Protein AF-0000000086882903 (afdb_homodimer)

Secondary structure (DSSP, 8-state):
-HHHHHHHHHHHHHHHHHHHHHHHHHHH-STT--HHHHHHHHT--HHHHHHHH-SHHHHHHHHHHHHHHHHHHHHHHHHHH---HHHHHHHHTT-S--HHHHHHHS-THHHHHSHHHHHHHHHHHHHHHHHHHHHHHHHHHHHTSS-SSS-HHHHHHHHHHHHHHHHHHTTTS-HHHHHHHHHHHHHHHHS------/-HHHHHHHHHHHHHHHHHHHHHHHHHHH-STT--HHHHHHHHT--HHHHHHHHSSHHHHHHHHHHHHHHHHHHHHHHHHHH---HHHHHHHHTT-S--HHHHHHHS-THHHHHSHHHHHHHHHHHHHHHHHHHHHHHHHHHHHTSS-SSS-HHHHHHHHHHHHHHHHHHTTTS-HHHHHHHHHHHHHHHHS------

Sequence (394 aa):
MKKIYQKKSTKKKLEKLIEYSKIELVEQGFSKFNLNKVINSSGISKATFYKNYKSKQNFILIVIKNIIDEFVTPLKEFLNAINDIEEIINLIENYNLDPQKLLKEYPIKDLFYNHETAKFINEYYYKTFENIILEKIIISQKNGTIRNDVDPKFIFEFLTSIIKGIGHMIEDDDFKKIVDNYKKLILSALKTNEVEKMKKIYQKKSTKKKLEKLIEYSKIELVEQGFSKFNLNKVINSSGISKATFYKNYKSKQNFILIVIKNIIDEFVTPLKEFLNAINDIEEIINLIENYNLDPQKLLKEYPIKDLFYNHETAKFINEYYYKTFENIILEKIIISQKNGTIRNDVDPKFIFEFLTSIIKGIGHMIEDDDFKKIVDNYKKLILSALKTNEVEK

Structure (mmCIF, N/CA/C/O backbone):
data_AF-0000000086882903-model_v1
#
loop_
_entity.id
_entity.type
_entity.pdbx_description
1 polymer 'HTH tetR-type domain-containing protein'
#
loop_
_atom_site.group_PDB
_atom_site.id
_atom_site.type_symbol
_atom_site.label_atom_id
_atom_site.label_alt_id
_atom_site.label_comp_id
_atom_site.label_asym_id
_atom_site.label_entity_id
_atom_site.label_seq_id
_atom_site.pdbx_PDB_ins_code
_atom_site.Cartn_x
_atom_site.Cartn_y
_atom_site.Cartn_z
_atom_site.occupancy
_atom_site.B_iso_or_equiv
_atom_site.auth_seq_id
_atom_site.auth_comp_id
_atom_site.auth_asym_id
_atom_site.auth_atom_id
_atom_site.pdbx_PDB_model_num
ATOM 1 N N . MET A 1 1 ? -44.188 -29.609 -2.123 1 55.41 1 MET A N 1
ATOM 2 C CA . MET A 1 1 ? -43.781 -29.625 -0.723 1 55.41 1 MET A CA 1
ATOM 3 C C . MET A 1 1 ? -42.344 -30.156 -0.584 1 55.41 1 MET A C 1
ATOM 5 O O . MET A 1 1 ? -41.531 -29.562 0.118 1 55.41 1 MET A O 1
ATOM 9 N N . LYS A 1 2 ? -42.062 -31.203 -1.229 1 59.56 2 LYS A N 1
ATOM 10 C CA . LYS A 1 2 ? -40.719 -31.797 -1.172 1 59.56 2 LYS A CA 1
ATOM 11 C C . LYS A 1 2 ? -39.688 -30.859 -1.747 1 59.56 2 LYS A C 1
ATOM 13 O O . LYS A 1 2 ? -38.594 -30.688 -1.17 1 59.56 2 LYS A O 1
ATOM 18 N N . LYS A 1 3 ? -40.094 -30.156 -2.775 1 67.62 3 LYS A N 1
ATOM 19 C CA . LYS A 1 3 ? -39.156 -29.234 -3.432 1 67.62 3 LYS A CA 1
ATOM 20 C C . LYS A 1 3 ? -38.875 -28.031 -2.549 1 67.62 3 LYS A C 1
ATOM 22 O O . LYS A 1 3 ? -37.75 -27.531 -2.514 1 67.62 3 LYS A O 1
ATOM 27 N N . ILE A 1 4 ? -39.875 -27.578 -1.938 1 61.06 4 ILE A N 1
ATOM 28 C CA . ILE A 1 4 ? -39.719 -26.453 -1.023 1 61.06 4 ILE A CA 1
ATOM 29 C C . ILE A 1 4 ? -38.875 -26.875 0.163 1 61.06 4 ILE A C 1
ATOM 31 O O . ILE A 1 4 ? -37.969 -26.125 0.587 1 61.06 4 ILE A O 1
ATOM 35 N N . TYR A 1 5 ? -39.094 -27.938 0.713 1 58.66 5 TYR A N 1
ATOM 36 C CA . TYR A 1 5 ? -38.312 -28.453 1.837 1 58.66 5 TYR A CA 1
ATOM 37 C C . TYR A 1 5 ? -36.875 -28.719 1.433 1 58.66 5 TYR A C 1
ATOM 39 O O . TYR A 1 5 ? -35.938 -28.453 2.201 1 58.66 5 TYR A O 1
ATOM 47 N N . GLN A 1 6 ? -36.719 -29.297 0.271 1 63.25 6 GLN A N 1
ATOM 48 C CA . GLN A 1 6 ? -35.406 -29.547 -0.259 1 63.25 6 GLN A CA 1
ATOM 49 C C . GLN A 1 6 ? -34.625 -28.25 -0.446 1 63.25 6 GLN A C 1
ATOM 51 O O . GLN A 1 6 ? -33.438 -28.172 -0.152 1 63.25 6 GLN A O 1
ATOM 56 N N . LYS A 1 7 ? -35.438 -27.297 -0.93 1 70.25 7 LYS A N 1
ATOM 57 C CA . LYS A 1 7 ? -34.812 -25.984 -1.123 1 70.25 7 LYS A CA 1
ATOM 58 C C . LYS A 1 7 ? -34.406 -25.375 0.211 1 70.25 7 LYS A C 1
ATOM 60 O O . LYS A 1 7 ? -33.344 -24.781 0.321 1 70.25 7 LYS A O 1
ATOM 65 N N . LYS A 1 8 ? -35.25 -25.547 1.129 1 73.75 8 LYS A N 1
ATOM 66 C CA . LYS A 1 8 ? -34.938 -25.047 2.467 1 73.75 8 LYS A CA 1
ATOM 67 C C . LYS A 1 8 ? -33.75 -25.781 3.07 1 73.75 8 LYS A C 1
ATOM 69 O O . LYS A 1 8 ? -32.906 -25.172 3.719 1 73.75 8 LYS A O 1
ATOM 74 N N . SER A 1 9 ? -33.656 -27.016 2.709 1 82.19 9 SER A N 1
ATOM 75 C CA . SER A 1 9 ? -32.531 -27.844 3.201 1 82.19 9 SER A CA 1
ATOM 76 C C . SER A 1 9 ? -31.219 -27.453 2.533 1 82.19 9 SER A C 1
ATOM 78 O O . SER A 1 9 ? -30.188 -27.344 3.199 1 82.19 9 SER A O 1
ATOM 80 N N . THR A 1 10 ? -31.375 -27.188 1.272 1 86.88 10 THR A N 1
ATOM 81 C CA . THR A 1 10 ? -30.172 -26.781 0.54 1 86.88 10 THR A CA 1
ATOM 82 C C . THR A 1 10 ? -29.672 -25.438 1.032 1 86.88 10 THR A C 1
ATOM 84 O O . THR A 1 10 ? -28.469 -25.25 1.205 1 86.88 10 THR A O 1
ATOM 87 N N . LYS A 1 11 ? -30.625 -24.547 1.265 1 89.44 11 LYS A N 1
ATOM 88 C CA . LYS A 1 11 ? -30.266 -23.219 1.755 1 89.44 11 LYS A CA 1
ATOM 89 C C . LYS A 1 11 ? -29.531 -23.312 3.092 1 89.44 11 LYS A C 1
ATOM 91 O O . LYS A 1 11 ? -28.531 -22.625 3.307 1 89.44 11 LYS A O 1
ATOM 96 N N . LYS A 1 12 ? -29.984 -24.078 3.895 1 92.44 12 LYS A N 1
ATOM 97 C CA . LYS A 1 12 ? -29.359 -24.266 5.199 1 92.44 12 LYS A CA 1
ATOM 98 C C . LYS A 1 12 ? -27.969 -24.875 5.059 1 92.44 12 LYS A C 1
ATOM 100 O O . LYS A 1 12 ? -27.047 -24.484 5.773 1 92.44 12 LYS A O 1
ATOM 105 N N . LYS A 1 13 ? -27.891 -25.75 4.195 1 93.31 13 LYS A N 1
ATOM 106 C CA . LYS A 1 13 ? -26.594 -26.391 3.977 1 93.31 13 LYS A CA 1
ATOM 107 C C . LYS A 1 13 ? -25.594 -25.406 3.395 1 93.31 13 LYS A C 1
ATOM 109 O O . LYS A 1 13 ? -24.406 -25.438 3.732 1 93.31 13 LYS A O 1
ATOM 114 N N . LEU A 1 14 ? -26.094 -24.578 2.559 1 93.25 14 LEU A N 1
ATOM 115 C CA . LEU A 1 14 ? -25.234 -23.562 1.979 1 93.25 14 LEU A CA 1
ATOM 116 C C . LEU A 1 14 ? -24.781 -22.562 3.043 1 93.25 14 LEU A C 1
ATOM 118 O O . LEU A 1 14 ? -23.641 -22.094 3.01 1 93.25 14 LEU A O 1
ATOM 122 N N . GLU A 1 15 ? -25.562 -22.297 3.955 1 93.62 15 GLU A N 1
ATOM 123 C CA . GLU A 1 15 ? -25.203 -21.438 5.074 1 93.62 15 GLU A CA 1
ATOM 124 C C . GLU A 1 15 ? -24.125 -22.094 5.941 1 93.62 15 GLU A C 1
ATOM 126 O O . GLU A 1 15 ? -23.188 -21.422 6.371 1 93.62 15 GLU A O 1
ATOM 131 N N . LYS A 1 16 ? -24.266 -23.312 6.145 1 94.62 16 LYS A N 1
ATOM 132 C CA . LYS A 1 16 ? -23.266 -24.047 6.898 1 94.62 16 LYS A CA 1
ATOM 133 C C . LYS A 1 16 ? -21.938 -24.078 6.164 1 94.62 16 LYS A C 1
ATOM 135 O O . LYS A 1 16 ? -20.875 -23.969 6.789 1 94.62 16 LYS A O 1
ATOM 140 N N . LEU A 1 17 ? -22.078 -24.203 4.871 1 96.5 17 LEU A N 1
ATOM 141 C CA . LEU A 1 17 ? -20.875 -24.203 4.047 1 96.5 17 LEU A CA 1
ATOM 142 C C . LEU A 1 17 ? -20.078 -22.906 4.262 1 96.5 17 LEU A C 1
ATOM 144 O O . LEU A 1 17 ? -18.859 -22.953 4.469 1 96.5 17 LEU A O 1
ATOM 148 N N . ILE A 1 18 ? -20.703 -21.844 4.266 1 94.62 18 ILE A N 1
ATOM 149 C CA . ILE A 1 18 ? -20.062 -20.547 4.449 1 94.62 18 ILE A CA 1
ATOM 150 C C . ILE A 1 18 ? -19.438 -20.484 5.84 1 94.62 18 ILE A C 1
ATOM 152 O O . ILE A 1 18 ? -18.281 -20.062 5.988 1 94.62 18 ILE A O 1
ATOM 156 N N . GLU A 1 19 ? -20.109 -20.953 6.809 1 93.88 19 GLU A N 1
ATOM 157 C CA . GLU A 1 19 ? -19.625 -20.906 8.188 1 93.88 19 GLU A CA 1
ATOM 158 C C . GLU A 1 19 ? -18.391 -21.797 8.367 1 93.88 19 GLU A C 1
ATOM 160 O O . GLU A 1 19 ? -17.406 -21.375 8.969 1 93.88 19 GLU A O 1
ATOM 165 N N . TYR A 1 20 ? -18.484 -22.953 7.82 1 94.81 20 TYR A N 1
ATOM 166 C CA . TYR A 1 20 ? -17.344 -23.859 7.902 1 94.81 20 TYR A CA 1
ATOM 167 C C . TYR A 1 20 ? -16.156 -23.312 7.121 1 94.81 20 TYR A C 1
ATOM 169 O O . TYR A 1 20 ? -15 -23.516 7.508 1 94.81 20 TYR A O 1
ATOM 177 N N . SER A 1 21 ? -16.469 -22.688 6.074 1 94 21 SER A N 1
ATOM 178 C CA . SER A 1 21 ? -15.414 -22.125 5.242 1 94 21 SER A CA 1
ATOM 179 C C . SER A 1 21 ? -14.711 -20.969 5.949 1 94 21 SER A C 1
ATOM 181 O O . SER A 1 21 ? -13.492 -20.828 5.848 1 94 21 SER A O 1
ATOM 183 N N . LYS A 1 22 ? -15.469 -20.219 6.656 1 90.19 22 LYS A N 1
ATOM 184 C CA . LYS A 1 22 ? -14.867 -19.141 7.449 1 90.19 22 LYS A CA 1
ATOM 185 C C . LYS A 1 22 ? -13.898 -19.703 8.484 1 90.19 22 LYS A C 1
ATOM 187 O O . LYS A 1 22 ? -12.789 -19.203 8.641 1 90.19 22 LYS A O 1
ATOM 192 N N . ILE A 1 23 ? -14.312 -20.75 9.102 1 88.81 23 ILE A N 1
ATOM 193 C CA . ILE A 1 23 ? -13.492 -21.391 10.125 1 88.81 23 ILE A CA 1
ATOM 194 C C . ILE A 1 23 ? -12.227 -21.969 9.484 1 88.81 23 ILE A C 1
ATOM 196 O O . ILE A 1 23 ? -11.125 -21.766 10 1 88.81 23 ILE A O 1
ATOM 200 N N . GLU A 1 24 ? -12.422 -22.594 8.344 1 90.31 24 GLU A N 1
ATOM 201 C CA . GLU A 1 24 ? -11.289 -23.188 7.637 1 90.31 24 GLU A CA 1
ATOM 202 C C . GLU A 1 24 ? -10.297 -22.125 7.188 1 90.31 24 GLU A C 1
ATOM 204 O O . GLU A 1 24 ? -9.086 -22.312 7.285 1 90.31 24 GLU A O 1
ATOM 209 N N . LEU A 1 25 ? -10.797 -21.109 6.746 1 85.88 25 LEU A N 1
ATOM 210 C CA . LEU A 1 25 ? -9.945 -20.016 6.27 1 85.88 25 LEU A CA 1
ATOM 211 C C . LEU A 1 25 ? -9.156 -19.406 7.418 1 85.88 25 LEU A C 1
ATOM 213 O O . LEU A 1 25 ? -7.969 -19.109 7.273 1 85.88 25 LEU A O 1
ATOM 217 N N . VAL A 1 26 ? -9.805 -19.25 8.516 1 81.19 26 VAL A N 1
ATOM 218 C CA . VAL A 1 26 ? -9.172 -18.656 9.688 1 81.19 26 VAL A CA 1
ATOM 219 C C . VAL A 1 26 ? -8.109 -19.609 10.234 1 81.19 26 VAL A C 1
ATOM 221 O O . VAL A 1 26 ? -7.023 -19.188 10.625 1 81.19 26 VAL A O 1
ATOM 224 N N . GLU A 1 27 ? -8.367 -20.875 10.148 1 83.81 27 GLU A N 1
ATOM 225 C CA . GLU A 1 27 ? -7.5 -21.875 10.758 1 83.81 27 GLU A CA 1
ATOM 226 C C . GLU A 1 27 ? -6.316 -22.203 9.852 1 83.81 27 GLU A C 1
ATOM 228 O O . GLU A 1 27 ? -5.188 -22.344 10.32 1 83.81 27 GLU A O 1
ATOM 233 N N . GLN A 1 28 ? -6.625 -22.281 8.531 1 83.62 28 GLN A N 1
ATOM 234 C CA . GLN A 1 28 ? -5.605 -22.844 7.645 1 83.62 28 GLN A CA 1
ATOM 235 C C . GLN A 1 28 ? -5.008 -21.75 6.75 1 83.62 28 GLN A C 1
ATOM 237 O O . GLN A 1 28 ? -3.932 -21.938 6.176 1 83.62 28 GLN A O 1
ATOM 242 N N . GLY A 1 29 ? -5.766 -20.609 6.734 1 77.69 29 GLY A N 1
ATOM 243 C CA . GLY A 1 29 ? -5.344 -19.609 5.766 1 77.69 29 GLY A CA 1
ATOM 244 C C . GLY A 1 29 ? -5.801 -19.906 4.352 1 77.69 29 GLY A C 1
ATOM 245 O O . GLY A 1 29 ? -6.434 -20.938 4.109 1 77.69 29 GLY A O 1
ATOM 246 N N . PHE A 1 30 ? -5.508 -19.031 3.502 1 77.5 30 PHE A N 1
ATOM 247 C CA . PHE A 1 30 ? -5.957 -19.109 2.119 1 77.5 30 PHE A CA 1
ATOM 248 C C . PHE A 1 30 ? -5.172 -20.172 1.36 1 77.5 30 PHE A C 1
ATOM 250 O O . PHE A 1 30 ? -5.75 -20.969 0.616 1 77.5 30 PHE A O 1
ATOM 257 N N . SER A 1 31 ? -3.912 -20.172 1.555 1 76.38 31 SER A N 1
ATOM 258 C CA . SER A 1 31 ? -3.037 -21.062 0.794 1 76.38 31 SER A CA 1
ATOM 259 C C . SER A 1 31 ? -3.301 -22.516 1.135 1 76.38 31 SER A C 1
ATOM 261 O O . SER A 1 31 ? -3.121 -23.406 0.291 1 76.38 31 SER A O 1
ATOM 263 N N . LYS A 1 32 ? -3.779 -22.797 2.234 1 84.06 32 LYS A N 1
ATOM 264 C CA . LYS A 1 32 ? -3.984 -24.156 2.691 1 84.06 32 LYS A CA 1
ATOM 265 C C . LYS A 1 32 ? -5.469 -24.469 2.859 1 84.06 32 LYS A C 1
ATOM 267 O O . LYS A 1 32 ? -5.836 -25.422 3.551 1 84.06 32 LYS A O 1
ATOM 272 N N . PHE A 1 33 ? -6.258 -23.672 2.262 1 88.06 33 PHE A N 1
ATOM 273 C CA . PHE A 1 33 ? -7.703 -23.844 2.357 1 88.06 33 PHE A CA 1
ATOM 274 C C . PHE A 1 33 ? -8.117 -25.188 1.758 1 88.06 33 PHE A C 1
ATOM 276 O O . PHE A 1 33 ? -7.754 -25.5 0.625 1 88.06 33 PHE A O 1
ATOM 283 N N . ASN A 1 34 ? -8.828 -25.938 2.479 1 92.94 34 ASN A N 1
ATOM 284 C CA . ASN A 1 34 ? -9.273 -27.266 2.031 1 92.94 34 ASN A CA 1
ATOM 285 C C . ASN A 1 34 ? -10.75 -27.25 1.649 1 92.94 34 ASN A C 1
ATOM 287 O O . ASN A 1 34 ? -11.617 -27.453 2.5 1 92.94 34 ASN A O 1
ATOM 291 N N . LEU A 1 35 ? -10.984 -27.188 0.362 1 94.69 35 LEU A N 1
ATOM 292 C CA . LEU A 1 35 ? -12.344 -27.094 -0.153 1 94.69 35 LEU A CA 1
ATOM 293 C C . LEU A 1 35 ? -13.102 -28.406 0.08 1 94.69 35 LEU A C 1
ATOM 295 O O . LEU A 1 35 ? -14.258 -28.375 0.508 1 94.69 35 LEU A O 1
ATOM 299 N N . ASN A 1 36 ? -12.484 -29.453 -0.147 1 95.31 36 ASN A N 1
ATOM 300 C CA . ASN A 1 36 ? -13.141 -30.75 0.019 1 95.31 36 ASN A CA 1
ATOM 301 C C . ASN A 1 36 ? -13.594 -30.969 1.459 1 95.31 36 ASN A C 1
ATOM 303 O O . ASN A 1 36 ? -14.695 -31.469 1.697 1 95.31 36 ASN A O 1
ATOM 307 N N . LYS A 1 37 ? -12.805 -30.578 2.322 1 96 37 LYS A N 1
ATOM 308 C CA . LYS A 1 37 ? -13.133 -30.703 3.738 1 96 37 LYS A CA 1
ATOM 309 C C . LYS A 1 37 ? -14.406 -29.938 4.074 1 96 37 LYS A C 1
ATOM 311 O O . LYS A 1 37 ? -15.312 -30.469 4.719 1 96 37 LYS A O 1
ATOM 316 N N . VAL A 1 38 ? -14.523 -28.672 3.576 1 96.31 38 VAL A N 1
ATOM 317 C CA . VAL A 1 38 ? -15.656 -27.844 3.967 1 96.31 38 VAL A CA 1
ATOM 318 C C . VAL A 1 38 ? -16.922 -28.312 3.24 1 96.31 38 VAL A C 1
ATOM 320 O O . VAL A 1 38 ? -18.016 -28.25 3.791 1 96.31 38 VAL A O 1
ATOM 323 N N . ILE A 1 39 ? -16.766 -28.766 2.051 1 96.31 39 ILE A N 1
ATOM 324 C CA . ILE A 1 39 ? -17.891 -29.328 1.321 1 96.31 39 ILE A CA 1
ATOM 325 C C . ILE A 1 39 ? -18.438 -30.547 2.066 1 96.31 39 ILE A C 1
ATOM 327 O O . ILE A 1 39 ? -19.641 -30.641 2.316 1 96.31 39 ILE A O 1
ATOM 331 N N . ASN A 1 40 ? -17.594 -31.391 2.473 1 95.56 40 ASN A N 1
ATOM 332 C CA . ASN A 1 40 ? -17.984 -32.594 3.191 1 95.56 40 ASN A CA 1
ATOM 333 C C . ASN A 1 40 ? -18.656 -32.281 4.523 1 95.56 40 ASN A C 1
ATOM 335 O O . ASN A 1 40 ? -19.672 -32.875 4.879 1 95.56 40 ASN A O 1
ATOM 339 N N . SER A 1 41 ? -18.172 -31.359 5.156 1 95 41 SER A N 1
ATOM 340 C CA . SER A 1 41 ? -18.688 -30.984 6.473 1 95 41 SER A CA 1
ATOM 341 C C . SER A 1 41 ? -20.062 -30.328 6.363 1 95 41 SER A C 1
ATOM 343 O O . SER A 1 41 ? -20.875 -30.406 7.285 1 95 41 SER A O 1
ATOM 345 N N . SER A 1 42 ? -20.281 -29.656 5.32 1 94.88 42 SER A N 1
ATOM 346 C CA . SER A 1 42 ? -21.531 -28.922 5.137 1 94.88 42 SER A CA 1
ATOM 347 C C . SER A 1 42 ? -22.672 -29.859 4.715 1 94.88 42 SER A C 1
ATOM 349 O O . SER A 1 42 ? -23.844 -29.516 4.844 1 94.88 42 SER A O 1
ATOM 351 N N . GLY A 1 43 ? -22.344 -30.969 4 1 93.69 43 GLY A N 1
ATOM 352 C CA . GLY A 1 43 ? -23.328 -31.953 3.582 1 93.69 43 GLY A CA 1
ATOM 353 C C . GLY A 1 43 ? -23.844 -31.719 2.18 1 93.69 43 GLY A C 1
ATOM 354 O O . GLY A 1 43 ? -24.797 -32.375 1.743 1 93.69 43 GLY A O 1
ATOM 355 N N . ILE A 1 44 ? -23.25 -30.766 1.591 1 93.25 44 ILE A N 1
ATOM 356 C CA . ILE A 1 44 ? -23.672 -30.547 0.214 1 93.25 44 ILE A CA 1
ATOM 357 C C . ILE A 1 44 ? -22.859 -31.438 -0.728 1 93.25 44 ILE A C 1
ATOM 359 O O . ILE A 1 44 ? -21.797 -31.938 -0.35 1 93.25 44 ILE A O 1
ATOM 363 N N . SER A 1 45 ? -23.438 -31.625 -1.931 1 93.12 45 SER A N 1
ATOM 364 C CA . SER A 1 45 ? -22.672 -32.375 -2.939 1 93.12 45 SER A CA 1
ATOM 365 C C . SER A 1 45 ? -21.766 -31.438 -3.73 1 93.12 45 SER A C 1
ATOM 367 O O . SER A 1 45 ? -22 -30.234 -3.818 1 93.12 45 SER A O 1
ATOM 369 N N . LYS A 1 46 ? -20.672 -32.031 -4.316 1 94.06 46 LYS A N 1
ATOM 370 C CA . LYS A 1 46 ? -19.781 -31.297 -5.203 1 94.06 46 LYS A CA 1
ATOM 371 C C . LYS A 1 46 ? -20.547 -30.688 -6.379 1 94.06 46 LYS A C 1
ATOM 373 O O . LYS A 1 46 ? -20.266 -29.562 -6.785 1 94.06 46 LYS A O 1
ATOM 378 N N . ALA A 1 47 ? -21.484 -31.406 -6.832 1 93.94 47 ALA A N 1
ATOM 379 C CA . ALA A 1 47 ? -22.297 -30.922 -7.938 1 93.94 47 ALA A CA 1
ATOM 380 C C . ALA A 1 47 ? -23.094 -29.688 -7.535 1 93.94 47 ALA A C 1
ATOM 382 O O . ALA A 1 47 ? -23.109 -28.688 -8.273 1 93.94 47 ALA A O 1
ATOM 383 N N . THR A 1 48 ? -23.719 -29.719 -6.43 1 93.69 48 THR A N 1
ATOM 384 C CA . THR A 1 48 ? -24.453 -28.578 -5.906 1 93.69 48 THR A CA 1
ATOM 385 C C . THR A 1 48 ? -23.531 -27.391 -5.672 1 93.69 48 THR A C 1
ATOM 387 O O . THR A 1 48 ? -23.906 -26.25 -5.938 1 93.69 48 THR A O 1
ATOM 390 N N . PHE A 1 49 ? -22.312 -27.656 -5.156 1 96.38 49 PHE A N 1
ATOM 391 C CA . PHE A 1 49 ? -21.312 -26.609 -4.941 1 96.38 49 PHE A CA 1
ATOM 392 C C . PHE A 1 49 ? -21.016 -25.875 -6.238 1 96.38 49 PHE A C 1
ATOM 394 O O . PHE A 1 49 ? -21.141 -24.641 -6.305 1 96.38 49 PHE A O 1
ATOM 401 N N . TYR A 1 50 ? -20.734 -26.609 -7.27 1 94.62 50 TYR A N 1
ATOM 402 C CA . TYR A 1 50 ? -20.266 -26 -8.508 1 94.62 50 TYR A CA 1
ATOM 403 C C . TYR A 1 50 ? -21.422 -25.359 -9.273 1 94.62 50 TYR A C 1
ATOM 405 O O . TYR A 1 50 ? -21.219 -24.438 -10.062 1 94.62 50 TYR A O 1
ATOM 413 N N . LYS A 1 51 ? -22.578 -25.859 -9 1 94.25 51 LYS A N 1
ATOM 414 C CA . LYS A 1 51 ? -23.766 -25.203 -9.547 1 94.25 51 LYS A CA 1
ATOM 415 C C . LYS A 1 51 ? -23.953 -23.812 -8.961 1 94.25 51 LYS A C 1
ATOM 417 O O . LYS A 1 51 ? -24.375 -22.891 -9.648 1 94.25 51 LYS A O 1
ATOM 422 N N . ASN A 1 52 ? -23.578 -23.703 -7.715 1 93.94 52 ASN A N 1
ATOM 423 C CA . ASN A 1 52 ? -23.828 -22.453 -7.008 1 93.94 52 ASN A CA 1
ATOM 424 C C . ASN A 1 52 ? -22.625 -21.516 -7.109 1 93.94 52 ASN A C 1
ATOM 426 O O . ASN A 1 52 ? -22.797 -20.297 -7.113 1 93.94 52 ASN A O 1
ATOM 430 N N . TYR A 1 53 ? -21.344 -21.969 -7.121 1 95.06 53 TYR A N 1
ATOM 431 C CA . TYR A 1 53 ? -20.203 -21.078 -6.941 1 95.06 53 TYR A CA 1
ATOM 432 C C . TYR A 1 53 ? -19.25 -21.156 -8.133 1 95.06 53 TYR A C 1
ATOM 434 O O . TYR A 1 53 ? -18.359 -20.328 -8.281 1 95.06 53 TYR A O 1
ATOM 442 N N . LYS A 1 54 ? -19.359 -22 -8.938 1 92.12 54 LYS A N 1
ATOM 443 C CA . LYS A 1 54 ? -18.688 -22.125 -10.234 1 92.12 54 LYS A CA 1
ATOM 444 C C . LYS A 1 54 ? -17.234 -22.562 -10.055 1 92.12 54 LYS A C 1
ATOM 446 O O . LYS A 1 54 ? -16.781 -23.484 -10.734 1 92.12 54 LYS A O 1
ATOM 451 N N . SER A 1 55 ? -16.5 -21.844 -9.141 1 92.56 55 SER A N 1
ATOM 452 C CA . SER A 1 55 ? -15.102 -22.234 -8.945 1 92.56 55 SER A CA 1
ATOM 453 C C . SER A 1 55 ? -14.672 -22.016 -7.5 1 92.56 55 SER A C 1
ATOM 455 O O . SER A 1 55 ? -15.305 -21.266 -6.762 1 92.56 55 SER A O 1
ATOM 457 N N . LYS A 1 56 ? -13.609 -22.719 -7.195 1 90 56 LYS A N 1
ATOM 458 C CA . LYS A 1 56 ? -13.016 -22.594 -5.867 1 90 56 LYS A CA 1
ATOM 459 C C . LYS A 1 56 ? -12.609 -21.141 -5.59 1 90 56 LYS A C 1
ATOM 461 O O . LYS A 1 56 ? -12.859 -20.625 -4.504 1 90 56 LYS A O 1
ATOM 466 N N . GLN A 1 57 ? -12.047 -20.5 -6.57 1 88.75 57 GLN A N 1
ATOM 467 C CA . GLN A 1 57 ? -11.555 -19.141 -6.422 1 88.75 57 GLN A CA 1
ATOM 468 C C . GLN A 1 57 ? -12.703 -18.156 -6.164 1 88.75 57 GLN A C 1
ATOM 470 O O . GLN A 1 57 ? -12.625 -17.328 -5.258 1 88.75 57 GLN A O 1
ATOM 475 N N . ASN A 1 58 ? -13.68 -18.312 -6.926 1 92.12 58 ASN A N 1
ATOM 476 C CA . ASN A 1 58 ? -14.852 -17.469 -6.73 1 92.12 58 ASN A CA 1
ATOM 477 C C . ASN A 1 58 ? -15.469 -17.672 -5.352 1 92.12 58 ASN A C 1
ATOM 479 O O . ASN A 1 58 ? -15.867 -16.703 -4.695 1 92.12 58 ASN A O 1
ATOM 483 N N . PHE A 1 59 ? -15.578 -18.922 -4.98 1 94.38 59 PHE A N 1
ATOM 484 C CA . PHE A 1 59 ? -16.141 -19.25 -3.68 1 94.38 59 PHE A CA 1
ATOM 485 C C . PHE A 1 59 ? -15.336 -18.625 -2.557 1 94.38 59 PHE A C 1
ATOM 487 O O . PHE A 1 59 ? -15.898 -18.047 -1.618 1 94.38 59 PHE A O 1
ATOM 494 N N . ILE A 1 60 ? -14.109 -18.625 -2.609 1 89.25 60 ILE A N 1
ATOM 495 C CA . ILE A 1 60 ? -13.219 -18.062 -1.591 1 89.25 60 ILE A CA 1
ATOM 496 C C . ILE A 1 60 ? -13.461 -16.562 -1.462 1 89.25 60 ILE A C 1
ATOM 498 O O . ILE A 1 60 ? -13.5 -16.031 -0.351 1 89.25 60 ILE A O 1
ATOM 502 N N . LEU A 1 61 ? -13.602 -15.922 -2.604 1 91.56 61 LEU A N 1
ATOM 503 C CA . LEU A 1 61 ? -13.867 -14.484 -2.588 1 91.56 61 LEU A CA 1
ATOM 504 C C . LEU A 1 61 ? -15.195 -14.188 -1.898 1 91.56 61 LEU A C 1
ATOM 506 O O . LEU A 1 61 ? -15.32 -13.188 -1.188 1 91.56 61 LEU A O 1
ATOM 510 N N . ILE A 1 62 ? -16.094 -15.016 -2.082 1 93.19 62 ILE A N 1
ATOM 511 C CA . ILE A 1 62 ? -17.391 -14.859 -1.444 1 93.19 62 ILE A CA 1
ATOM 512 C C . ILE A 1 62 ? -17.25 -15.023 0.067 1 93.19 62 ILE A C 1
ATOM 514 O O . ILE A 1 62 ? -17.844 -14.266 0.839 1 93.19 62 ILE A O 1
ATOM 518 N N . VAL A 1 63 ? -16.516 -16 0.463 1 92 63 VAL A N 1
ATOM 519 C CA . VAL A 1 63 ? -16.281 -16.234 1.885 1 92 63 VAL A CA 1
ATOM 520 C C . VAL A 1 63 ? -15.555 -15.039 2.492 1 92 63 VAL A C 1
ATOM 522 O O . VAL A 1 63 ? -15.914 -14.57 3.572 1 92 63 VAL A O 1
ATOM 525 N N . ILE A 1 64 ? -14.609 -14.523 1.807 1 90.19 64 ILE A N 1
ATOM 526 C CA . ILE A 1 64 ? -13.844 -13.367 2.264 1 90.19 64 ILE A CA 1
ATOM 527 C C . ILE A 1 64 ? -14.773 -12.164 2.424 1 90.19 64 ILE A C 1
ATOM 529 O O . ILE A 1 64 ? -14.719 -11.453 3.432 1 90.19 64 ILE A O 1
ATOM 533 N N . LYS A 1 65 ? -15.539 -12.008 1.417 1 92.25 65 LYS A N 1
ATOM 534 C CA . LYS A 1 65 ? -16.5 -10.906 1.491 1 92.25 65 LYS A CA 1
ATOM 535 C C . LYS A 1 65 ? -17.391 -11.039 2.719 1 92.25 65 LYS A C 1
ATOM 537 O O . LYS A 1 65 ? -17.688 -10.047 3.387 1 92.25 65 LYS A O 1
ATOM 542 N N . ASN A 1 66 ? -17.844 -12.203 2.967 1 91.19 66 ASN A N 1
ATOM 543 C CA . ASN A 1 66 ? -18.688 -12.453 4.125 1 91.19 66 ASN A CA 1
ATOM 544 C C . ASN A 1 66 ? -17.984 -12.102 5.43 1 91.19 66 ASN A C 1
ATOM 546 O O . ASN A 1 66 ? -18.578 -11.523 6.336 1 91.19 66 ASN A O 1
ATOM 550 N N . ILE A 1 67 ? -16.797 -12.43 5.508 1 86.75 67 ILE A N 1
ATOM 551 C CA . ILE A 1 67 ? -15.992 -12.133 6.691 1 86.75 67 ILE A CA 1
ATOM 552 C C . ILE A 1 67 ? -15.82 -10.625 6.84 1 86.75 67 ILE A C 1
ATOM 554 O O . ILE A 1 67 ? -16.078 -10.062 7.91 1 86.75 67 ILE A O 1
ATOM 558 N N . ILE A 1 68 ? -15.461 -9.945 5.777 1 88.5 68 ILE A N 1
ATOM 559 C CA . ILE A 1 68 ? -15.195 -8.516 5.793 1 88.5 68 ILE A CA 1
ATOM 560 C C . ILE A 1 68 ? -16.469 -7.75 6.137 1 88.5 68 ILE A C 1
ATOM 562 O O . ILE A 1 68 ? -16.438 -6.77 6.883 1 88.5 68 ILE A O 1
ATOM 566 N N . ASP A 1 69 ? -17.562 -8.25 5.656 1 90.69 69 ASP A N 1
ATOM 567 C CA . ASP A 1 69 ? -18.844 -7.59 5.891 1 90.69 69 ASP A CA 1
ATOM 568 C C . ASP A 1 69 ? -19.156 -7.512 7.383 1 90.69 69 ASP A C 1
ATOM 570 O O . ASP A 1 69 ? -19.781 -6.562 7.84 1 90.69 69 ASP A O 1
ATOM 574 N N . GLU A 1 70 ? -18.734 -8.406 8.078 1 84.38 70 GLU A N 1
ATOM 575 C CA . GLU A 1 70 ? -19 -8.438 9.516 1 84.38 70 GLU A CA 1
ATOM 576 C C . GLU A 1 70 ? -18.375 -7.242 10.219 1 84.38 70 GLU A C 1
ATOM 578 O O . GLU A 1 70 ? -18.906 -6.762 11.227 1 84.38 70 GLU A O 1
ATOM 583 N N . PHE A 1 71 ? -17.359 -6.691 9.672 1 83.88 71 PHE A N 1
ATOM 584 C CA . PHE A 1 71 ? -16.672 -5.57 10.297 1 83.88 71 PHE A CA 1
ATOM 585 C C . PHE A 1 71 ? -16.984 -4.266 9.57 1 83.88 71 PHE A C 1
ATOM 587 O O . PHE A 1 71 ? -17.031 -3.199 10.188 1 83.88 71 PHE A O 1
ATOM 594 N N . VAL A 1 72 ? -17.219 -4.422 8.352 1 89.19 72 VAL A N 1
ATOM 595 C CA . VAL A 1 72 ? -17.406 -3.244 7.512 1 89.19 72 VAL A CA 1
ATOM 596 C C . VAL A 1 72 ? -18.797 -2.654 7.754 1 89.19 72 VAL A C 1
ATOM 598 O O . VAL A 1 72 ? -18.969 -1.434 7.77 1 89.19 72 VAL A O 1
ATOM 601 N N . THR A 1 73 ? -19.734 -3.543 7.961 1 90.25 73 THR A N 1
ATOM 602 C CA . THR A 1 73 ? -21.109 -3.078 8.094 1 90.25 73 THR A CA 1
ATOM 603 C C . THR A 1 73 ? -21.25 -2.145 9.289 1 90.25 73 THR A C 1
ATOM 605 O O . THR A 1 73 ? -21.719 -1.014 9.148 1 90.25 73 THR A O 1
ATOM 608 N N . PRO A 1 74 ? -20.781 -2.521 10.477 1 87.38 74 PRO A N 1
ATOM 609 C CA . PRO A 1 74 ? -20.875 -1.59 11.602 1 87.38 74 PRO A CA 1
ATOM 610 C C . PRO A 1 74 ? -20.031 -0.333 11.406 1 87.38 74 PRO A C 1
ATOM 612 O O . PRO A 1 74 ? -20.422 0.753 11.836 1 87.38 74 PRO A O 1
ATOM 615 N N . LEU A 1 75 ? -18.938 -0.385 10.773 1 88.19 75 LEU A N 1
ATOM 616 C CA . LEU A 1 75 ? -18.094 0.771 10.5 1 88.19 75 LEU A CA 1
ATOM 617 C C . LEU A 1 75 ? -18.781 1.752 9.57 1 88.19 75 LEU A C 1
ATOM 619 O O . LEU A 1 75 ? -18.734 2.965 9.781 1 88.19 75 LEU A O 1
ATOM 623 N N . LYS A 1 76 ? -19.375 1.155 8.633 1 91.12 76 LYS A N 1
ATOM 624 C CA . LYS A 1 76 ? -20.125 1.982 7.688 1 91.12 76 LYS A CA 1
ATOM 625 C C . LYS A 1 76 ? -21.25 2.748 8.383 1 91.12 76 LYS A C 1
ATOM 627 O O . LYS A 1 76 ? -21.453 3.932 8.109 1 91.12 76 LYS A O 1
ATOM 632 N N . GLU A 1 77 ? -21.922 2.07 9.195 1 90.06 77 GLU A N 1
ATOM 633 C CA . GLU A 1 77 ? -23 2.709 9.945 1 90.06 77 GLU A CA 1
ATOM 634 C C . GLU A 1 77 ? -22.453 3.822 10.836 1 90.06 77 GLU A C 1
ATOM 636 O O . GLU A 1 77 ? -23.062 4.895 10.938 1 90.06 77 GLU A O 1
ATOM 641 N N . PHE A 1 78 ? -21.391 3.535 11.461 1 87.75 78 PHE A N 1
ATOM 642 C CA . PHE A 1 78 ? -20.719 4.523 12.297 1 87.75 78 PHE A CA 1
ATOM 643 C C . PHE A 1 78 ? -20.328 5.75 11.477 1 87.75 78 PHE A C 1
ATOM 645 O O . PHE A 1 78 ? -20.609 6.883 11.875 1 87.75 78 PHE A O 1
ATOM 652 N N . LEU A 1 79 ? -19.75 5.57 10.336 1 91.31 79 LEU A N 1
ATOM 653 C CA . LEU A 1 79 ? -19.297 6.656 9.477 1 91.31 79 LEU A CA 1
ATOM 654 C C . LEU A 1 79 ? -20.484 7.473 8.977 1 91.31 79 LEU A C 1
ATOM 656 O O . LEU A 1 79 ? -20.406 8.695 8.875 1 91.31 79 LEU A O 1
ATOM 660 N N . ASN A 1 80 ? -21.531 6.762 8.734 1 92.81 80 ASN A N 1
ATOM 661 C CA . ASN A 1 80 ? -22.719 7.441 8.219 1 92.81 80 ASN A CA 1
ATOM 662 C C . ASN A 1 80 ? -23.359 8.336 9.273 1 92.81 80 ASN A C 1
ATOM 664 O O . ASN A 1 80 ? -24.047 9.297 8.938 1 92.81 80 ASN A O 1
ATOM 668 N N . ALA A 1 81 ? -23.078 8.078 10.469 1 92 81 ALA A N 1
ATOM 669 C CA . ALA A 1 81 ? -23.703 8.812 11.57 1 92 81 ALA A CA 1
ATOM 670 C C . ALA A 1 81 ? -22.938 10.102 11.867 1 92 81 ALA A C 1
ATOM 672 O O . ALA A 1 81 ? -23.438 10.969 12.586 1 92 81 ALA A O 1
ATOM 673 N N . ILE A 1 82 ? -21.75 10.258 11.375 1 92.31 82 ILE A N 1
ATOM 674 C CA . ILE A 1 82 ? -20.906 11.406 11.672 1 92.31 82 ILE A CA 1
ATOM 675 C C . ILE A 1 82 ? -20.562 12.148 10.391 1 92.31 82 ILE A C 1
ATOM 677 O O . ILE A 1 82 ? -20.156 11.539 9.391 1 92.31 82 ILE A O 1
ATOM 681 N N . ASN A 1 83 ? -20.641 13.453 10.391 1 90.75 83 ASN A N 1
ATOM 682 C CA . ASN A 1 83 ? -20.469 14.211 9.156 1 90.75 83 ASN A CA 1
ATOM 683 C C . ASN A 1 83 ? -19.078 14.836 9.086 1 90.75 83 ASN A C 1
ATOM 685 O O . ASN A 1 83 ? -18.578 15.133 7.996 1 90.75 83 ASN A O 1
ATOM 689 N N . ASP A 1 84 ? -18.406 15 10.148 1 93 84 ASP A N 1
ATOM 690 C CA . ASP A 1 84 ? -17.125 15.711 10.211 1 93 84 ASP A CA 1
ATOM 691 C C . ASP A 1 84 ? -15.961 14.734 10.297 1 93 84 ASP A C 1
ATOM 693 O O . ASP A 1 84 ? -15.883 13.922 11.219 1 93 84 ASP A O 1
ATOM 697 N N . ILE A 1 85 ? -15.07 14.875 9.391 1 93.38 85 ILE A N 1
ATOM 698 C CA . ILE A 1 85 ? -13.953 13.938 9.289 1 93.38 85 ILE A CA 1
ATOM 699 C C . ILE A 1 85 ? -13.07 14.047 10.531 1 93.38 85 ILE A C 1
ATOM 701 O O . ILE A 1 85 ? -12.516 13.055 11 1 93.38 85 ILE A O 1
ATOM 705 N N . GLU A 1 86 ? -12.891 15.242 11.016 1 90.62 86 GLU A N 1
ATOM 706 C CA . GLU A 1 86 ? -12.109 15.422 12.234 1 90.62 86 GLU A CA 1
ATOM 707 C C . GLU A 1 86 ? -12.734 14.68 13.406 1 90.62 86 GLU A C 1
ATOM 709 O O . GLU A 1 86 ? -12.023 14.062 14.203 1 90.62 86 GLU A O 1
ATOM 714 N N . GLU A 1 87 ? -14.031 14.781 13.484 1 91.19 87 GLU A N 1
ATOM 715 C CA . GLU A 1 87 ? -14.75 14.062 14.531 1 91.19 87 GLU A CA 1
ATOM 716 C C . GLU A 1 87 ? -14.562 12.555 14.383 1 91.19 87 GLU A C 1
ATOM 718 O O . GLU A 1 87 ? -14.383 11.844 15.375 1 91.19 87 GLU A O 1
ATOM 723 N N . ILE A 1 88 ? -14.562 12.07 13.227 1 91.38 88 ILE A N 1
ATOM 724 C CA . ILE A 1 88 ? -14.367 10.648 12.961 1 91.38 88 ILE A CA 1
ATOM 725 C C . ILE A 1 88 ? -12.992 10.219 13.461 1 91.38 88 ILE A C 1
ATOM 727 O O . ILE A 1 88 ? -12.867 9.211 14.156 1 91.38 88 ILE A O 1
ATOM 731 N N . ILE A 1 89 ? -12 10.977 13.133 1 89.75 89 ILE A N 1
ATOM 732 C CA . ILE A 1 89 ? -10.625 10.656 13.508 1 89.75 89 ILE A CA 1
ATOM 733 C C . ILE A 1 89 ? -10.492 10.641 15.031 1 89.75 89 ILE A C 1
ATOM 735 O O . ILE A 1 89 ? -9.852 9.758 15.594 1 89.75 89 ILE A O 1
ATOM 739 N N . ASN A 1 90 ? -11.156 11.539 15.656 1 87.06 90 ASN A N 1
ATOM 740 C CA . ASN A 1 90 ? -11.102 11.625 17.109 1 87.06 90 ASN A CA 1
ATOM 741 C C . ASN A 1 90 ? -11.828 10.453 17.766 1 87.06 90 ASN A C 1
ATOM 743 O O . ASN A 1 90 ? -11.43 9.992 18.844 1 87.06 90 ASN A O 1
ATOM 747 N N . LEU A 1 91 ? -12.805 9.938 17.109 1 82.38 91 LEU A N 1
ATOM 748 C CA . LEU A 1 91 ? -13.625 8.875 17.688 1 82.38 91 LEU A CA 1
ATOM 749 C C . LEU A 1 91 ? -12.984 7.508 17.453 1 82.38 91 LEU A C 1
ATOM 751 O O . LEU A 1 91 ? -13.203 6.574 18.219 1 82.38 91 LEU A O 1
ATOM 755 N N . ILE A 1 92 ? -12.25 7.336 16.375 1 76.12 92 ILE A N 1
ATOM 756 C CA . ILE A 1 92 ? -11.633 6.055 16.047 1 76.12 92 ILE A CA 1
ATOM 757 C C . ILE A 1 92 ? -10.703 5.621 17.172 1 76.12 92 ILE A C 1
ATOM 759 O O . ILE A 1 92 ? -10.594 4.43 17.469 1 76.12 92 ILE A O 1
ATOM 763 N N . GLU A 1 93 ? -10.078 6.562 17.797 1 72.25 93 GLU A N 1
ATOM 764 C CA . GLU A 1 93 ? -9.227 6.242 18.938 1 72.25 93 GLU A CA 1
ATOM 765 C C . GLU A 1 93 ? -9.992 5.441 19.984 1 72.25 93 GLU A C 1
ATOM 767 O O . GLU A 1 93 ? -9.414 4.598 20.672 1 72.25 93 GLU A O 1
ATOM 772 N N . ASN A 1 94 ? -11.18 5.684 20.047 1 69.25 94 ASN A N 1
ATOM 773 C CA . ASN A 1 94 ? -11.992 5.094 21.109 1 69.25 94 ASN A CA 1
ATOM 774 C C . ASN A 1 94 ? -12.852 3.943 20.578 1 69.25 94 ASN A C 1
ATOM 776 O O . ASN A 1 94 ? -13.672 3.395 21.312 1 69.25 94 ASN A O 1
ATOM 780 N N . TYR A 1 95 ? -12.672 3.863 19.344 1 62.66 95 TYR A N 1
ATOM 781 C CA . TYR A 1 95 ? -13.508 2.814 18.766 1 62.66 95 TYR A CA 1
ATOM 782 C C . TYR A 1 95 ? -13.133 1.448 19.328 1 62.66 95 TYR A C 1
ATOM 784 O O . TYR A 1 95 ? -11.953 1.105 19.422 1 62.66 95 TYR A O 1
ATOM 792 N N . ASN A 1 96 ? -14 0.887 19.938 1 62.16 96 ASN A N 1
ATOM 793 C CA . ASN A 1 96 ? -13.875 -0.411 20.594 1 62.16 96 ASN A CA 1
ATOM 794 C C . ASN A 1 96 ? -13.609 -1.524 19.578 1 62.16 96 ASN A C 1
ATOM 796 O O . ASN A 1 96 ? -14.375 -2.482 19.5 1 62.16 96 ASN A O 1
ATOM 800 N N . LEU A 1 97 ? -12.844 -1.291 18.625 1 66 97 LEU A N 1
ATOM 801 C CA . LEU A 1 97 ? -12.344 -2.334 17.734 1 66 97 LEU A CA 1
ATOM 802 C C . LEU A 1 97 ? -10.844 -2.521 17.922 1 66 97 LEU A C 1
ATOM 804 O O . LEU A 1 97 ? -10.102 -1.544 18.031 1 66 97 LEU A O 1
ATOM 808 N N . ASP A 1 98 ? -10.523 -3.762 18.438 1 72.62 98 ASP A N 1
ATOM 809 C CA . ASP A 1 98 ? -9.117 -4.152 18.484 1 72.62 98 ASP A CA 1
ATOM 810 C C . ASP A 1 98 ? -8.695 -4.844 17.188 1 72.62 98 ASP A C 1
ATOM 812 O O . ASP A 1 98 ? -8.773 -6.07 17.078 1 72.62 98 ASP A O 1
ATOM 816 N N . PRO A 1 99 ? -8.305 -3.963 16.172 1 74.94 99 PRO A N 1
ATOM 817 C CA . PRO A 1 99 ? -7.93 -4.586 14.906 1 74.94 99 PRO A CA 1
ATOM 818 C C . PRO A 1 99 ? -6.852 -5.652 15.062 1 74.94 99 PRO A C 1
ATOM 820 O O . PRO A 1 99 ? -6.812 -6.617 14.289 1 74.94 99 PRO A O 1
ATOM 823 N N . GLN A 1 100 ? -6.066 -5.465 16.016 1 75.19 100 GLN A N 1
ATOM 824 C CA . GLN A 1 100 ? -5.027 -6.469 16.25 1 75.19 100 GLN A CA 1
ATOM 825 C C . GLN A 1 100 ? -5.633 -7.797 16.688 1 75.19 100 GLN A C 1
ATOM 827 O O . GLN A 1 100 ? -5.203 -8.859 16.234 1 75.19 100 GLN A O 1
ATOM 832 N N . LYS A 1 101 ? -6.539 -7.676 17.562 1 74.62 101 LYS A N 1
ATOM 833 C CA . LYS A 1 101 ? -7.25 -8.875 18 1 74.62 101 LYS A CA 1
ATOM 834 C C . LYS A 1 101 ? -8 -9.523 16.844 1 74.62 101 LYS A C 1
ATOM 836 O O . LYS A 1 101 ? -8 -10.75 16.703 1 74.62 101 LYS A O 1
ATOM 841 N N . LEU A 1 102 ? -8.516 -8.672 16 1 73.81 102 LEU A N 1
ATOM 842 C CA . LEU A 1 102 ? -9.242 -9.164 14.844 1 73.81 102 LEU A CA 1
ATOM 843 C C . LEU A 1 102 ? -8.312 -9.906 13.891 1 73.81 102 LEU A C 1
ATOM 845 O O . LEU A 1 102 ? -8.648 -10.992 13.398 1 73.81 102 LEU A O 1
ATOM 849 N N . LEU A 1 103 ? -7.152 -9.359 13.734 1 74.25 103 LEU A N 1
ATOM 850 C CA . LEU A 1 103 ? -6.191 -9.969 12.82 1 74.25 103 LEU A CA 1
ATOM 851 C C . LEU A 1 103 ? -5.645 -11.266 13.398 1 74.25 103 LEU A C 1
ATOM 853 O O . LEU A 1 103 ? -5.285 -12.18 12.648 1 74.25 103 LEU A O 1
ATOM 857 N N . LYS A 1 104 ? -5.559 -11.305 14.68 1 71.62 104 LYS A N 1
ATOM 858 C CA . LYS A 1 104 ? -5.133 -12.539 15.32 1 71.62 104 LYS A CA 1
ATOM 859 C C . LYS A 1 104 ? -6.191 -13.633 15.164 1 71.62 104 LYS A C 1
ATOM 861 O O . LYS A 1 104 ? -5.859 -14.805 14.984 1 71.62 104 LYS A O 1
ATOM 866 N N . GLU A 1 105 ? -7.391 -13.18 15.172 1 71.75 105 GLU A N 1
ATOM 867 C CA . GLU A 1 105 ? -8.508 -14.109 15.023 1 71.75 105 GLU A CA 1
ATOM 868 C C . GLU A 1 105 ? -8.68 -14.531 13.57 1 71.75 105 GLU A C 1
ATOM 870 O O . GLU A 1 105 ? -9.07 -15.672 13.289 1 71.75 105 GLU A O 1
ATOM 875 N N . TYR A 1 106 ? -8.32 -13.547 12.742 1 71.5 106 TYR A N 1
ATOM 876 C CA . TYR A 1 106 ? -8.438 -13.781 11.305 1 71.5 106 TYR A CA 1
ATOM 877 C C . TYR A 1 106 ? -7.102 -13.586 10.609 1 71.5 106 TYR A C 1
ATOM 879 O O . TYR A 1 106 ? -6.859 -12.531 10.016 1 71.5 106 TYR A O 1
ATOM 887 N N . PRO A 1 107 ? -6.238 -14.578 10.805 1 67.06 107 PRO A N 1
ATOM 888 C CA . PRO A 1 107 ? -4.914 -14.422 10.195 1 67.06 107 PRO A CA 1
ATOM 889 C C . PRO A 1 107 ? -4.98 -14.32 8.672 1 67.06 107 PRO A C 1
ATOM 891 O O . PRO A 1 107 ? -4.656 -15.281 7.969 1 67.06 107 PRO A O 1
ATOM 894 N N . ILE A 1 108 ? -5.441 -13.219 8.203 1 67.06 108 ILE A N 1
ATOM 895 C CA . ILE A 1 108 ? -5.738 -13.039 6.789 1 67.06 108 ILE A CA 1
ATOM 896 C C . ILE A 1 108 ? -4.566 -12.344 6.098 1 67.06 108 ILE A C 1
ATOM 898 O O . ILE A 1 108 ? -4.727 -11.766 5.023 1 67.06 108 ILE A O 1
ATOM 902 N N . LYS A 1 109 ? -3.428 -12.43 6.727 1 70.62 109 LYS A N 1
ATOM 903 C CA . LYS A 1 109 ? -2.268 -11.797 6.109 1 70.62 109 LYS A CA 1
ATOM 904 C C . LYS A 1 109 ? -2 -12.375 4.723 1 70.62 109 LYS A C 1
ATOM 906 O O . LYS A 1 109 ? -1.615 -11.648 3.803 1 70.62 109 LYS A O 1
ATOM 911 N N . ASP A 1 110 ? -2.338 -13.602 4.672 1 74.25 110 ASP A N 1
ATOM 912 C CA . ASP A 1 110 ? -2.045 -14.281 3.418 1 74.25 110 ASP A CA 1
ATOM 913 C C . ASP A 1 110 ? -2.965 -13.797 2.301 1 74.25 110 ASP A C 1
ATOM 915 O O . ASP A 1 110 ? -2.627 -13.906 1.119 1 74.25 110 ASP A O 1
ATOM 919 N N . LEU A 1 111 ? -4.098 -13.188 2.783 1 76.38 111 LEU A N 1
ATOM 920 C CA . LEU A 1 111 ? -5.035 -12.672 1.79 1 76.38 111 LEU A CA 1
ATOM 921 C C . LEU A 1 111 ? -4.461 -11.445 1.088 1 76.38 111 LEU A C 1
ATOM 923 O O . LEU A 1 111 ? -4.699 -11.242 -0.104 1 76.38 111 LEU A O 1
ATOM 927 N N . PHE A 1 112 ? -3.602 -10.812 1.785 1 76.56 112 PHE A N 1
ATOM 928 C CA . PHE A 1 112 ? -3.049 -9.578 1.235 1 76.56 112 PHE A CA 1
ATOM 929 C C . PHE A 1 112 ? -1.8 -9.867 0.411 1 76.56 112 PHE A C 1
ATOM 931 O O . PHE A 1 112 ? -1.35 -9.016 -0.359 1 76.56 112 PHE A O 1
ATOM 938 N N . TYR A 1 113 ? -1.416 -11.125 0.5 1 73.81 113 TYR A N 1
ATOM 939 C CA . TYR A 1 113 ? -0.221 -11.508 -0.247 1 73.81 113 TYR A CA 1
ATOM 940 C C . TYR A 1 113 ? -0.591 -12.133 -1.584 1 73.81 113 TYR A C 1
ATOM 942 O O . TYR A 1 113 ? 0.249 -12.242 -2.48 1 73.81 113 TYR A O 1
ATOM 950 N N . ASN A 1 114 ? -1.817 -12.531 -1.581 1 77.12 114 ASN A N 1
ATOM 951 C CA . ASN A 1 114 ? -2.314 -13.023 -2.861 1 77.12 114 ASN A CA 1
ATOM 952 C C . ASN A 1 114 ? -2.863 -11.891 -3.723 1 77.12 114 ASN A C 1
ATOM 954 O O . ASN A 1 114 ? -3.695 -11.102 -3.268 1 77.12 114 ASN A O 1
ATOM 958 N N . HIS A 1 115 ? -2.379 -11.891 -4.93 1 78.44 115 HIS A N 1
ATOM 959 C CA . HIS A 1 115 ? -2.713 -10.781 -5.812 1 78.44 115 HIS A CA 1
ATOM 960 C C . HIS A 1 115 ? -4.219 -10.664 -6.012 1 78.44 115 HIS A C 1
ATOM 962 O O . HIS A 1 115 ? -4.781 -9.57 -5.941 1 78.44 115 HIS A O 1
ATOM 968 N N . GLU A 1 116 ? -4.836 -11.781 -6.266 1 83.25 116 GLU A N 1
ATOM 969 C CA . GLU A 1 116 ? -6.262 -11.766 -6.574 1 83.25 116 GLU A CA 1
ATOM 970 C C . GLU A 1 116 ? -7.082 -11.312 -5.375 1 83.25 116 GLU A C 1
ATOM 972 O O . GLU A 1 116 ? -7.973 -10.469 -5.512 1 83.25 116 GLU A O 1
ATOM 977 N N . THR A 1 117 ? -6.77 -11.828 -4.258 1 86.81 117 THR A N 1
ATOM 978 C CA . THR A 1 117 ? -7.527 -11.469 -3.064 1 86.81 117 THR A CA 1
ATOM 979 C C . THR A 1 117 ? -7.215 -10.039 -2.637 1 86.81 117 THR A C 1
ATOM 981 O O . THR A 1 117 ? -8.109 -9.305 -2.213 1 86.81 117 THR A O 1
ATOM 984 N N . ALA A 1 118 ? -6.02 -9.625 -2.797 1 85.31 118 ALA A N 1
ATOM 985 C CA . ALA A 1 118 ? -5.637 -8.25 -2.48 1 85.31 118 ALA A CA 1
ATOM 986 C C . ALA A 1 118 ? -6.391 -7.254 -3.354 1 85.31 118 ALA A C 1
ATOM 988 O O . ALA A 1 118 ? -6.879 -6.234 -2.861 1 85.31 118 ALA A O 1
ATOM 989 N N . LYS A 1 119 ? -6.402 -7.602 -4.609 1 88.94 119 LYS A N 1
ATOM 990 C CA . LYS A 1 119 ? -7.145 -6.762 -5.543 1 88.94 119 LYS A CA 1
ATOM 991 C C . LYS A 1 119 ? -8.617 -6.691 -5.164 1 88.94 119 LYS A C 1
ATOM 993 O O . LYS A 1 119 ? -9.219 -5.613 -5.184 1 88.94 119 LYS A O 1
ATOM 998 N N . PHE A 1 120 ? -9.188 -7.801 -4.832 1 92.25 120 PHE A N 1
ATOM 999 C CA . PHE A 1 120 ? -10.586 -7.867 -4.43 1 92.25 120 PHE A CA 1
ATOM 1000 C C . PHE A 1 120 ? -10.844 -7 -3.203 1 92.25 120 PHE A C 1
ATOM 1002 O O . PHE A 1 120 ? -11.797 -6.219 -3.178 1 92.25 120 PHE A O 1
ATOM 1009 N N . ILE A 1 121 ? -10.023 -7.102 -2.244 1 91.25 121 ILE A N 1
ATOM 1010 C CA . ILE A 1 121 ? -10.18 -6.363 -0.996 1 91.25 121 ILE A CA 1
ATOM 1011 C C . ILE A 1 121 ? -10.055 -4.863 -1.261 1 91.25 121 ILE A C 1
ATOM 1013 O O . ILE A 1 121 ? -10.828 -4.066 -0.734 1 91.25 121 ILE A O 1
ATOM 1017 N N . ASN A 1 122 ? -9.141 -4.504 -2.061 1 92.44 122 ASN A N 1
ATOM 1018 C CA . ASN A 1 122 ? -8.945 -3.105 -2.426 1 92.44 122 ASN A CA 1
ATOM 1019 C C . ASN A 1 122 ? -10.164 -2.537 -3.143 1 92.44 122 ASN A C 1
ATOM 1021 O O . ASN A 1 122 ? -10.625 -1.438 -2.824 1 92.44 122 ASN A O 1
ATOM 1025 N N . GLU A 1 123 ? -10.633 -3.293 -4.082 1 95.06 123 GLU A N 1
ATOM 1026 C CA . GLU A 1 123 ? -11.82 -2.859 -4.816 1 95.06 123 GLU A CA 1
ATOM 1027 C C . GLU A 1 123 ? -13.023 -2.729 -3.887 1 95.06 123 GLU A C 1
ATOM 1029 O O . GLU A 1 123 ? -13.805 -1.782 -4.008 1 95.06 123 GLU A O 1
ATOM 1034 N N . TYR A 1 124 ? -13.148 -3.678 -3.059 1 95.06 124 TYR A N 1
ATOM 1035 C CA . TYR A 1 124 ? -14.219 -3.639 -2.072 1 95.06 124 TYR A CA 1
ATOM 1036 C C . TYR A 1 124 ? -14.125 -2.391 -1.203 1 95.06 124 TYR A C 1
ATOM 1038 O O . TYR A 1 124 ? -15.125 -1.728 -0.939 1 95.06 124 TYR A O 1
ATOM 1046 N N . TYR A 1 125 ? -12.984 -2.018 -0.742 1 95.06 125 TYR A N 1
ATOM 1047 C CA . TYR A 1 125 ? -12.734 -0.828 0.065 1 95.06 125 TYR A CA 1
ATOM 1048 C C . TYR A 1 125 ? -13.203 0.43 -0.66 1 95.06 125 TYR A C 1
ATOM 1050 O O . TYR A 1 125 ? -13.953 1.233 -0.104 1 95.06 125 TYR A O 1
ATOM 1058 N N . TYR A 1 126 ? -12.789 0.572 -1.851 1 96.56 126 TYR A N 1
ATOM 1059 C CA . TYR A 1 126 ? -13.117 1.779 -2.602 1 96.56 126 TYR A CA 1
ATOM 1060 C C . TYR A 1 126 ? -14.617 1.866 -2.871 1 96.56 126 TYR A C 1
ATOM 1062 O O . TYR A 1 126 ? -15.219 2.926 -2.703 1 96.56 126 TYR A O 1
ATOM 1070 N N . LYS A 1 127 ? -15.117 0.759 -3.25 1 96.56 127 LYS A N 1
ATOM 1071 C CA . LYS A 1 127 ? -16.547 0.734 -3.533 1 96.56 127 LYS A CA 1
ATOM 1072 C C . LYS A 1 127 ? -17.359 1.091 -2.293 1 96.56 127 LYS A C 1
ATOM 1074 O O . LYS A 1 127 ? -18.391 1.773 -2.389 1 96.56 127 LYS A O 1
ATOM 1079 N N . THR A 1 128 ? -16.906 0.686 -1.194 1 96.31 128 THR A N 1
ATOM 1080 C CA . THR A 1 128 ? -17.656 0.823 0.041 1 96.31 128 THR A CA 1
ATOM 1081 C C . THR A 1 128 ? -17.438 2.193 0.67 1 96.31 128 THR A C 1
ATOM 1083 O O . THR A 1 128 ? -18.375 2.82 1.168 1 96.31 128 THR A O 1
ATOM 1086 N N . PHE A 1 129 ? -16.188 2.684 0.591 1 96.62 129 PHE A N 1
ATOM 1087 C CA . PHE A 1 129 ? -15.844 3.777 1.494 1 96.62 129 PHE A CA 1
ATOM 1088 C C . PHE A 1 129 ? -15.547 5.055 0.714 1 96.62 129 PHE A C 1
ATOM 1090 O O . PHE A 1 129 ? -15.555 6.148 1.28 1 96.62 129 PHE A O 1
ATOM 1097 N N . GLU A 1 130 ? -15.25 4.969 -0.52 1 97.44 130 GLU A N 1
ATOM 1098 C CA . GLU A 1 130 ? -14.789 6.145 -1.251 1 97.44 130 GLU A CA 1
ATOM 1099 C C . GLU A 1 130 ? -15.805 7.273 -1.179 1 97.44 130 GLU A C 1
ATOM 1101 O O . GLU A 1 130 ? -15.484 8.383 -0.736 1 97.44 130 GLU A O 1
ATOM 1106 N N . ASN A 1 131 ? -17.047 6.977 -1.537 1 97.06 131 ASN A N 1
ATOM 1107 C CA . ASN A 1 131 ? -18.062 8.023 -1.57 1 97.06 131 ASN A CA 1
ATOM 1108 C C . ASN A 1 131 ? -18.391 8.531 -0.169 1 97.06 131 ASN A C 1
ATOM 1110 O O . ASN A 1 131 ? -18.594 9.734 0.027 1 97.06 131 ASN A O 1
ATOM 1114 N N . ILE A 1 132 ? -18.406 7.672 0.775 1 96.88 132 ILE A N 1
ATOM 1115 C CA . ILE A 1 132 ? -18.734 8.031 2.152 1 96.88 132 ILE A CA 1
ATOM 1116 C C . ILE A 1 132 ? -17.672 8.992 2.697 1 96.88 132 ILE A C 1
ATOM 1118 O O . ILE A 1 132 ? -18 10.055 3.221 1 96.88 132 ILE A O 1
ATOM 1122 N N . ILE A 1 133 ? -16.406 8.672 2.516 1 97.06 133 ILE A N 1
ATOM 1123 C CA . ILE A 1 133 ? -15.305 9.461 3.068 1 97.06 133 ILE A CA 1
ATOM 1124 C C . ILE A 1 133 ? -15.18 10.773 2.305 1 97.06 133 ILE A C 1
ATOM 1126 O O . ILE A 1 133 ? -14.984 11.836 2.908 1 97.06 133 ILE A O 1
ATOM 1130 N N . LEU A 1 134 ? -15.305 10.664 1.02 1 97.69 134 LEU A N 1
ATOM 1131 C CA . LEU A 1 134 ? -15.227 11.867 0.203 1 97.69 134 LEU A CA 1
ATOM 1132 C C . LEU A 1 134 ? -16.297 12.875 0.611 1 97.69 134 LEU A C 1
ATOM 1134 O O . LEU A 1 134 ? -16.031 14.07 0.705 1 97.69 134 LEU A O 1
ATOM 1138 N N . GLU A 1 135 ? -17.5 12.391 0.807 1 97.56 135 GLU A N 1
ATOM 1139 C CA . GLU A 1 135 ? -18.578 13.266 1.234 1 97.56 135 GLU A CA 1
ATOM 1140 C C . GLU A 1 135 ? -18.266 13.945 2.559 1 97.56 135 GLU A C 1
ATOM 1142 O O . GLU A 1 135 ? -18.516 15.141 2.727 1 97.56 135 GLU A O 1
ATOM 1147 N N . LYS A 1 136 ? -17.719 13.242 3.471 1 97.38 136 LYS A N 1
ATOM 1148 C CA . LYS A 1 136 ? -17.359 13.805 4.766 1 97.38 136 LYS A CA 1
ATOM 1149 C C . LYS A 1 136 ? -16.266 14.859 4.617 1 97.38 136 LYS A C 1
ATOM 1151 O O . LYS A 1 136 ? -16.266 15.875 5.312 1 97.38 136 LYS A O 1
ATOM 1156 N N . ILE A 1 137 ? -15.312 14.617 3.738 1 97.94 137 ILE A N 1
ATOM 1157 C CA . ILE A 1 137 ? -14.234 15.555 3.477 1 97.94 137 ILE A CA 1
ATOM 1158 C C . ILE A 1 137 ? -14.805 16.859 2.908 1 97.94 137 ILE A C 1
ATOM 1160 O O . ILE A 1 137 ? -14.477 17.938 3.377 1 97.94 137 ILE A O 1
ATOM 1164 N N . ILE A 1 138 ? -15.664 16.703 1.973 1 98.06 138 ILE A N 1
ATOM 1165 C CA . ILE A 1 138 ? -16.266 17.859 1.309 1 98.06 138 ILE A CA 1
ATOM 1166 C C . ILE A 1 138 ? -17.062 18.688 2.316 1 98.06 138 ILE A C 1
ATOM 1168 O O . ILE A 1 138 ? -16.938 19.906 2.373 1 98.06 138 ILE A O 1
ATOM 1172 N N . ILE A 1 139 ? -17.844 18.047 3.102 1 97.62 139 ILE A N 1
ATOM 1173 C CA . ILE A 1 139 ? -18.641 18.703 4.121 1 97.62 139 ILE A CA 1
ATOM 1174 C C . ILE A 1 139 ? -17.719 19.406 5.121 1 97.62 139 ILE A C 1
ATOM 1176 O O . ILE A 1 139 ? -17.953 20.562 5.477 1 97.62 139 ILE A O 1
ATOM 1180 N N . SER A 1 140 ? -16.656 18.75 5.562 1 97.81 140 SER A N 1
ATOM 1181 C CA . SER A 1 140 ? -15.727 19.312 6.531 1 97.81 140 SER A CA 1
ATOM 1182 C C . SER A 1 140 ? -15 20.531 5.957 1 97.81 140 SER A C 1
ATOM 1184 O O . SER A 1 140 ? -14.742 21.5 6.672 1 97.81 140 SER A O 1
ATOM 1186 N N . GLN A 1 141 ? -14.664 20.484 4.691 1 97.62 141 GLN A N 1
ATOM 1187 C CA . GLN A 1 141 ? -14.047 21.625 4.031 1 97.62 141 GLN A CA 1
ATOM 1188 C C . GLN A 1 141 ? -15.016 22.812 3.941 1 97.62 141 GLN A C 1
ATOM 1190 O O . GLN A 1 141 ? -14.641 23.953 4.227 1 97.62 141 GLN A O 1
ATOM 1195 N N . LYS A 1 142 ? -16.203 22.531 3.582 1 96.94 142 LYS A N 1
ATOM 1196 C CA . LYS A 1 142 ? -17.234 23.562 3.471 1 96.94 142 LYS A CA 1
ATOM 1197 C C . LYS A 1 142 ? -17.484 24.219 4.82 1 96.94 142 LYS A C 1
ATOM 1199 O O . LYS A 1 142 ? -17.672 25.438 4.895 1 96.94 142 LYS A O 1
ATOM 1204 N N . ASN A 1 143 ? -17.453 23.406 5.863 1 96 143 ASN A N 1
ATOM 1205 C CA . ASN A 1 143 ? -17.719 23.891 7.215 1 96 143 ASN A CA 1
ATOM 1206 C C . ASN A 1 143 ? -16.484 24.562 7.82 1 96 143 ASN A C 1
ATOM 1208 O O . ASN A 1 143 ? -16.562 25.156 8.898 1 96 143 ASN A O 1
ATOM 1212 N N . GLY A 1 144 ? -15.336 24.422 7.25 1 95.56 144 GLY A N 1
ATOM 1213 C CA . GLY A 1 144 ? -14.117 25.062 7.707 1 95.56 144 GLY A CA 1
ATOM 1214 C C . GLY A 1 144 ? -13.422 24.312 8.828 1 95.56 144 GLY A C 1
ATOM 1215 O O . GLY A 1 144 ? -12.555 24.859 9.508 1 95.56 144 GLY A O 1
ATOM 1216 N N . THR A 1 145 ? -13.812 23.031 8.992 1 95.19 145 THR A N 1
ATOM 1217 C CA . THR A 1 145 ? -13.203 22.25 10.055 1 95.19 145 THR A CA 1
ATOM 1218 C C . THR A 1 145 ? -11.875 21.656 9.602 1 95.19 145 THR A C 1
ATOM 1220 O O . THR A 1 145 ? -11.016 21.328 10.43 1 95.19 145 THR A O 1
ATOM 1223 N N . ILE A 1 146 ? -11.711 21.531 8.289 1 97.06 146 ILE A N 1
ATOM 1224 C CA . ILE A 1 146 ? -10.414 21.141 7.75 1 97.06 146 ILE A CA 1
ATOM 1225 C C . ILE A 1 146 ? -10.023 22.094 6.617 1 97.06 146 ILE A C 1
ATOM 1227 O O . ILE A 1 146 ? -10.844 22.891 6.152 1 97.06 146 ILE A O 1
ATOM 1231 N N . ARG A 1 147 ? -8.734 22.031 6.254 1 97.06 147 ARG A N 1
ATOM 1232 C CA . ARG A 1 147 ? -8.227 22.891 5.184 1 97.06 147 ARG A CA 1
ATOM 1233 C C . ARG A 1 147 ? -9 22.656 3.889 1 97.06 147 ARG A C 1
ATOM 1235 O O . ARG A 1 147 ? -9.406 21.531 3.596 1 97.06 147 ARG A O 1
ATOM 1242 N N . ASN A 1 148 ? -9.156 23.734 3.096 1 96.88 148 ASN A N 1
ATOM 1243 C CA . ASN A 1 148 ? -9.906 23.656 1.853 1 96.88 148 ASN A CA 1
ATOM 1244 C C . ASN A 1 148 ? -9.047 24 0.646 1 96.88 148 ASN A C 1
ATOM 1246 O O . ASN A 1 148 ? -9.57 24.234 -0.447 1 96.88 148 ASN A O 1
ATOM 1250 N N . ASP A 1 149 ? -7.711 24.109 0.791 1 97.31 149 ASP A N 1
ATOM 1251 C CA . ASP A 1 149 ? -6.789 24.422 -0.295 1 97.31 149 ASP A CA 1
ATOM 1252 C C . ASP A 1 149 ? -6.215 23.156 -0.921 1 97.31 149 ASP A C 1
ATOM 1254 O O . ASP A 1 149 ? -5.273 23.234 -1.717 1 97.31 149 ASP A O 1
ATOM 1258 N N . VAL A 1 150 ? -6.785 21.984 -0.528 1 97.69 150 VAL A N 1
ATOM 1259 C CA . VAL A 1 150 ? -6.422 20.703 -1.111 1 97.69 150 VAL A CA 1
ATOM 1260 C C . VAL A 1 150 ? -7.664 20.031 -1.695 1 97.69 150 VAL A C 1
ATOM 1262 O O . VAL A 1 150 ? -8.727 20.031 -1.074 1 97.69 150 VAL A O 1
ATOM 1265 N N . ASP A 1 151 ? -7.527 19.484 -2.883 1 97.5 151 ASP A N 1
ATOM 1266 C CA . ASP A 1 151 ? -8.617 18.766 -3.547 1 97.5 151 ASP A CA 1
ATOM 1267 C C . ASP A 1 151 ? -9.094 17.594 -2.703 1 97.5 151 ASP A C 1
ATOM 1269 O O . ASP A 1 151 ? -8.289 16.781 -2.229 1 97.5 151 ASP A O 1
ATOM 1273 N N . PRO A 1 152 ? -10.406 17.484 -2.518 1 98 152 PRO A N 1
ATOM 1274 C CA . PRO A 1 152 ? -10.945 16.406 -1.688 1 98 152 PRO A CA 1
ATOM 1275 C C . PRO A 1 152 ? -10.453 15.031 -2.123 1 98 152 PRO A C 1
ATOM 1277 O O . PRO A 1 152 ? -10.227 14.156 -1.279 1 98 152 PRO A O 1
ATOM 1280 N N . LYS A 1 153 ? -10.344 14.828 -3.393 1 97.5 153 LYS A N 1
ATOM 1281 C CA . LYS A 1 153 ? -9.875 13.547 -3.91 1 97.5 153 LYS A CA 1
ATOM 1282 C C . LYS A 1 153 ? -8.5 13.195 -3.348 1 97.5 153 LYS A C 1
ATOM 1284 O O . LYS A 1 153 ? -8.25 12.047 -2.979 1 97.5 153 LYS A O 1
ATOM 1289 N N . PHE A 1 154 ? -7.598 14.141 -3.207 1 97.62 154 PHE A N 1
ATOM 1290 C CA . PHE A 1 154 ? -6.242 13.898 -2.736 1 97.62 154 PHE A CA 1
ATOM 1291 C C . PHE A 1 154 ? -6.215 13.711 -1.225 1 97.62 154 PHE A C 1
ATOM 1293 O O . PHE A 1 154 ? -5.395 12.961 -0.699 1 97.62 154 PHE A O 1
ATOM 1300 N N . ILE A 1 155 ? -7.133 14.391 -0.526 1 98.25 155 ILE A N 1
ATOM 1301 C CA . ILE A 1 155 ? -7.25 14.141 0.907 1 98.25 155 ILE A CA 1
ATOM 1302 C C . ILE A 1 155 ? -7.703 12.703 1.144 1 98.25 155 ILE A C 1
ATOM 1304 O O . ILE A 1 155 ? -7.156 12 1.999 1 98.25 155 ILE A O 1
ATOM 1308 N N . PHE A 1 156 ? -8.688 12.289 0.344 1 98.06 156 PHE A N 1
ATOM 1309 C CA . PHE A 1 156 ? -9.164 10.914 0.451 1 98.06 156 PHE A CA 1
ATOM 1310 C C . PHE A 1 156 ? -8.031 9.93 0.211 1 98.06 156 PHE A C 1
ATOM 1312 O O . PHE A 1 156 ? -7.832 9 1.001 1 98.06 156 PHE A O 1
ATOM 1319 N N . GLU A 1 157 ? -7.297 10.062 -0.87 1 97.81 157 GLU A N 1
ATOM 1320 C CA . GLU A 1 157 ? -6.207 9.156 -1.212 1 97.81 157 GLU A CA 1
ATOM 1321 C C . GLU A 1 157 ? -5.102 9.203 -0.16 1 97.81 157 GLU A C 1
ATOM 1323 O O . GLU A 1 157 ? -4.477 8.188 0.134 1 97.81 157 GLU A O 1
ATOM 1328 N N . PHE A 1 158 ? -4.859 10.422 0.326 1 97.88 158 PHE A N 1
ATOM 1329 C CA . PHE A 1 158 ? -3.908 10.609 1.415 1 97.88 158 PHE A CA 1
ATOM 1330 C C . PHE A 1 158 ? -4.305 9.781 2.629 1 97.88 158 PHE A C 1
ATOM 1332 O O . PHE A 1 158 ? -3.512 8.984 3.129 1 97.88 158 PHE A O 1
ATOM 1339 N N . LEU A 1 159 ? -5.508 9.867 3.092 1 97.62 159 LEU A N 1
ATOM 1340 C CA . LEU A 1 159 ? -6.012 9.117 4.238 1 97.62 159 LEU A CA 1
ATOM 1341 C C . LEU A 1 159 ? -6.02 7.621 3.953 1 97.62 159 LEU A C 1
ATOM 1343 O O . LEU A 1 159 ? -5.652 6.82 4.812 1 97.62 159 LEU A O 1
ATOM 1347 N N . THR A 1 160 ? -6.414 7.277 2.773 1 97.31 160 THR A N 1
ATOM 1348 C CA . THR A 1 160 ? -6.441 5.875 2.359 1 97.31 160 THR A CA 1
ATOM 1349 C C . THR A 1 160 ? -5.047 5.266 2.428 1 97.31 160 THR A C 1
ATOM 1351 O O . THR A 1 160 ? -4.879 4.145 2.918 1 97.31 160 THR A O 1
ATOM 1354 N N . SER A 1 161 ? -4.07 5.973 1.952 1 96.88 161 SER A N 1
ATOM 1355 C CA . SER A 1 161 ? -2.695 5.492 2.008 1 96.88 161 SER A CA 1
ATOM 1356 C C . SER A 1 161 ? -2.254 5.242 3.445 1 96.88 161 SER A C 1
ATOM 1358 O O . SER A 1 161 ? -1.596 4.242 3.736 1 96.88 161 SER A O 1
ATOM 1360 N N . ILE A 1 162 ? -2.582 6.098 4.285 1 96.81 162 ILE A N 1
ATOM 1361 C CA . ILE A 1 162 ? -2.209 5.992 5.691 1 96.81 162 ILE A CA 1
ATOM 1362 C C . ILE A 1 162 ? -2.908 4.785 6.32 1 96.81 162 ILE A C 1
ATOM 1364 O O . ILE A 1 162 ? -2.281 3.996 7.027 1 96.81 162 ILE A O 1
ATOM 1368 N N . ILE A 1 163 ? -4.164 4.633 6.012 1 93.56 163 ILE A N 1
ATOM 1369 C CA . ILE A 1 163 ? -4.926 3.506 6.539 1 93.56 163 ILE A CA 1
ATOM 1370 C C . ILE A 1 163 ? -4.281 2.193 6.098 1 93.56 163 ILE A C 1
ATOM 1372 O O . ILE A 1 163 ? -4.09 1.286 6.91 1 93.56 163 ILE A O 1
ATOM 1376 N N . LYS A 1 164 ? -3.949 2.123 4.859 1 92.38 164 LYS A N 1
ATOM 1377 C CA . LYS A 1 164 ? -3.2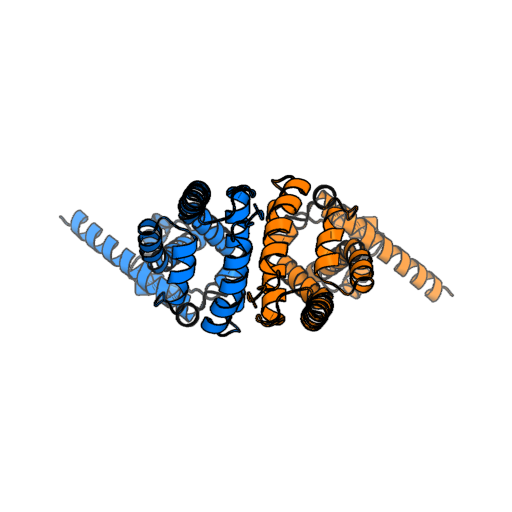85 0.928 4.352 1 92.38 164 LYS A CA 1
ATOM 1378 C C . LYS A 1 164 ? -1.944 0.706 5.047 1 92.38 164 LYS A C 1
ATOM 1380 O O . LYS A 1 164 ? -1.59 -0.429 5.375 1 92.38 164 LYS A O 1
ATOM 1385 N N . GLY A 1 165 ? -1.253 1.731 5.242 1 92.56 165 GLY A N 1
ATOM 1386 C CA . GLY A 1 165 ? -0.006 1.628 5.984 1 92.56 165 GLY A CA 1
ATOM 1387 C C . GLY A 1 165 ? -0.195 1.114 7.398 1 92.56 165 GLY A C 1
ATOM 1388 O O . GLY A 1 165 ? 0.576 0.274 7.867 1 92.56 165 GLY A O 1
ATOM 1389 N N . ILE A 1 166 ? -1.174 1.607 8.086 1 91.94 166 ILE A N 1
ATOM 1390 C CA . ILE A 1 166 ? -1.495 1.152 9.438 1 91.94 166 ILE A CA 1
ATOM 1391 C C . ILE A 1 166 ? -1.796 -0.344 9.422 1 91.94 166 ILE A C 1
ATOM 1393 O O . ILE A 1 166 ? -1.357 -1.083 10.305 1 91.94 166 ILE A O 1
ATOM 1397 N N . GLY A 1 167 ? -2.539 -0.772 8.406 1 88.12 167 GLY A N 1
ATOM 1398 C CA . GLY A 1 167 ? -2.842 -2.188 8.266 1 88.12 167 GLY A CA 1
ATOM 1399 C C . GLY A 1 167 ? -1.603 -3.062 8.227 1 88.12 167 GLY A C 1
ATOM 1400 O O . GLY A 1 167 ? -1.59 -4.156 8.797 1 88.12 167 GLY A O 1
ATOM 1401 N N . HIS A 1 168 ? -0.623 -2.582 7.68 1 85.88 168 HIS A N 1
ATOM 1402 C CA . HIS A 1 168 ? 0.621 -3.336 7.574 1 85.88 168 HIS A CA 1
ATOM 1403 C C . HIS A 1 168 ? 1.387 -3.324 8.891 1 85.88 168 HIS A C 1
ATOM 1405 O O . HIS A 1 168 ? 2.141 -4.254 9.188 1 85.88 168 HIS A O 1
ATOM 1411 N N . MET A 1 169 ? 1.135 -2.314 9.648 1 89.12 169 MET A N 1
ATOM 1412 C CA . MET A 1 169 ? 1.926 -2.121 10.859 1 89.12 169 MET A CA 1
ATOM 1413 C C . MET A 1 169 ? 1.3 -2.857 12.047 1 89.12 169 MET A C 1
ATOM 1415 O O . MET A 1 169 ? 1.982 -3.162 13.023 1 89.12 169 MET A O 1
ATOM 1419 N N . ILE A 1 170 ? 0.065 -3.121 11.992 1 86.38 170 ILE A N 1
ATOM 1420 C CA . ILE A 1 170 ? -0.677 -3.605 13.148 1 86.38 170 ILE A CA 1
ATOM 1421 C C . ILE A 1 170 ? -0.203 -5.008 13.516 1 86.38 170 ILE A C 1
ATOM 1423 O O . ILE A 1 170 ? -0.441 -5.48 14.633 1 86.38 170 ILE A O 1
ATOM 1427 N N . GLU A 1 171 ? 0.496 -5.668 12.672 1 78.38 171 GLU A N 1
ATOM 1428 C CA . GLU A 1 171 ? 1.013 -6.996 12.992 1 78.38 171 GLU A CA 1
ATOM 1429 C C . GLU A 1 171 ? 2.215 -6.91 13.922 1 78.38 171 GLU A C 1
ATOM 1431 O O . GLU A 1 171 ? 2.455 -7.824 14.719 1 78.38 171 GLU A O 1
ATOM 1436 N N . ASP A 1 172 ? 2.84 -5.805 13.898 1 83.62 172 ASP A N 1
ATOM 1437 C CA . ASP A 1 172 ? 4.133 -5.746 14.578 1 83.62 172 ASP A CA 1
ATOM 1438 C C . ASP A 1 172 ? 4.145 -4.664 15.648 1 83.62 172 ASP A C 1
ATOM 1440 O O . ASP A 1 172 ? 5.055 -4.617 16.484 1 83.62 172 ASP A O 1
ATOM 1444 N N . ASP A 1 173 ? 3.105 -3.812 15.656 1 87.62 173 ASP A N 1
ATOM 1445 C CA . ASP A 1 173 ? 3.102 -2.684 16.578 1 87.62 173 ASP A CA 1
ATOM 1446 C C . ASP A 1 173 ? 1.782 -2.604 17.344 1 87.62 173 ASP A C 1
ATOM 1448 O O . ASP A 1 173 ? 0.747 -3.057 16.859 1 87.62 173 ASP A O 1
ATOM 1452 N N . ASP A 1 174 ? 1.936 -2.02 18.5 1 87.81 174 ASP A N 1
ATOM 1453 C CA . ASP A 1 174 ? 0.742 -1.771 19.297 1 87.81 174 ASP A CA 1
ATOM 1454 C C . ASP A 1 174 ? -0.198 -0.793 18.594 1 87.81 174 ASP A C 1
ATOM 1456 O O . ASP A 1 174 ? 0.214 0.302 18.203 1 87.81 174 ASP A O 1
ATOM 1460 N N . PHE A 1 175 ? -1.405 -1.235 18.484 1 87 175 PHE A N 1
ATOM 1461 C CA . PHE A 1 175 ? -2.389 -0.449 17.75 1 87 175 PHE A CA 1
ATOM 1462 C C . PHE A 1 175 ? -2.578 0.919 18.391 1 87 175 PHE A C 1
ATOM 1464 O O . PHE A 1 175 ? -2.686 1.93 17.688 1 87 175 PHE A O 1
ATOM 1471 N N . LYS A 1 176 ? -2.691 0.964 19.656 1 86.94 176 LYS A N 1
ATOM 1472 C CA . LYS A 1 176 ? -2.883 2.229 20.359 1 86.94 176 LYS A CA 1
ATOM 1473 C C . LYS A 1 176 ? -1.732 3.191 20.078 1 86.94 176 LYS A C 1
ATOM 1475 O O . LYS A 1 176 ? -1.952 4.391 19.875 1 86.94 176 LYS A O 1
ATOM 1480 N N . LYS A 1 177 ? -0.561 2.682 20.094 1 90.25 177 LYS A N 1
ATOM 1481 C CA . LYS A 1 177 ? 0.611 3.504 19.797 1 90.25 177 LYS A CA 1
ATOM 1482 C C . LYS A 1 177 ? 0.56 4.051 18.375 1 90.25 177 LYS A C 1
ATOM 1484 O O . LYS A 1 177 ? 0.873 5.219 18.141 1 90.25 177 LYS A O 1
ATOM 1489 N N . ILE A 1 178 ? 0.181 3.213 17.453 1 92 178 ILE A N 1
ATOM 1490 C CA . ILE A 1 178 ? 0.036 3.627 16.062 1 92 178 ILE A CA 1
ATOM 1491 C C . ILE A 1 178 ? -0.958 4.785 15.969 1 92 178 ILE A C 1
ATOM 1493 O O . ILE A 1 178 ? -0.639 5.84 15.422 1 92 178 ILE A O 1
ATOM 1497 N N . VAL A 1 179 ? -2.094 4.582 16.562 1 89.44 179 VAL A N 1
ATOM 1498 C CA . VAL A 1 179 ? -3.182 5.551 16.469 1 89.44 179 VAL A CA 1
ATOM 1499 C C . VAL A 1 179 ? -2.754 6.867 17.109 1 89.44 179 VAL A C 1
ATOM 1501 O O . VAL A 1 179 ? -3.008 7.945 16.578 1 89.44 179 VAL A O 1
ATOM 1504 N N . ASP A 1 180 ? -2.121 6.797 18.234 1 90.31 180 ASP A N 1
ATOM 1505 C CA . ASP A 1 180 ? -1.702 7.988 18.969 1 90.31 180 ASP A CA 1
ATOM 1506 C C . ASP A 1 180 ? -0.733 8.828 18.141 1 90.31 180 ASP A C 1
ATOM 1508 O O . ASP A 1 180 ? -0.818 10.055 18.141 1 90.31 180 ASP A O 1
ATOM 1512 N N . ASN A 1 181 ? 0.13 8.188 17.484 1 94.06 181 ASN A N 1
ATOM 1513 C CA . ASN A 1 181 ? 1.107 8.906 16.656 1 94.06 181 ASN A CA 1
ATOM 1514 C C . ASN A 1 181 ? 0.492 9.414 15.359 1 94.06 181 ASN A C 1
ATOM 1516 O O . ASN A 1 181 ? 0.68 10.57 14.992 1 94.06 181 ASN A O 1
ATOM 1520 N N . TYR A 1 182 ? -0.327 8.609 14.75 1 94.88 182 TYR A N 1
ATOM 1521 C CA . TYR A 1 182 ? -0.871 8.969 13.445 1 94.88 182 TYR A CA 1
ATOM 1522 C C . TYR A 1 182 ? -1.964 10.023 13.578 1 94.88 182 TYR A C 1
ATOM 1524 O O . TYR A 1 182 ? -2.129 10.875 12.695 1 94.88 182 TYR A O 1
ATOM 1532 N N . LYS A 1 183 ? -2.658 9.906 14.609 1 94.25 183 LYS A N 1
ATOM 1533 C CA . LYS A 1 183 ? -3.688 10.922 14.836 1 94.25 183 LYS A CA 1
ATOM 1534 C C . LYS A 1 183 ? -3.086 12.32 14.852 1 94.25 183 LYS A C 1
ATOM 1536 O O . LYS A 1 183 ? -3.633 13.242 14.242 1 94.25 183 LYS A O 1
ATOM 1541 N N . LYS A 1 184 ? -1.976 12.539 15.555 1 94.88 184 LYS A N 1
ATOM 1542 C CA . LYS A 1 184 ? -1.296 13.828 15.609 1 94.88 184 LYS A CA 1
ATOM 1543 C C . LYS A 1 184 ? -0.921 14.305 14.203 1 94.88 184 LYS A C 1
ATOM 1545 O O . LYS A 1 184 ? -1.149 15.469 13.859 1 94.88 184 LYS A O 1
ATOM 1550 N N . LEU A 1 185 ? -0.417 13.391 13.414 1 97.12 185 LEU A N 1
ATOM 1551 C CA . LEU A 1 185 ? 0.018 13.719 12.055 1 97.12 185 LEU A CA 1
ATOM 1552 C C . LEU A 1 185 ? -1.174 14.062 11.172 1 97.12 185 LEU A C 1
ATOM 1554 O O . LEU A 1 185 ? -1.156 15.078 10.469 1 97.12 185 LEU A O 1
ATOM 1558 N N . ILE A 1 186 ? -2.201 13.258 11.25 1 97.12 186 ILE A N 1
ATOM 1559 C CA . ILE A 1 186 ? -3.359 13.414 10.375 1 97.12 186 ILE A CA 1
ATOM 1560 C C . ILE A 1 186 ? -4.102 14.703 10.719 1 97.12 186 ILE A C 1
ATOM 1562 O O . ILE A 1 186 ? -4.445 15.484 9.828 1 97.12 186 ILE A O 1
ATOM 1566 N N . LEU A 1 187 ? -4.305 14.914 11.961 1 95.31 187 LEU A N 1
ATOM 1567 C CA . LEU A 1 187 ? -5.039 16.109 12.367 1 95.31 187 LEU A CA 1
ATOM 1568 C C . LEU A 1 187 ? -4.273 17.375 12 1 95.31 187 LEU A C 1
ATOM 1570 O O . LEU A 1 187 ? -4.871 18.359 11.555 1 95.31 187 LEU A O 1
ATOM 1574 N N . SER A 1 188 ? -2.982 17.391 12.188 1 96.25 188 SER A N 1
ATOM 1575 C CA . SER A 1 188 ? -2.166 18.531 11.781 1 96.25 188 SER A CA 1
ATOM 1576 C C . SER A 1 188 ? -2.227 18.734 10.266 1 96.25 188 SER A C 1
ATOM 1578 O O . SER A 1 188 ? -2.33 19.875 9.797 1 96.25 188 SER A O 1
ATOM 1580 N N . ALA A 1 189 ? -2.174 17.656 9.508 1 97.44 189 ALA A N 1
ATOM 1581 C CA . ALA A 1 189 ? -2.217 17.734 8.047 1 97.44 189 ALA A CA 1
ATOM 1582 C C . ALA A 1 189 ? -3.51 18.391 7.57 1 97.44 189 ALA A C 1
ATOM 1584 O O . ALA A 1 189 ? -3.51 19.125 6.578 1 97.44 189 ALA A O 1
ATOM 1585 N N . LEU A 1 190 ? -4.543 18.156 8.312 1 97.25 190 LEU A N 1
ATOM 1586 C CA . LEU A 1 190 ? -5.859 18.578 7.859 1 97.25 190 LEU A CA 1
ATOM 1587 C C . LEU A 1 190 ? -6.227 19.938 8.445 1 97.25 190 LEU A C 1
ATOM 1589 O O . LEU A 1 190 ? -7.227 20.547 8.047 1 97.25 190 LEU A O 1
ATOM 1593 N N . LYS A 1 191 ? -5.387 20.438 9.266 1 93.62 191 LYS A N 1
ATOM 1594 C CA . LYS A 1 191 ? -5.695 21.672 9.984 1 93.62 191 LYS A CA 1
ATOM 1595 C C . LYS A 1 191 ? -5.801 22.859 9.023 1 93.62 191 LYS A C 1
ATOM 1597 O O . LYS A 1 191 ? -5.016 22.969 8.078 1 93.62 191 LYS A O 1
ATOM 1602 N N . THR A 1 192 ? -6.699 23.734 9.305 1 86.31 192 THR A N 1
ATOM 1603 C CA . THR A 1 192 ? -6.922 24.953 8.523 1 86.31 192 THR A CA 1
ATOM 1604 C C . THR A 1 192 ? -5.746 25.922 8.672 1 86.31 192 THR A C 1
ATOM 1606 O O . THR A 1 192 ? -5.109 25.969 9.727 1 86.31 192 THR A O 1
ATOM 1609 N N . ASN A 1 193 ? -5.051 26.297 7.621 1 68.44 193 ASN A N 1
ATOM 1610 C CA . ASN A 1 193 ? -3.986 27.297 7.703 1 68.44 193 ASN A CA 1
ATOM 1611 C C . ASN A 1 193 ? -4.484 28.594 8.312 1 68.44 193 ASN A C 1
ATOM 1613 O O . ASN A 1 193 ? -5.516 29.125 7.902 1 68.44 193 ASN A O 1
ATOM 1617 N N . GLU A 1 194 ? -4.578 28.875 9.609 1 52.47 194 GLU A N 1
ATOM 1618 C CA . GLU A 1 194 ? -4.879 30.219 10.086 1 52.47 194 GLU A CA 1
ATOM 1619 C C . GLU A 1 194 ? -4.125 31.281 9.281 1 52.47 194 GLU A C 1
ATOM 1621 O O . GLU A 1 194 ? -2.895 31.25 9.203 1 52.47 194 GLU A O 1
ATOM 1626 N N . VAL A 1 195 ? -4.328 31.641 8.156 1 42.16 195 VAL A N 1
ATOM 1627 C CA . VAL A 1 195 ? -3.84 32.938 7.75 1 42.16 195 VAL A CA 1
ATOM 1628 C C . VAL A 1 195 ? -3.959 33.938 8.914 1 42.16 195 VAL A C 1
ATOM 1630 O O . VAL A 1 195 ? -5.004 34 9.562 1 42.16 195 VAL A O 1
ATOM 1633 N N . GLU A 1 196 ? -2.822 34.281 9.688 1 37.69 196 GLU A N 1
ATOM 1634 C CA . GLU A 1 196 ? -2.766 35.594 10.359 1 37.69 196 GLU A CA 1
ATOM 1635 C C . GLU A 1 196 ? -3.574 36.625 9.609 1 37.69 196 GLU A C 1
ATOM 1637 O O . GLU A 1 196 ? -3.312 36.906 8.438 1 37.69 196 GLU A O 1
ATOM 1642 N N . LYS A 1 197 ? -4.816 36.906 10 1 33.72 197 LYS A N 1
ATOM 1643 C CA . LYS A 1 197 ? -5.23 38.312 9.805 1 33.72 197 LYS A CA 1
ATOM 1644 C C . LYS A 1 197 ? -4.262 39.25 10.484 1 33.72 197 LYS A C 1
ATOM 1646 O O . LYS A 1 197 ? -3.83 39.031 11.609 1 33.72 197 LYS A O 1
ATOM 1651 N N . MET B 1 1 ? 45.562 -17.469 -21.828 1 55.09 1 MET B N 1
ATOM 1652 C CA . MET B 1 1 ? 45.094 -16.391 -22.703 1 55.09 1 MET B CA 1
ATOM 1653 C C . MET B 1 1 ? 43.719 -16.656 -23.234 1 55.09 1 MET B C 1
ATOM 1655 O O . MET B 1 1 ? 42.844 -15.773 -23.2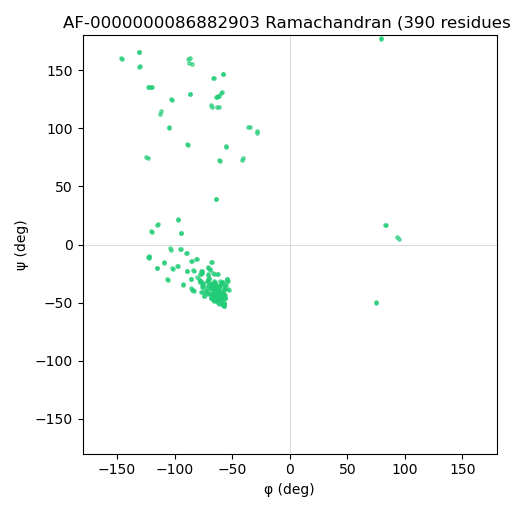03 1 55.09 1 MET B O 1
ATOM 1659 N N . LYS B 1 2 ? 43.469 -17.828 -23.734 1 58.81 2 LYS B N 1
ATOM 1660 C CA . LYS B 1 2 ? 42.188 -18.188 -24.266 1 58.81 2 LYS B CA 1
ATOM 1661 C C . LYS B 1 2 ? 41.094 -18.125 -23.188 1 58.81 2 LYS B C 1
ATOM 1663 O O . LYS B 1 2 ? 40 -17.609 -23.438 1 58.81 2 LYS B O 1
ATOM 1668 N N . LYS B 1 3 ? 41.5 -18.516 -21.969 1 65.06 3 LYS B N 1
ATOM 1669 C CA . LYS B 1 3 ? 40.531 -18.531 -20.875 1 65.06 3 LYS B CA 1
ATOM 1670 C C . LYS B 1 3 ? 40.188 -17.125 -20.438 1 65.06 3 LYS B C 1
ATOM 1672 O O . LYS B 1 3 ? 39.031 -16.844 -20.078 1 65.06 3 LYS B O 1
ATOM 1677 N N . ILE B 1 4 ? 41.125 -16.328 -20.438 1 61 4 ILE B N 1
ATOM 1678 C CA . ILE B 1 4 ? 40.906 -14.93 -20.078 1 61 4 ILE B CA 1
ATOM 1679 C C . ILE B 1 4 ? 40.031 -14.266 -21.141 1 61 4 ILE B C 1
ATOM 1681 O O . ILE B 1 4 ? 39.125 -13.516 -20.812 1 61 4 ILE B O 1
ATOM 1685 N N . TYR B 1 5 ? 40.312 -14.43 -22.328 1 59.06 5 TYR B N 1
ATOM 1686 C CA . TYR B 1 5 ? 39.531 -13.867 -23.422 1 59.06 5 TYR B CA 1
ATOM 1687 C C . TYR B 1 5 ? 38.094 -14.406 -23.438 1 59.06 5 TYR B C 1
ATOM 1689 O O . TYR B 1 5 ? 37.156 -13.664 -23.688 1 59.06 5 TYR B O 1
ATOM 1697 N N . GLN B 1 6 ? 38 -15.688 -23.188 1 63.25 6 GLN B N 1
ATOM 1698 C CA . GLN B 1 6 ? 36.688 -16.312 -23.109 1 63.25 6 GLN B CA 1
ATOM 1699 C C . GLN B 1 6 ? 35.875 -15.727 -21.953 1 63.25 6 GLN B C 1
ATOM 1701 O O . GLN B 1 6 ? 34.656 -15.5 -22.094 1 63.25 6 GLN B O 1
ATOM 1706 N N . LYS B 1 7 ? 36.656 -15.516 -20.875 1 70.19 7 LYS B N 1
ATOM 1707 C CA . LYS B 1 7 ? 35.969 -14.922 -19.719 1 70.19 7 LYS B CA 1
ATOM 1708 C C . LYS B 1 7 ? 35.5 -13.5 -20.031 1 70.19 7 LYS B C 1
ATOM 1710 O O . LYS B 1 7 ? 34.406 -13.102 -19.641 1 70.19 7 LYS B O 1
ATOM 1715 N N . LYS B 1 8 ? 36.344 -12.812 -20.703 1 73.75 8 LYS B N 1
ATOM 1716 C CA . LYS B 1 8 ? 36 -11.453 -21.094 1 73.75 8 LYS B CA 1
ATOM 1717 C C . LYS B 1 8 ? 34.844 -11.453 -22.078 1 73.75 8 LYS B C 1
ATOM 1719 O O . LYS B 1 8 ? 33.938 -10.602 -21.984 1 73.75 8 LYS B O 1
ATOM 1724 N N . SER B 1 9 ? 34.781 -12.492 -22.859 1 81.88 9 SER B N 1
ATOM 1725 C CA . SER B 1 9 ? 33.719 -12.625 -23.828 1 81.88 9 SER B CA 1
ATOM 1726 C C . SER B 1 9 ? 32.375 -12.984 -23.156 1 81.88 9 SER B C 1
ATOM 1728 O O . SER B 1 9 ? 31.344 -12.422 -23.469 1 81.88 9 SER B O 1
ATOM 1730 N N . THR B 1 10 ? 32.562 -13.844 -22.188 1 86.75 10 THR B N 1
ATOM 1731 C CA . THR B 1 10 ? 31.359 -14.242 -21.453 1 86.75 10 THR B CA 1
ATOM 1732 C C . THR B 1 10 ? 30.781 -13.07 -20.672 1 86.75 10 THR B C 1
ATOM 1734 O O . THR B 1 10 ? 29.562 -12.867 -20.641 1 86.75 10 THR B O 1
ATOM 1737 N N . LYS B 1 11 ? 31.703 -12.32 -20.078 1 89.31 11 LYS B N 1
ATOM 1738 C CA . LYS B 1 11 ? 31.266 -11.148 -19.312 1 89.31 11 LYS B CA 1
ATOM 1739 C C . LYS B 1 11 ? 30.516 -10.156 -20.188 1 89.31 11 LYS B C 1
ATOM 1741 O O . LYS B 1 11 ? 29.484 -9.617 -19.781 1 89.31 11 LYS B O 1
ATOM 1746 N N . LYS B 1 12 ? 30.984 -9.945 -21.281 1 92.38 12 LYS B N 1
ATOM 1747 C CA . LYS B 1 12 ? 30.344 -9.031 -22.219 1 92.38 12 LYS B CA 1
ATOM 1748 C C . LYS B 1 12 ? 28.984 -9.555 -22.641 1 92.38 12 LYS B C 1
ATOM 1750 O O . LYS B 1 12 ? 28.031 -8.789 -22.766 1 92.38 12 LYS B O 1
ATOM 1755 N N . LYS B 1 13 ? 28.953 -10.781 -22.828 1 93.25 13 LYS B N 1
ATOM 1756 C CA . LYS B 1 13 ? 27.688 -11.383 -23.25 1 93.25 13 LYS B CA 1
ATOM 1757 C C . LYS B 1 13 ? 26.656 -11.312 -22.125 1 93.25 13 LYS B C 1
ATOM 1759 O O . LYS B 1 13 ? 25.469 -11.109 -22.375 1 93.25 13 LYS B O 1
ATOM 1764 N N . LEU B 1 14 ? 27.141 -11.477 -20.969 1 93.25 14 LEU B N 1
ATOM 1765 C CA . LEU B 1 14 ? 26.25 -11.367 -19.812 1 93.25 14 LEU B CA 1
ATOM 1766 C C . LEU B 1 14 ? 25.734 -9.945 -19.656 1 93.25 14 LEU B C 1
ATOM 1768 O O . LEU B 1 14 ? 24.594 -9.734 -19.266 1 93.25 14 LEU B O 1
ATOM 1772 N N . GLU B 1 15 ? 26.5 -9.023 -19.969 1 93.62 15 GLU B N 1
ATOM 1773 C CA . GLU B 1 15 ? 26.078 -7.625 -19.953 1 93.62 15 GLU B CA 1
ATOM 1774 C C . GLU B 1 15 ? 25.016 -7.355 -21 1 93.62 15 GLU B C 1
ATOM 1776 O O . GLU B 1 15 ? 24.031 -6.656 -20.75 1 93.62 15 GLU B O 1
ATOM 1781 N N . LYS B 1 16 ? 25.203 -7.898 -22.109 1 94.56 16 LYS B N 1
ATOM 1782 C CA . LYS B 1 16 ? 24.203 -7.77 -23.172 1 94.56 16 LYS B CA 1
ATOM 1783 C C . LYS B 1 16 ? 22.891 -8.43 -22.766 1 94.56 16 LYS B C 1
ATOM 1785 O O . LYS B 1 16 ? 21.812 -7.91 -23.078 1 94.56 16 LYS B O 1
ATOM 1790 N N . LEU B 1 17 ? 23.047 -9.547 -22.109 1 96.5 17 LEU B N 1
ATOM 1791 C CA . LEU B 1 17 ? 21.875 -10.25 -21.641 1 96.5 17 LEU B CA 1
ATOM 1792 C C . LEU B 1 17 ? 21.016 -9.352 -20.75 1 96.5 17 LEU B C 1
ATOM 1794 O O . LEU B 1 17 ? 19.797 -9.258 -20.922 1 96.5 17 LEU B O 1
ATOM 1798 N N . ILE B 1 18 ? 21.625 -8.688 -19.875 1 94.56 18 ILE B N 1
ATOM 1799 C CA . ILE B 1 18 ? 20.922 -7.801 -18.953 1 94.56 18 ILE B CA 1
ATOM 1800 C C . ILE B 1 18 ? 20.266 -6.664 -19.734 1 94.56 18 ILE B C 1
ATOM 1802 O O . ILE B 1 18 ? 19.094 -6.348 -19.5 1 94.56 18 ILE B O 1
ATOM 1806 N N . GLU B 1 19 ? 20.938 -6.141 -20.672 1 93.75 19 GLU B N 1
ATOM 1807 C CA . GLU B 1 19 ? 20.422 -5.027 -21.453 1 93.75 19 GLU B CA 1
ATOM 1808 C C . GLU B 1 19 ? 19.219 -5.453 -22.297 1 93.75 19 GLU B C 1
ATOM 1810 O O . GLU B 1 19 ? 18.203 -4.758 -22.328 1 93.75 19 GLU B O 1
ATOM 1815 N N . TYR B 1 20 ? 19.344 -6.562 -22.906 1 94.81 20 TYR B N 1
ATOM 1816 C CA . TYR B 1 20 ? 18.25 -7.078 -23.703 1 94.81 20 TYR B CA 1
ATOM 1817 C C . TYR B 1 20 ? 17.047 -7.434 -22.828 1 94.81 20 TYR B C 1
ATOM 1819 O O . TYR B 1 20 ? 15.898 -7.285 -23.234 1 94.81 20 TYR B O 1
ATOM 1827 N N . SER B 1 21 ? 17.375 -7.906 -21.688 1 93.88 21 SER B N 1
ATOM 1828 C CA . SER B 1 21 ? 16.312 -8.281 -20.766 1 93.88 21 SER B CA 1
ATOM 1829 C C . SER B 1 21 ? 15.555 -7.059 -20.266 1 93.88 21 SER B C 1
ATOM 1831 O O . SER B 1 21 ? 14.328 -7.102 -20.094 1 93.88 21 SER B O 1
ATOM 1833 N N . LYS B 1 22 ? 16.281 -6.016 -20.047 1 90.12 22 LYS B N 1
ATOM 1834 C CA . LYS B 1 22 ? 15.617 -4.77 -19.672 1 90.12 22 LYS B CA 1
ATOM 1835 C C . LYS B 1 22 ? 14.641 -4.305 -20.75 1 90.12 22 LYS B C 1
ATOM 1837 O O . LYS B 1 22 ? 13.508 -3.932 -20.453 1 90.12 22 LYS B O 1
ATOM 1842 N N . ILE B 1 23 ? 15.07 -4.406 -21.953 1 88.69 23 ILE B N 1
ATOM 1843 C CA . ILE B 1 23 ? 14.258 -3.996 -23.094 1 88.69 23 ILE B CA 1
ATOM 1844 C C . ILE B 1 23 ? 13.023 -4.898 -23.188 1 88.69 23 ILE B C 1
ATOM 1846 O O . ILE B 1 23 ? 11.906 -4.414 -23.344 1 88.69 23 ILE B O 1
ATOM 1850 N N . GLU B 1 24 ? 13.273 -6.184 -23.031 1 90.44 24 GLU B N 1
ATOM 1851 C CA . GLU B 1 24 ? 12.18 -7.152 -23.109 1 90.44 24 GLU B CA 1
ATOM 1852 C C . GLU B 1 24 ? 11.164 -6.926 -22 1 90.44 24 GLU B C 1
ATOM 1854 O O . GLU B 1 24 ? 9.953 -7.004 -22.234 1 90.44 24 GLU B O 1
ATOM 1859 N N . LEU B 1 25 ? 11.633 -6.672 -20.906 1 86.19 25 LEU B N 1
ATOM 1860 C CA . LEU B 1 25 ? 10.75 -6.453 -19.766 1 86.19 25 LEU B CA 1
ATOM 1861 C C . LEU B 1 25 ? 9.914 -5.195 -19.953 1 86.19 25 LEU B C 1
ATOM 1863 O O . LEU B 1 25 ? 8.719 -5.188 -19.641 1 86.19 25 LEU B O 1
ATOM 1867 N N . VAL B 1 26 ? 10.539 -4.176 -20.438 1 81.19 26 VAL B N 1
ATOM 1868 C CA . VAL B 1 26 ? 9.859 -2.906 -20.672 1 81.19 26 VAL B CA 1
ATOM 1869 C C . VAL B 1 26 ? 8.82 -3.064 -21.781 1 81.19 26 VAL B C 1
ATOM 1871 O O . VAL B 1 26 ? 7.711 -2.541 -21.688 1 81.19 26 VAL B O 1
ATOM 1874 N N . GLU B 1 27 ? 9.117 -3.875 -22.75 1 83.69 27 GLU B N 1
ATOM 1875 C CA . GLU B 1 27 ? 8.266 -4.004 -23.922 1 83.69 27 GLU B CA 1
ATOM 1876 C C . GLU B 1 27 ? 7.125 -4.98 -23.688 1 83.69 27 GLU B C 1
ATOM 1878 O O . GLU B 1 27 ? 5.988 -4.734 -24.094 1 83.69 27 GLU B O 1
ATOM 1883 N N . GLN B 1 28 ? 7.473 -6.078 -22.969 1 83.62 28 GLN B N 1
ATOM 1884 C CA . GLN B 1 28 ? 6.496 -7.16 -22.906 1 83.62 28 GLN B CA 1
ATOM 1885 C C . GLN B 1 28 ? 5.883 -7.27 -21.516 1 83.62 28 GLN B C 1
ATOM 1887 O O . GLN B 1 28 ? 4.828 -7.887 -21.344 1 83.62 28 GLN B O 1
ATOM 1892 N N . GLY B 1 29 ? 6.605 -6.586 -20.562 1 77.94 29 GLY B N 1
ATOM 1893 C CA . GLY B 1 29 ? 6.172 -6.797 -19.203 1 77.94 29 GLY B CA 1
ATOM 1894 C C . GLY B 1 29 ? 6.668 -8.109 -18.609 1 77.94 29 GLY B C 1
ATOM 1895 O O . GLY B 1 29 ? 7.34 -8.883 -19.297 1 77.94 29 GLY B O 1
ATOM 1896 N N . PHE B 1 30 ? 6.34 -8.289 -17.391 1 77.75 30 PHE B N 1
ATOM 1897 C CA . PHE B 1 30 ? 6.82 -9.445 -16.641 1 77.75 30 PHE B CA 1
ATOM 1898 C C . PHE B 1 30 ? 6.09 -10.711 -17.078 1 77.75 30 PHE B C 1
ATOM 1900 O O . PHE B 1 30 ? 6.711 -11.758 -17.266 1 77.75 30 PHE B O 1
ATOM 1907 N N . SER B 1 31 ? 4.828 -10.602 -17.219 1 76.25 31 SER B N 1
ATOM 1908 C CA . SER B 1 31 ? 4 -11.766 -17.5 1 76.25 31 SER B CA 1
ATOM 1909 C C . SER B 1 31 ? 4.309 -12.336 -18.891 1 76.25 31 SER B C 1
ATOM 1911 O O . SER B 1 31 ? 4.176 -13.539 -19.109 1 76.25 31 SER B O 1
ATOM 1913 N N . LYS B 1 32 ? 4.785 -11.586 -19.734 1 84 32 LYS B N 1
ATOM 1914 C CA . LYS B 1 32 ? 5.031 -12.008 -21.109 1 84 32 LYS B CA 1
ATOM 1915 C C . LYS B 1 32 ? 6.52 -11.992 -21.422 1 84 32 LYS B C 1
ATOM 1917 O O . LYS B 1 32 ? 6.906 -11.984 -22.594 1 84 32 LYS B O 1
ATOM 1922 N N . PHE B 1 33 ? 7.289 -11.961 -20.406 1 88 33 PHE B N 1
ATOM 1923 C CA . PHE B 1 33 ? 8.734 -11.938 -20.594 1 88 33 PHE B CA 1
ATOM 1924 C C . PHE B 1 33 ? 9.219 -13.188 -21.312 1 88 33 PHE B C 1
ATOM 1926 O O . PHE B 1 33 ? 8.891 -14.305 -20.906 1 88 33 PHE B O 1
ATOM 1933 N N . ASN B 1 34 ? 9.938 -13.031 -22.328 1 92.88 34 ASN B N 1
ATOM 1934 C CA . ASN B 1 34 ? 10.438 -14.148 -23.125 1 92.88 34 ASN B CA 1
ATOM 1935 C C . ASN B 1 34 ? 11.922 -14.398 -22.859 1 92.88 34 ASN B C 1
ATOM 1937 O O . ASN B 1 34 ? 12.781 -13.797 -23.516 1 92.88 34 ASN B O 1
ATOM 1941 N N . LEU B 1 35 ? 12.188 -15.383 -22.047 1 94.69 35 LEU B N 1
ATOM 1942 C CA . LEU B 1 35 ? 13.555 -15.688 -21.641 1 94.69 35 LEU B CA 1
ATOM 1943 C C . LEU B 1 35 ? 14.352 -16.234 -22.812 1 94.69 35 LEU B C 1
ATOM 1945 O O . LEU B 1 35 ? 15.5 -15.844 -23.031 1 94.69 35 LEU B O 1
ATOM 1949 N N . ASN B 1 36 ? 13.781 -17.062 -23.547 1 95.31 36 ASN B N 1
ATOM 1950 C CA . ASN B 1 36 ? 14.477 -17.656 -24.672 1 95.31 36 ASN B CA 1
ATOM 1951 C C . ASN B 1 36 ? 14.914 -16.609 -25.688 1 95.31 36 ASN B C 1
ATOM 1953 O O . ASN B 1 36 ? 16.031 -16.672 -26.219 1 95.31 36 ASN B O 1
ATOM 1957 N N . LYS B 1 37 ? 14.086 -15.727 -25.906 1 96 37 LYS B N 1
ATOM 1958 C CA . LYS B 1 37 ? 14.398 -14.648 -26.828 1 96 37 LYS B CA 1
ATOM 1959 C C . LYS B 1 37 ? 15.633 -13.875 -26.391 1 96 37 LYS B C 1
ATOM 1961 O O . LYS B 1 37 ? 16.547 -13.633 -27.188 1 96 37 LYS B O 1
ATOM 1966 N N . VAL B 1 38 ? 15.703 -13.531 -25.078 1 96.31 38 VAL B N 1
ATOM 1967 C CA . VAL B 1 38 ? 16.797 -12.68 -24.625 1 96.31 38 VAL B CA 1
ATOM 1968 C C . VAL B 1 38 ? 18.094 -13.492 -24.547 1 96.31 38 VAL B C 1
ATOM 1970 O O . VAL B 1 38 ? 19.172 -12.969 -24.797 1 96.31 38 VAL B O 1
ATOM 1973 N N . ILE B 1 39 ? 17.984 -14.734 -24.219 1 96.31 39 ILE B N 1
ATOM 1974 C CA . ILE B 1 39 ? 19.156 -15.609 -24.219 1 96.31 39 ILE B CA 1
ATOM 1975 C C . ILE B 1 39 ? 19.734 -15.703 -25.625 1 96.31 39 ILE B C 1
ATOM 1977 O O . ILE B 1 39 ? 20.922 -15.516 -25.828 1 96.31 39 ILE B O 1
ATOM 1981 N N . ASN B 1 40 ? 18.922 -15.914 -26.562 1 95.5 40 ASN B N 1
ATOM 1982 C CA . ASN B 1 40 ? 19.328 -16.031 -27.953 1 95.5 40 ASN B CA 1
ATOM 1983 C C . ASN B 1 40 ? 19.969 -14.742 -28.469 1 95.5 40 ASN B C 1
ATOM 1985 O O . ASN B 1 40 ? 21 -14.766 -29.141 1 95.5 40 ASN B O 1
ATOM 1989 N N . SER B 1 41 ? 19.422 -13.695 -28.109 1 95 41 SER B N 1
ATOM 1990 C CA . SER B 1 41 ? 19.906 -12.398 -28.578 1 95 41 SER B CA 1
ATOM 1991 C C . SER B 1 41 ? 21.25 -12.039 -27.953 1 95 41 SER B C 1
ATOM 1993 O O . SER B 1 41 ? 22.047 -11.32 -28.562 1 95 41 SER B O 1
ATOM 1995 N N . SER B 1 42 ? 21.469 -12.492 -26.812 1 94.81 42 SER B N 1
ATOM 1996 C CA . SER B 1 42 ? 22.688 -12.148 -26.094 1 94.81 42 SER B CA 1
ATOM 1997 C C . SER B 1 42 ? 23.859 -13 -26.562 1 94.81 42 SER B C 1
ATOM 1999 O O . SER B 1 42 ? 25.016 -12.648 -26.344 1 94.81 42 SER B O 1
ATOM 2001 N N . GLY B 1 43 ? 23.594 -14.242 -27.047 1 93.69 43 GLY B N 1
ATOM 2002 C CA . GLY B 1 43 ? 24.625 -15.125 -27.578 1 93.69 43 GLY B CA 1
ATOM 2003 C C . GLY B 1 43 ? 25.188 -16.094 -26.531 1 93.69 43 GLY B C 1
ATOM 2004 O O . GLY B 1 43 ? 26.172 -16.781 -26.781 1 93.69 43 GLY B O 1
ATOM 2005 N N . ILE B 1 44 ? 24.531 -16.016 -25.422 1 93.19 44 ILE B N 1
ATOM 2006 C CA . ILE B 1 44 ? 24.984 -16.984 -24.422 1 93.19 44 ILE B CA 1
ATOM 2007 C C . ILE B 1 44 ? 24.219 -18.297 -24.594 1 93.19 44 ILE B C 1
ATOM 2009 O O . ILE B 1 44 ? 23.188 -18.344 -25.25 1 93.19 44 ILE B O 1
ATOM 2013 N N . SER B 1 45 ? 24.844 -19.359 -24.031 1 93.06 45 SER B N 1
ATOM 2014 C CA . SER B 1 45 ? 24.141 -20.641 -24.031 1 93.06 45 SER B CA 1
ATOM 2015 C C . SER B 1 45 ? 23.188 -20.766 -22.844 1 93.06 45 SER B C 1
ATOM 2017 O O . SER B 1 45 ? 23.391 -20.109 -21.812 1 93.06 45 SER B O 1
ATOM 2019 N N . LYS B 1 46 ? 22.125 -21.625 -22.984 1 94 46 LYS B N 1
ATOM 2020 C CA . LYS B 1 46 ? 21.234 -21.938 -21.891 1 94 46 LYS B CA 1
ATOM 2021 C C . LYS B 1 46 ? 22 -22.5 -20.688 1 94 46 LYS B C 1
ATOM 2023 O O . LYS B 1 46 ? 21.688 -22.172 -19.547 1 94 46 LYS B O 1
ATOM 2028 N N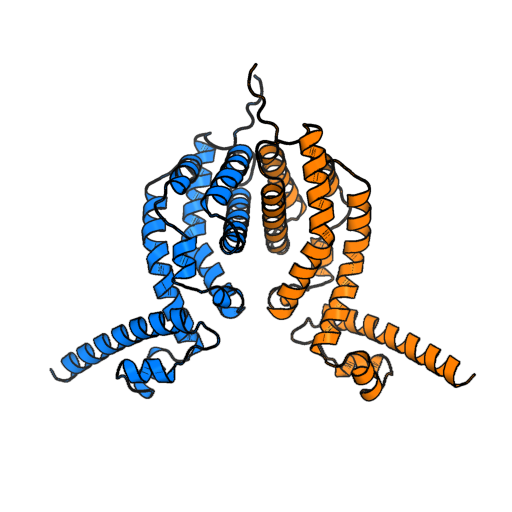 . ALA B 1 47 ? 22.969 -23.25 -20.969 1 93.94 47 ALA B N 1
ATOM 2029 C CA . ALA B 1 47 ? 23.812 -23.828 -19.922 1 93.94 47 ALA B CA 1
ATOM 2030 C C . ALA B 1 47 ? 24.531 -22.734 -19.141 1 93.94 47 ALA B C 1
ATOM 2032 O O . ALA B 1 47 ? 24.531 -22.75 -17.906 1 93.94 47 ALA B O 1
ATOM 2033 N N . THR B 1 48 ? 25.141 -21.844 -19.812 1 93.56 48 THR B N 1
ATOM 2034 C CA . THR B 1 48 ? 25.828 -20.719 -19.188 1 93.56 48 THR B CA 1
ATOM 2035 C C . THR B 1 48 ? 24.844 -19.859 -18.391 1 93.56 48 THR B C 1
ATOM 2037 O O . THR B 1 48 ? 25.188 -19.391 -17.297 1 93.56 48 THR B O 1
ATOM 2040 N N . PHE B 1 49 ? 23.625 -19.656 -18.922 1 96.38 49 PHE B N 1
ATOM 2041 C CA . PHE B 1 49 ? 22.578 -18.891 -18.234 1 96.38 49 PHE B CA 1
ATOM 2042 C C . PHE B 1 49 ? 22.281 -19.516 -16.875 1 96.38 49 PHE B C 1
ATOM 2044 O O . PHE B 1 49 ? 22.359 -18.844 -15.844 1 96.38 49 PHE B O 1
ATOM 2051 N N . TYR B 1 50 ? 22.047 -20.797 -16.859 1 94.56 50 TYR B N 1
ATOM 2052 C CA . TYR B 1 50 ? 21.578 -21.453 -15.648 1 94.56 50 TYR B CA 1
ATOM 2053 C C . TYR B 1 50 ? 22.719 -21.656 -14.656 1 94.56 50 TYR B C 1
ATOM 2055 O O . TYR B 1 50 ? 22.5 -21.734 -13.453 1 94.56 50 TYR B O 1
ATOM 2063 N N . LYS B 1 51 ? 23.906 -21.672 -15.195 1 94.25 51 LYS B N 1
ATOM 2064 C CA . LYS B 1 51 ? 25.062 -21.688 -14.32 1 94.25 51 LYS B CA 1
ATOM 2065 C C . LYS B 1 51 ? 25.188 -20.375 -13.539 1 94.25 51 LYS B C 1
ATOM 2067 O O . LYS B 1 51 ? 25.594 -20.375 -12.375 1 94.25 51 LYS B O 1
ATOM 2072 N N . ASN B 1 52 ? 24.781 -19.312 -14.219 1 93.94 52 ASN B N 1
ATOM 2073 C CA . ASN B 1 52 ? 24.969 -18 -13.617 1 93.94 52 ASN B CA 1
ATOM 2074 C C . ASN B 1 52 ? 23.734 -17.562 -12.82 1 93.94 52 ASN B C 1
ATOM 2076 O O . ASN B 1 52 ? 23.859 -16.844 -11.836 1 93.94 52 ASN B O 1
ATOM 2080 N N . TYR B 1 53 ? 22.484 -17.906 -13.203 1 95 53 TYR B N 1
ATOM 2081 C CA . TYR B 1 53 ? 21.297 -17.281 -12.617 1 95 53 TYR B CA 1
ATOM 2082 C C . TYR B 1 53 ? 20.375 -18.328 -12.008 1 95 53 TYR B C 1
ATOM 2084 O O . TYR B 1 53 ? 19.438 -17.984 -11.266 1 95 53 TYR B O 1
ATOM 2092 N N . LYS B 1 54 ? 20.531 -19.469 -12.195 1 92 54 LYS B N 1
ATOM 2093 C CA . LYS B 1 54 ? 19.891 -20.609 -11.547 1 92 54 LYS B CA 1
ATOM 2094 C C . LYS B 1 54 ? 18.453 -20.781 -12.039 1 92 54 LYS B C 1
ATOM 2096 O O . LYS B 1 54 ? 18.031 -21.891 -12.391 1 92 54 LYS B O 1
ATOM 2101 N N . SER B 1 55 ? 17.656 -19.656 -12.016 1 92.5 55 SER B N 1
ATOM 2102 C CA . SER B 1 55 ? 16.281 -19.766 -12.461 1 92.5 55 SER B CA 1
ATOM 2103 C C . SER B 1 55 ? 15.812 -18.484 -13.156 1 92.5 55 SER B C 1
ATOM 2105 O O . SER B 1 55 ? 16.406 -17.422 -12.969 1 92.5 55 SER B O 1
ATOM 2107 N N . LYS B 1 56 ? 14.773 -18.688 -13.922 1 90.12 56 LYS B N 1
ATOM 2108 C CA . LYS B 1 56 ? 14.148 -17.562 -14.617 1 90.12 56 LYS B CA 1
ATOM 2109 C C . LYS B 1 56 ? 13.68 -16.5 -13.617 1 90.12 56 LYS B C 1
ATOM 2111 O O . LYS B 1 56 ? 13.891 -15.305 -13.836 1 90.12 56 LYS B O 1
ATOM 2116 N N . GLN B 1 57 ? 13.117 -16.938 -12.539 1 88.88 57 GLN B N 1
ATOM 2117 C CA . GLN B 1 57 ? 12.57 -16.031 -11.539 1 88.88 57 GLN B CA 1
ATOM 2118 C C . GLN B 1 57 ? 13.672 -15.203 -10.875 1 88.88 57 GLN B C 1
ATOM 2120 O O . GLN B 1 57 ? 13.555 -13.984 -10.75 1 88.88 57 GLN B O 1
ATOM 2125 N N . ASN B 1 58 ? 14.672 -15.867 -10.523 1 92.19 58 ASN B N 1
ATOM 2126 C CA . ASN B 1 58 ? 15.805 -15.164 -9.93 1 92.19 58 ASN B CA 1
ATOM 2127 C C . ASN B 1 58 ? 16.406 -14.156 -10.906 1 92.19 58 ASN B C 1
ATOM 2129 O O . ASN B 1 58 ? 16.766 -13.039 -10.508 1 92.19 58 ASN B O 1
ATOM 2133 N N . PHE B 1 59 ? 16.562 -14.594 -12.133 1 94.44 59 PHE B N 1
ATOM 2134 C CA . PHE B 1 59 ? 17.125 -13.719 -13.156 1 94.44 59 PHE B CA 1
ATOM 2135 C C . PHE B 1 59 ? 16.266 -12.469 -13.328 1 94.44 59 PHE B C 1
ATOM 2137 O O . PHE B 1 59 ? 16.797 -11.359 -13.414 1 94.44 59 PHE B O 1
ATOM 2144 N N . ILE B 1 60 ? 15.039 -12.562 -13.328 1 89.38 60 ILE B N 1
ATOM 2145 C CA . ILE B 1 60 ? 14.117 -11.445 -13.5 1 89.38 60 ILE B CA 1
ATOM 2146 C C . ILE B 1 60 ? 14.297 -10.445 -12.359 1 89.38 60 ILE B C 1
ATOM 2148 O O . ILE B 1 60 ? 14.297 -9.234 -12.586 1 89.38 60 ILE B O 1
ATOM 2152 N N . LEU B 1 61 ? 14.438 -10.977 -11.164 1 91.62 61 LEU B N 1
ATOM 2153 C CA . LEU B 1 61 ? 14.648 -10.102 -10.008 1 91.62 61 LEU B CA 1
ATOM 2154 C C . LEU B 1 61 ? 15.953 -9.328 -10.156 1 91.62 61 LEU B C 1
ATOM 2156 O O . LEU B 1 61 ? 16.031 -8.156 -9.766 1 91.62 61 LEU B O 1
ATOM 2160 N N . ILE B 1 62 ? 16.891 -9.922 -10.695 1 93.12 62 ILE B N 1
ATOM 2161 C CA . ILE B 1 62 ? 18.172 -9.266 -10.914 1 93.12 62 ILE B CA 1
ATOM 2162 C C . ILE B 1 62 ? 18.016 -8.156 -11.953 1 93.12 62 ILE B C 1
ATOM 2164 O O . ILE B 1 62 ? 18.562 -7.066 -11.789 1 93.12 62 ILE B O 1
ATOM 2168 N N . VAL B 1 63 ? 17.312 -8.445 -12.984 1 92.06 63 VAL B N 1
ATOM 2169 C CA . VAL B 1 63 ? 17.062 -7.449 -14.023 1 92.06 63 VAL B CA 1
ATOM 2170 C C . VAL B 1 63 ? 16.266 -6.281 -13.438 1 92.06 63 VAL B C 1
ATOM 2172 O O . VAL B 1 63 ? 16.594 -5.117 -13.688 1 92.06 63 VAL B O 1
ATOM 2175 N N . ILE B 1 64 ? 15.305 -6.562 -12.633 1 90.25 64 ILE B N 1
ATOM 2176 C CA . ILE B 1 64 ? 14.492 -5.535 -11.992 1 90.25 64 ILE B CA 1
ATOM 2177 C C . ILE B 1 64 ? 15.375 -4.664 -11.102 1 90.25 64 ILE B C 1
ATOM 2179 O O . ILE B 1 64 ? 15.273 -3.436 -11.133 1 90.25 64 ILE B O 1
ATOM 2183 N N . LYS B 1 65 ? 16.156 -5.348 -10.359 1 92.19 65 LYS B N 1
ATOM 2184 C CA . LYS B 1 65 ? 17.078 -4.602 -9.5 1 92.19 65 LYS B CA 1
ATOM 2185 C C . LYS B 1 65 ? 17.953 -3.658 -10.32 1 92.19 65 LYS B C 1
ATOM 2187 O O . LYS B 1 65 ? 18.203 -2.521 -9.914 1 92.19 65 LYS B O 1
ATOM 2192 N N . ASN B 1 66 ? 18.438 -4.133 -11.398 1 91.06 66 ASN B N 1
ATOM 2193 C CA . ASN B 1 66 ? 19.281 -3.316 -12.266 1 91.06 66 ASN B CA 1
ATOM 2194 C C . ASN B 1 66 ? 18.531 -2.088 -12.773 1 91.06 66 ASN B C 1
ATOM 2196 O O . ASN B 1 66 ? 19.094 -0.993 -12.828 1 91.06 66 ASN B O 1
ATOM 2200 N N . ILE B 1 67 ? 17.359 -2.266 -13.102 1 86.62 67 ILE B N 1
ATOM 2201 C CA . ILE B 1 67 ? 16.516 -1.167 -13.586 1 86.62 67 ILE B CA 1
ATOM 2202 C C . ILE B 1 67 ? 16.297 -0.16 -12.461 1 86.62 67 ILE B C 1
ATOM 2204 O O . ILE B 1 67 ? 16.5 1.041 -12.641 1 86.62 67 ILE B O 1
ATOM 2208 N N . ILE B 1 68 ? 15.93 -0.617 -11.289 1 88.31 68 ILE B N 1
ATOM 2209 C CA . ILE B 1 68 ? 15.609 0.235 -10.156 1 88.31 68 ILE B CA 1
ATOM 2210 C C . ILE B 1 68 ? 16.859 1.01 -9.719 1 88.31 68 ILE B C 1
ATOM 2212 O O . ILE B 1 68 ? 16.766 2.191 -9.375 1 88.31 68 ILE B O 1
ATOM 2216 N N . ASP B 1 69 ? 17.969 0.36 -9.805 1 90.5 69 ASP B N 1
ATOM 2217 C CA . ASP B 1 69 ? 19.219 0.983 -9.391 1 90.5 69 ASP B CA 1
ATOM 2218 C C . ASP B 1 69 ? 19.5 2.242 -10.203 1 90.5 69 ASP B C 1
ATOM 2220 O O . ASP B 1 69 ? 20.094 3.199 -9.695 1 90.5 69 ASP B O 1
ATOM 2224 N N . GLU B 1 70 ? 19.125 2.256 -11.352 1 84.25 70 GLU B N 1
ATOM 2225 C CA . GLU B 1 70 ? 19.375 3.396 -12.227 1 84.25 70 GLU B CA 1
ATOM 2226 C C . GLU B 1 70 ? 18.688 4.652 -11.703 1 84.25 70 GLU B C 1
ATOM 2228 O O . GLU B 1 70 ? 19.172 5.766 -11.898 1 84.25 70 GLU B O 1
ATOM 2233 N N . PHE B 1 71 ? 17.641 4.5 -10.953 1 83.69 71 PHE B N 1
ATOM 2234 C CA . PHE B 1 71 ? 16.906 5.645 -10.445 1 83.69 71 PHE B CA 1
ATOM 2235 C C . PHE B 1 71 ? 17.188 5.852 -8.961 1 83.69 71 PHE B C 1
ATOM 2237 O O . PHE B 1 71 ? 17.172 6.984 -8.477 1 83.69 71 PHE B O 1
ATOM 2244 N N . VAL B 1 72 ? 17.438 4.793 -8.352 1 89 72 VAL B N 1
ATOM 2245 C CA . VAL B 1 72 ? 17.594 4.828 -6.906 1 89 72 VAL B CA 1
ATOM 2246 C C . VAL B 1 72 ? 18.953 5.426 -6.551 1 89 72 VAL B C 1
ATOM 2248 O O . VAL B 1 72 ? 19.078 6.172 -5.574 1 89 72 VAL B O 1
ATOM 2251 N N . THR B 1 73 ? 19.922 5.102 -7.375 1 90.06 73 THR B N 1
ATOM 2252 C CA . THR B 1 73 ? 21.281 5.531 -7.051 1 90.06 73 THR B CA 1
ATOM 2253 C C . THR B 1 73 ? 21.359 7.055 -7.008 1 90.06 73 THR B C 1
ATOM 2255 O O . THR B 1 73 ? 21.797 7.629 -6.004 1 90.06 73 THR B O 1
ATOM 2258 N N . PRO B 1 74 ? 20.891 7.766 -8.016 1 87.25 74 PRO B N 1
ATOM 2259 C CA . PRO B 1 74 ? 20.938 9.227 -7.934 1 87.25 74 PRO B CA 1
ATOM 2260 C C . PRO B 1 74 ? 20.047 9.781 -6.82 1 87.25 74 PRO B C 1
ATOM 2262 O O . PRO B 1 74 ? 20.391 10.789 -6.195 1 87.25 74 PRO B O 1
ATOM 2265 N N . LEU B 1 75 ? 18.953 9.211 -6.512 1 88 75 LEU B N 1
ATOM 2266 C CA . LEU B 1 75 ? 18.062 9.648 -5.438 1 88 75 LEU B CA 1
ATOM 2267 C C . LEU B 1 75 ? 18.75 9.5 -4.082 1 88 75 LEU B C 1
ATOM 2269 O O . LEU B 1 75 ? 18.656 10.391 -3.234 1 88 75 LEU B O 1
ATOM 2273 N N . LYS B 1 76 ? 19.375 8.414 -3.998 1 91 76 LYS B N 1
ATOM 2274 C CA . LYS B 1 76 ? 20.094 8.156 -2.754 1 91 76 LYS B CA 1
ATOM 2275 C C . LYS B 1 76 ? 21.172 9.203 -2.527 1 91 76 LYS B C 1
ATOM 2277 O O . LYS B 1 76 ? 21.359 9.695 -1.408 1 91 76 LYS B O 1
ATOM 2282 N N . GLU B 1 77 ? 21.875 9.484 -3.537 1 90.06 77 GLU B N 1
ATOM 2283 C CA . GLU B 1 77 ? 22.922 10.5 -3.445 1 90.06 77 GLU B CA 1
ATOM 2284 C C . GLU B 1 77 ? 22.328 11.859 -3.086 1 90.06 77 GLU B C 1
ATOM 2286 O O . GLU B 1 77 ? 22.891 12.594 -2.268 1 90.06 77 GLU B O 1
ATOM 2291 N N . PHE B 1 78 ? 21.25 12.156 -3.705 1 87.75 78 PHE B N 1
ATOM 2292 C CA . PHE B 1 78 ? 20.531 13.391 -3.414 1 87.75 78 PHE B CA 1
ATOM 2293 C C . PHE B 1 78 ? 20.109 13.445 -1.949 1 87.75 78 PHE B C 1
ATOM 2295 O O . PHE B 1 78 ? 20.344 14.438 -1.263 1 87.75 78 PHE B O 1
ATOM 2302 N N . LEU B 1 79 ? 19.547 12.406 -1.428 1 91.19 79 LEU B N 1
ATOM 2303 C CA . LEU B 1 79 ? 19.094 12.336 -0.048 1 91.19 79 LEU B CA 1
ATOM 2304 C C . LEU B 1 79 ? 20.25 12.453 0.928 1 91.19 79 LEU B C 1
ATOM 2306 O O . LEU B 1 79 ? 20.125 13.094 1.973 1 91.19 79 LEU B O 1
ATOM 2310 N N . ASN B 1 80 ? 21.312 11.875 0.516 1 92.75 80 ASN B N 1
ATOM 2311 C CA . ASN B 1 80 ? 22.484 11.898 1.392 1 92.75 80 ASN B CA 1
ATOM 2312 C C . ASN B 1 80 ? 23.078 13.305 1.504 1 92.75 80 ASN B C 1
ATOM 2314 O O . ASN B 1 80 ? 23.734 13.625 2.49 1 92.75 80 ASN B O 1
ATOM 2318 N N . ALA B 1 81 ? 22.797 14.086 0.581 1 91.88 81 ALA B N 1
ATOM 2319 C CA . ALA B 1 81 ? 23.375 15.43 0.535 1 91.88 81 ALA B CA 1
ATOM 2320 C C . ALA B 1 81 ? 22.562 16.406 1.379 1 91.88 81 ALA B C 1
ATOM 2322 O O . ALA B 1 81 ? 23.016 17.516 1.67 1 91.88 81 ALA B O 1
ATOM 2323 N N . ILE B 1 82 ? 21.375 16.062 1.773 1 92.19 82 ILE B N 1
ATOM 2324 C CA . ILE B 1 82 ? 20.484 16.953 2.496 1 92.19 82 ILE B CA 1
ATOM 2325 C C . ILE B 1 82 ? 20.141 16.359 3.857 1 92.19 82 ILE B C 1
ATOM 2327 O O . ILE B 1 82 ? 19.781 15.18 3.951 1 92.19 82 ILE B O 1
ATOM 2331 N N . ASN B 1 83 ? 20.172 17.141 4.898 1 90.62 83 ASN B N 1
ATOM 2332 C CA . ASN B 1 83 ? 19.984 16.594 6.242 1 90.62 83 ASN B CA 1
ATOM 2333 C C . ASN B 1 83 ? 18.562 16.844 6.762 1 90.62 83 ASN B C 1
ATOM 2335 O O . ASN B 1 83 ? 18.094 16.125 7.641 1 90.62 83 ASN B O 1
ATOM 2339 N N . ASP B 1 84 ? 17.875 17.766 6.246 1 92.94 84 ASP B N 1
ATOM 2340 C CA . ASP B 1 84 ? 16.578 18.188 6.766 1 92.94 84 ASP B CA 1
ATOM 2341 C C . ASP B 1 84 ? 15.445 17.641 5.906 1 92.94 84 ASP B C 1
ATOM 2343 O O . ASP B 1 84 ? 15.375 17.906 4.707 1 92.94 84 ASP B O 1
ATOM 2347 N N . ILE B 1 85 ? 14.562 16.969 6.551 1 93.31 85 ILE B N 1
ATOM 2348 C CA . ILE B 1 85 ? 13.484 16.297 5.836 1 93.31 85 ILE B CA 1
ATOM 2349 C C . ILE B 1 85 ? 12.578 17.328 5.176 1 93.31 85 ILE B C 1
ATOM 2351 O O . ILE B 1 85 ? 12.047 17.094 4.086 1 93.31 85 ILE B O 1
ATOM 2355 N N . GLU B 1 86 ? 12.352 18.422 5.852 1 90.44 86 GLU B N 1
ATOM 2356 C CA . GLU B 1 86 ? 11.539 19.484 5.262 1 90.44 86 GLU B CA 1
ATOM 2357 C C . GLU B 1 86 ? 12.172 20 3.971 1 90.44 86 GLU B C 1
ATOM 2359 O O . GLU B 1 86 ? 11.469 20.25 2.99 1 90.44 86 GLU B O 1
ATOM 2364 N N . GLU B 1 87 ? 13.469 20.156 4.02 1 91 87 GLU B N 1
ATOM 2365 C CA . GLU B 1 87 ? 14.188 20.594 2.828 1 91 87 GLU B CA 1
ATOM 2366 C C . GLU B 1 87 ? 14.062 19.578 1.7 1 91 87 GLU B C 1
ATOM 2368 O O . GLU B 1 87 ? 13.891 19.953 0.537 1 91 87 GLU B O 1
ATOM 2373 N N . ILE B 1 88 ? 14.102 18.375 2.008 1 91.25 88 ILE B N 1
ATOM 2374 C CA . ILE B 1 88 ? 13.961 17.297 1.021 1 91.25 88 ILE B CA 1
ATOM 2375 C C . ILE B 1 88 ? 12.594 17.391 0.349 1 91.25 88 ILE B C 1
ATOM 2377 O O . ILE B 1 88 ? 12.492 17.344 -0.879 1 91.25 88 ILE B O 1
ATOM 2381 N N . ILE B 1 89 ? 11.578 17.547 1.123 1 89.75 89 ILE B N 1
ATOM 2382 C CA . ILE B 1 89 ? 10.211 17.609 0.618 1 89.75 89 ILE B CA 1
ATOM 2383 C C . ILE B 1 89 ? 10.055 18.812 -0.301 1 89.75 89 ILE B C 1
ATOM 2385 O O . ILE B 1 89 ? 9.438 18.719 -1.361 1 89.75 89 ILE B O 1
ATOM 2389 N N . ASN B 1 90 ? 10.672 19.875 0.057 1 86.88 90 ASN B N 1
ATOM 2390 C CA . ASN B 1 90 ? 10.594 21.094 -0.742 1 86.88 90 ASN B CA 1
ATOM 2391 C C . ASN B 1 90 ? 11.344 20.953 -2.061 1 86.88 90 ASN B C 1
ATOM 2393 O O . ASN B 1 90 ? 10.945 21.531 -3.076 1 86.88 90 ASN B O 1
ATOM 2397 N N . LEU B 1 91 ? 12.352 20.156 -2.059 1 82 91 LEU B N 1
ATOM 2398 C CA . LEU B 1 91 ? 13.203 20.016 -3.236 1 82 91 LEU B CA 1
ATOM 2399 C C . LEU B 1 91 ? 12.633 18.984 -4.199 1 82 91 LEU B C 1
ATOM 2401 O O . LEU B 1 91 ? 12.875 19.062 -5.41 1 82 91 LEU B O 1
ATOM 2405 N N . ILE B 1 92 ? 11.93 17.984 -3.713 1 76 92 ILE B N 1
ATOM 2406 C CA . ILE B 1 92 ? 11.383 16.922 -4.551 1 76 92 ILE B CA 1
ATOM 2407 C C . ILE B 1 92 ? 10.445 17.531 -5.594 1 76 92 ILE B C 1
ATOM 2409 O O . ILE B 1 92 ? 10.383 17.047 -6.73 1 76 92 ILE B O 1
ATOM 2413 N N . GLU B 1 93 ? 9.766 18.562 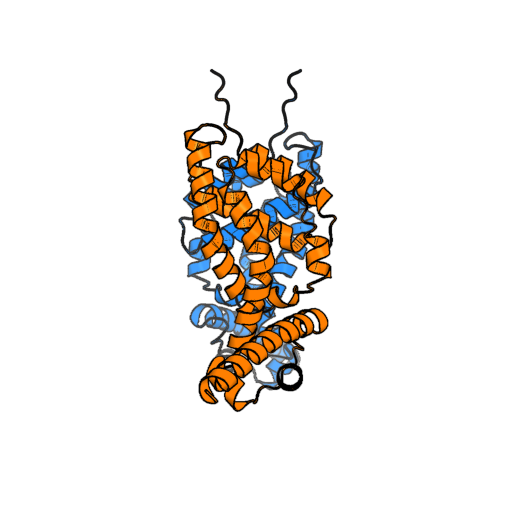-5.234 1 72.31 93 GLU B N 1
ATOM 2414 C CA . GLU B 1 93 ? 8.898 19.25 -6.188 1 72.31 93 GLU B CA 1
ATOM 2415 C C . GLU B 1 93 ? 9.672 19.656 -7.441 1 72.31 93 GLU B C 1
ATOM 2417 O O . GLU B 1 93 ? 9.109 19.688 -8.539 1 72.31 93 GLU B O 1
ATOM 2422 N N . ASN B 1 94 ? 10.852 19.922 -7.246 1 69.12 94 ASN B N 1
ATOM 2423 C CA . ASN B 1 94 ? 11.664 20.453 -8.336 1 69.12 94 ASN B CA 1
ATOM 2424 C C . ASN B 1 94 ? 12.578 19.391 -8.922 1 69.12 94 ASN B C 1
ATOM 2426 O O . ASN B 1 94 ? 13.406 19.688 -9.789 1 69.12 94 ASN B O 1
ATOM 2430 N N . TYR B 1 95 ? 12.453 18.344 -8.234 1 62.88 95 TYR B N 1
ATOM 2431 C CA . TYR B 1 95 ? 13.336 17.281 -8.719 1 62.88 95 TYR B CA 1
ATOM 2432 C C . TYR B 1 95 ? 13 16.906 -10.156 1 62.88 95 TYR B C 1
ATOM 2434 O O . TYR B 1 95 ? 11.836 16.719 -10.5 1 62.88 95 TYR B O 1
ATOM 2442 N N . ASN B 1 96 ? 13.875 17.078 -10.969 1 62.41 96 ASN B N 1
ATOM 2443 C CA . ASN B 1 96 ? 13.781 16.828 -12.406 1 62.41 96 ASN B CA 1
ATOM 2444 C C . ASN B 1 96 ? 13.555 15.352 -12.695 1 62.41 96 ASN B C 1
ATOM 2446 O O . ASN B 1 96 ? 14.344 14.727 -13.406 1 62.41 96 ASN B O 1
ATOM 2450 N N . LEU B 1 97 ? 12.797 14.711 -11.945 1 66.25 97 LEU B N 1
ATOM 2451 C CA . LEU B 1 97 ? 12.336 13.367 -12.25 1 66.25 97 LEU B CA 1
ATOM 2452 C C . LEU B 1 97 ? 10.836 13.352 -12.523 1 66.25 97 LEU B C 1
ATOM 2454 O O . LEU B 1 97 ? 10.062 13.992 -11.797 1 66.25 97 LEU B O 1
ATOM 2458 N N . ASP B 1 98 ? 10.547 13.055 -13.828 1 72.69 98 ASP B N 1
ATOM 2459 C CA . ASP B 1 98 ? 9.148 12.82 -14.188 1 72.69 98 ASP B CA 1
ATOM 2460 C C . ASP B 1 98 ? 8.781 11.344 -14.016 1 72.69 98 ASP B C 1
ATOM 2462 O O . ASP B 1 98 ? 8.898 10.555 -14.953 1 72.69 98 ASP B O 1
ATOM 2466 N N . PRO B 1 99 ? 8.375 11.008 -12.727 1 74.88 99 PRO B N 1
ATOM 2467 C CA . PRO B 1 99 ? 8.047 9.602 -12.5 1 74.88 99 PRO B CA 1
ATOM 2468 C C . PRO B 1 99 ? 6.996 9.07 -13.477 1 74.88 99 PRO B C 1
ATOM 2470 O O . PRO B 1 99 ? 7.004 7.883 -13.812 1 74.88 99 PRO B O 1
ATOM 2473 N N . GLN B 1 100 ? 6.188 9.93 -13.883 1 75.56 100 GLN B N 1
ATOM 2474 C CA . GLN B 1 100 ? 5.18 9.492 -14.844 1 75.56 100 GLN B CA 1
ATOM 2475 C C . GLN B 1 100 ? 5.82 9.102 -16.172 1 75.56 100 GLN B C 1
ATOM 2477 O O . GLN B 1 100 ? 5.441 8.102 -16.781 1 75.56 100 GLN B O 1
ATOM 2482 N N . LYS B 1 101 ? 6.715 9.922 -16.578 1 74.69 101 LYS B N 1
ATOM 2483 C CA . LYS B 1 101 ? 7.457 9.602 -17.797 1 74.69 101 LYS B CA 1
ATOM 2484 C C . LY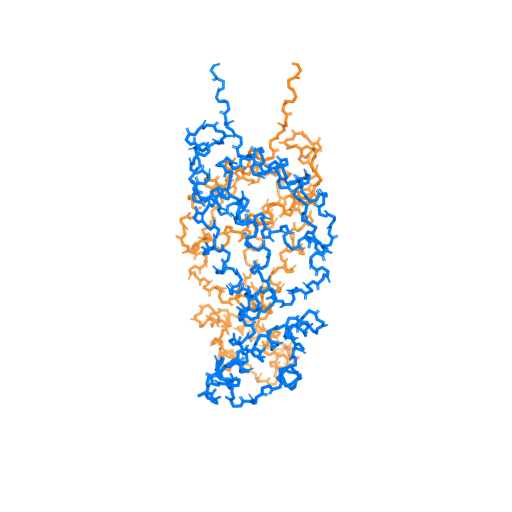S B 1 101 ? 8.25 8.312 -17.641 1 74.69 101 LYS B C 1
ATOM 2486 O O . LYS B 1 101 ? 8.297 7.484 -18.547 1 74.69 101 LYS B O 1
ATOM 2491 N N . LEU B 1 102 ? 8.742 8.148 -16.453 1 73.88 102 LEU B N 1
ATOM 2492 C CA . LEU B 1 102 ? 9.508 6.938 -16.156 1 73.88 102 LEU B CA 1
ATOM 2493 C C . LEU B 1 102 ? 8.617 5.699 -16.234 1 73.88 102 LEU B C 1
ATOM 2495 O O . LEU B 1 102 ? 9.008 4.684 -16.812 1 73.88 102 LEU B O 1
ATOM 2499 N N . LEU B 1 103 ? 7.449 5.859 -15.719 1 74.25 103 LEU B N 1
ATOM 2500 C CA . LEU B 1 103 ? 6.527 4.73 -15.695 1 74.25 103 LEU B CA 1
ATOM 2501 C C . LEU B 1 103 ? 6.02 4.418 -17.094 1 74.25 103 LEU B C 1
ATOM 2503 O O . LEU B 1 103 ? 5.703 3.266 -17.406 1 74.25 103 LEU B O 1
ATOM 2507 N N . LYS B 1 104 ? 5.922 5.43 -17.859 1 71.94 104 LYS B N 1
ATOM 2508 C CA . LYS B 1 104 ? 5.535 5.211 -19.25 1 71.94 104 LYS B CA 1
ATOM 2509 C C . LYS B 1 104 ? 6.637 4.488 -20.031 1 71.94 104 LYS B C 1
ATOM 2511 O O . LYS B 1 104 ? 6.355 3.645 -20.875 1 71.94 104 LYS B O 1
ATOM 2516 N N . GLU B 1 105 ? 7.82 4.809 -19.641 1 71.94 105 GLU B N 1
ATOM 2517 C CA . GLU B 1 105 ? 8.969 4.184 -20.281 1 71.94 105 GLU B CA 1
ATOM 2518 C C . GLU B 1 105 ? 9.188 2.76 -19.766 1 71.94 105 GLU B C 1
ATOM 2520 O O . GLU B 1 105 ? 9.625 1.886 -20.516 1 71.94 105 GLU B O 1
ATOM 2525 N N . TYR B 1 106 ? 8.789 2.645 -18.484 1 71.94 106 TYR B N 1
ATOM 2526 C CA . TYR B 1 106 ? 8.945 1.349 -17.844 1 71.94 106 TYR B CA 1
ATOM 2527 C C . TYR B 1 106 ? 7.613 0.851 -17.281 1 71.94 106 TYR B C 1
ATOM 2529 O O . TYR B 1 106 ? 7.344 0.979 -16.094 1 71.94 106 TYR B O 1
ATOM 2537 N N . PRO B 1 107 ? 6.777 0.406 -18.234 1 67.06 107 PRO B N 1
ATOM 2538 C CA . PRO B 1 107 ? 5.465 -0.043 -17.766 1 67.06 107 PRO B CA 1
ATOM 2539 C C . PRO B 1 107 ? 5.555 -1.216 -16.781 1 67.06 107 PRO B C 1
ATOM 2541 O O . PRO B 1 107 ? 5.281 -2.359 -17.156 1 67.06 107 PRO B O 1
ATOM 2544 N N . ILE B 1 108 ? 6 -0.928 -15.625 1 66.81 108 ILE B N 1
ATOM 2545 C CA . ILE B 1 108 ? 6.312 -1.969 -14.648 1 66.81 108 ILE B CA 1
ATOM 2546 C C . ILE B 1 108 ? 5.137 -2.146 -13.688 1 66.81 108 ILE B C 1
ATOM 2548 O O . ILE B 1 108 ? 5.305 -2.66 -12.578 1 66.81 108 ILE B O 1
ATOM 2552 N N . LYS B 1 109 ? 3.98 -1.724 -14.141 1 70.06 109 LYS B N 1
ATOM 2553 C CA . LYS B 1 109 ? 2.814 -1.889 -13.281 1 70.06 109 LYS B CA 1
ATOM 2554 C C . LYS B 1 109 ? 2.598 -3.357 -12.922 1 70.06 109 LYS B C 1
ATOM 2556 O O . LYS B 1 109 ? 2.213 -3.678 -11.797 1 70.06 109 LYS B O 1
ATOM 2561 N N . ASP B 1 110 ? 2.975 -4.109 -13.859 1 73.75 110 ASP B N 1
ATOM 2562 C CA . ASP B 1 110 ? 2.734 -5.539 -13.672 1 73.75 110 ASP B CA 1
ATOM 2563 C C . ASP B 1 110 ? 3.658 -6.113 -12.594 1 73.75 110 ASP B C 1
ATOM 2565 O O . ASP B 1 110 ? 3.346 -7.137 -11.984 1 73.75 110 ASP B O 1
ATOM 2569 N N . LEU B 1 111 ? 4.754 -5.328 -12.375 1 76.12 111 LEU B N 1
ATOM 2570 C CA . LEU B 1 111 ? 5.688 -5.785 -11.352 1 76.12 111 LEU B CA 1
ATOM 2571 C C . LEU B 1 111 ? 5.09 -5.637 -9.961 1 76.12 111 LEU B C 1
ATOM 2573 O O . LEU B 1 111 ? 5.34 -6.465 -9.078 1 76.12 111 LEU B O 1
ATOM 2577 N N . PHE B 1 112 ? 4.199 -4.723 -9.875 1 76.25 112 PHE B N 1
ATOM 2578 C CA . PHE B 1 112 ? 3.615 -4.445 -8.57 1 76.25 112 PHE B CA 1
ATOM 2579 C C . PHE B 1 112 ? 2.391 -5.316 -8.328 1 76.25 112 PHE B C 1
ATOM 2581 O O . PHE B 1 112 ? 1.934 -5.449 -7.188 1 76.25 112 PHE B O 1
ATOM 2588 N N . TYR B 1 113 ? 2.041 -6.008 -9.391 1 73.5 113 TYR B N 1
ATOM 2589 C CA . TYR B 1 113 ? 0.866 -6.859 -9.273 1 73.5 113 TYR B CA 1
ATOM 2590 C C . TYR B 1 113 ? 1.267 -8.305 -8.984 1 73.5 113 TYR B C 1
ATOM 2592 O O . TYR B 1 113 ? 0.44 -9.109 -8.547 1 73.5 113 TYR B O 1
ATOM 2600 N N . ASN B 1 114 ? 2.498 -8.508 -9.289 1 77.12 114 ASN B N 1
ATOM 2601 C CA . ASN B 1 114 ? 3.021 -9.82 -8.914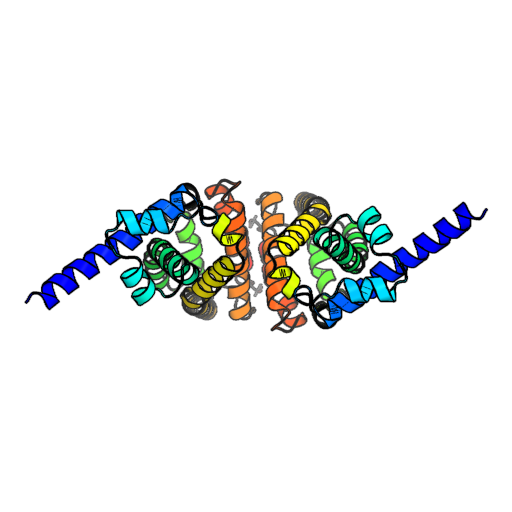 1 77.12 114 ASN B CA 1
ATOM 2602 C C . ASN B 1 114 ? 3.543 -9.836 -7.484 1 77.12 114 ASN B C 1
ATOM 2604 O O . ASN B 1 114 ? 4.34 -8.977 -7.102 1 77.12 114 ASN B O 1
ATOM 2608 N N . HIS B 1 115 ? 3.074 -10.82 -6.793 1 78.38 115 HIS B N 1
ATOM 2609 C CA . HIS B 1 115 ? 3.385 -10.867 -5.367 1 78.38 115 HIS B CA 1
ATOM 2610 C C . HIS B 1 115 ? 4.891 -10.914 -5.133 1 78.38 115 HIS B C 1
ATOM 2612 O O . HIS B 1 115 ? 5.414 -10.195 -4.277 1 78.38 115 HIS B O 1
ATOM 2618 N N . GLU B 1 116 ? 5.547 -11.75 -5.863 1 83.12 116 GLU B N 1
ATOM 2619 C CA . GLU B 1 116 ? 6.977 -11.953 -5.645 1 83.12 116 GLU B CA 1
ATOM 2620 C C . GLU B 1 116 ? 7.766 -10.688 -5.969 1 83.12 116 GLU B C 1
ATOM 2622 O O . GLU B 1 116 ? 8.625 -10.266 -5.191 1 83.12 116 GLU B O 1
ATOM 2627 N N . THR B 1 117 ? 7.457 -10.109 -7.051 1 86.75 117 THR B N 1
ATOM 2628 C CA . THR B 1 117 ? 8.188 -8.906 -7.453 1 86.75 117 THR B CA 1
ATOM 2629 C C . THR B 1 117 ? 7.816 -7.727 -6.559 1 86.75 117 THR B C 1
ATOM 2631 O O . THR B 1 117 ? 8.68 -6.922 -6.199 1 86.75 117 THR B O 1
ATOM 2634 N N . ALA B 1 118 ? 6.605 -7.652 -6.156 1 85.06 118 ALA B N 1
ATOM 2635 C CA . ALA B 1 118 ? 6.168 -6.598 -5.246 1 85.06 118 ALA B CA 1
ATOM 2636 C C . ALA B 1 118 ? 6.902 -6.684 -3.912 1 85.06 118 ALA B C 1
ATOM 2638 O O . ALA B 1 118 ? 7.352 -5.668 -3.373 1 85.06 118 ALA B O 1
ATOM 2639 N N . LYS B 1 119 ? 6.949 -7.902 -3.441 1 88.94 119 LYS B N 1
ATOM 2640 C CA . LYS B 1 119 ? 7.676 -8.133 -2.199 1 88.94 119 LYS B CA 1
ATOM 2641 C C . LYS B 1 119 ? 9.141 -7.734 -2.34 1 88.94 119 LYS B C 1
ATOM 2643 O O . LYS B 1 119 ? 9.711 -7.094 -1.449 1 88.94 119 LYS B O 1
ATOM 2648 N N . PHE B 1 120 ? 9.75 -8.102 -3.426 1 92.06 120 PHE B N 1
ATOM 2649 C CA . PHE B 1 120 ? 11.141 -7.773 -3.693 1 92.06 120 PHE B CA 1
ATOM 2650 C C . PHE B 1 120 ? 11.352 -6.262 -3.713 1 92.06 120 PHE B C 1
ATOM 2652 O O . PHE B 1 120 ? 12.273 -5.75 -3.082 1 92.06 120 PHE B O 1
ATOM 2659 N N . ILE B 1 121 ? 10.508 -5.59 -4.371 1 91.19 121 ILE B N 1
ATOM 2660 C CA . ILE B 1 121 ? 10.617 -4.145 -4.516 1 91.19 121 ILE B CA 1
ATOM 2661 C C . ILE B 1 121 ? 10.438 -3.473 -3.154 1 91.19 121 ILE B C 1
ATOM 2663 O O . ILE B 1 121 ? 11.18 -2.549 -2.809 1 91.19 121 ILE B O 1
ATOM 2667 N N . ASN B 1 122 ? 9.539 -3.93 -2.41 1 92.38 122 ASN B N 1
ATOM 2668 C CA . ASN B 1 122 ? 9.297 -3.404 -1.07 1 92.38 122 ASN B CA 1
ATOM 2669 C C . ASN B 1 122 ? 10.516 -3.6 -0.167 1 92.38 122 ASN B C 1
ATOM 2671 O O . ASN B 1 122 ? 10.922 -2.676 0.537 1 92.38 122 ASN B O 1
ATOM 2675 N N . GLU B 1 123 ? 11.016 -4.789 -0.2 1 95 123 GLU B N 1
ATOM 2676 C CA . GLU B 1 123 ? 12.195 -5.082 0.605 1 95 123 GLU B CA 1
ATOM 2677 C C . GLU B 1 123 ? 13.383 -4.215 0.183 1 95 123 GLU B C 1
ATOM 2679 O O . GLU B 1 123 ? 14.133 -3.725 1.029 1 95 123 GLU B O 1
ATOM 2684 N N . TYR B 1 124 ? 13.531 -4.109 -1.078 1 95 124 TYR B N 1
ATOM 2685 C CA . TYR B 1 124 ? 14.586 -3.254 -1.612 1 95 124 TYR B CA 1
ATOM 2686 C C . TYR B 1 124 ? 14.422 -1.82 -1.118 1 95 124 TYR B C 1
ATOM 2688 O O . TYR B 1 124 ? 15.406 -1.184 -0.72 1 95 124 TYR B O 1
ATOM 2696 N N . TYR B 1 125 ? 13.258 -1.27 -1.112 1 95 125 TYR B N 1
ATOM 2697 C CA . TYR B 1 125 ? 12.953 0.075 -0.635 1 95 125 TYR B CA 1
ATOM 2698 C C . TYR B 1 125 ? 13.383 0.248 0.817 1 95 125 TYR B C 1
ATOM 2700 O O . TYR B 1 125 ? 14.094 1.198 1.151 1 95 125 TYR B O 1
ATOM 2708 N N . TYR B 1 126 ? 12.992 -0.637 1.629 1 96.56 126 TYR B N 1
ATOM 2709 C CA . TYR B 1 126 ? 13.289 -0.517 3.053 1 96.56 126 TYR B CA 1
ATOM 2710 C C . TYR B 1 126 ? 14.781 -0.633 3.314 1 96.56 126 TYR B C 1
ATOM 2712 O O . TYR B 1 126 ? 15.344 0.15 4.082 1 96.56 126 TYR B O 1
ATOM 2720 N N . LYS B 1 127 ? 15.336 -1.567 2.658 1 96.56 127 LYS B N 1
ATOM 2721 C CA . LYS B 1 127 ? 16.781 -1.761 2.836 1 96.56 127 LYS B CA 1
ATOM 2722 C C . LYS B 1 127 ? 17.547 -0.522 2.402 1 96.56 127 LYS B C 1
ATOM 2724 O O . LYS B 1 127 ? 18.547 -0.157 3.029 1 96.56 127 LYS B O 1
ATOM 2729 N N . THR B 1 128 ? 17.094 0.104 1.413 1 96.31 128 THR B N 1
ATOM 2730 C CA . THR B 1 128 ? 17.828 1.207 0.805 1 96.31 128 THR B CA 1
ATOM 2731 C C . THR B 1 128 ? 17.531 2.518 1.533 1 96.31 128 THR B C 1
ATOM 2733 O O . THR B 1 128 ? 18.438 3.324 1.755 1 96.31 128 THR B O 1
ATOM 2736 N N . PHE B 1 129 ? 16.266 2.699 1.958 1 96.56 129 PHE B N 1
ATOM 2737 C CA . PHE B 1 129 ? 15.875 4.062 2.299 1 96.56 129 PHE B CA 1
ATOM 2738 C C . PHE B 1 129 ? 15.555 4.18 3.783 1 96.56 129 PHE B C 1
ATOM 2740 O O . PHE B 1 129 ? 15.508 5.281 4.332 1 96.56 129 PHE B O 1
ATOM 2747 N N . GLU B 1 130 ? 15.273 3.129 4.441 1 97.38 130 GLU B N 1
ATOM 2748 C CA . GLU B 1 130 ? 14.781 3.221 5.812 1 97.38 130 GLU B CA 1
ATOM 2749 C C . GLU B 1 130 ? 15.766 3.982 6.699 1 97.38 130 GLU B C 1
ATOM 2751 O O . GLU B 1 130 ? 15.398 4.98 7.328 1 97.38 130 GLU B O 1
ATOM 2756 N N . ASN B 1 131 ? 17.016 3.561 6.695 1 97 131 ASN B N 1
ATOM 2757 C CA . ASN B 1 131 ? 18 4.188 7.574 1 97 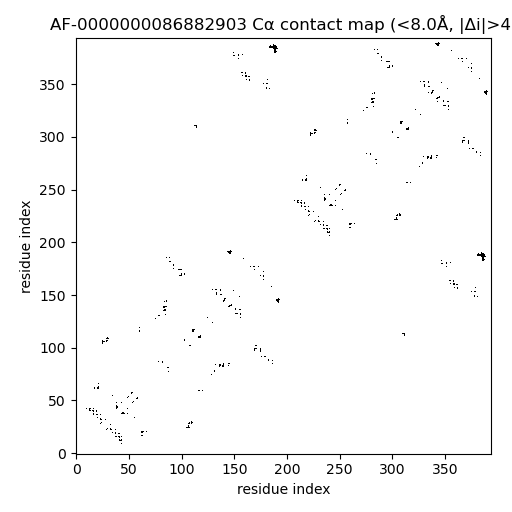131 ASN B CA 1
ATOM 2758 C C . ASN B 1 131 ? 18.281 5.629 7.16 1 97 131 ASN B C 1
ATOM 2760 O O . ASN B 1 131 ? 18.453 6.504 8.016 1 97 131 ASN B O 1
ATOM 2764 N N . ILE B 1 132 ? 18.312 5.875 5.906 1 96.81 132 ILE B N 1
ATOM 2765 C CA . ILE B 1 132 ? 18.594 7.207 5.387 1 96.81 132 ILE B CA 1
ATOM 2766 C C . ILE B 1 132 ? 17.5 8.18 5.816 1 96.81 132 ILE B C 1
ATOM 2768 O O . ILE B 1 132 ? 17.781 9.242 6.371 1 96.81 132 ILE B O 1
ATOM 2772 N N . ILE B 1 133 ? 16.25 7.805 5.648 1 97 133 ILE B N 1
ATOM 2773 C CA . ILE B 1 133 ? 15.109 8.68 5.93 1 97 133 ILE B CA 1
ATOM 2774 C C . ILE B 1 133 ? 14.945 8.836 7.441 1 97 133 ILE B C 1
ATOM 2776 O O . ILE B 1 133 ? 14.711 9.945 7.934 1 97 133 ILE B O 1
ATOM 2780 N N . LEU B 1 134 ? 15.102 7.746 8.109 1 97.62 134 LEU B N 1
ATOM 2781 C CA . LEU B 1 134 ? 14.992 7.797 9.562 1 97.62 134 LEU B CA 1
ATOM 2782 C C . LEU B 1 134 ? 16.031 8.758 10.156 1 97.62 134 LEU B C 1
ATOM 2784 O O . LEU B 1 134 ? 15.711 9.531 11.055 1 97.62 134 LEU B O 1
ATOM 2788 N N . GLU B 1 135 ? 17.219 8.672 9.68 1 97.5 135 GLU B N 1
ATOM 2789 C CA . GLU B 1 135 ? 18.281 9.57 10.156 1 97.5 135 GLU B CA 1
ATOM 2790 C C . GLU B 1 135 ? 17.906 11.031 9.914 1 97.5 135 GLU B C 1
ATOM 2792 O O . GLU B 1 135 ? 18.109 11.883 10.781 1 97.5 135 GLU B O 1
ATOM 2797 N N . LYS B 1 136 ? 17.391 11.328 8.789 1 97.38 136 LYS B N 1
ATOM 2798 C CA . LYS B 1 136 ? 16.984 12.695 8.469 1 97.38 136 LYS B CA 1
ATOM 2799 C C . LYS B 1 136 ? 15.852 13.156 9.383 1 97.38 136 LYS B C 1
ATOM 2801 O O . LYS B 1 136 ? 15.812 14.32 9.789 1 97.38 136 LYS B O 1
ATOM 2806 N N . ILE B 1 137 ? 14.922 12.281 9.688 1 97.94 137 ILE B N 1
ATOM 2807 C CA . ILE B 1 137 ? 13.812 12.594 10.578 1 97.94 137 ILE B CA 1
ATOM 2808 C C . ILE B 1 137 ? 14.352 12.922 11.969 1 97.94 137 ILE B C 1
ATOM 2810 O O . ILE B 1 137 ? 13.977 13.938 12.562 1 97.94 137 ILE B O 1
ATOM 2814 N N . ILE B 1 138 ? 15.227 12.109 12.43 1 98.06 138 ILE B N 1
ATOM 2815 C CA . ILE B 1 138 ? 15.789 12.281 13.766 1 98.06 138 ILE B CA 1
ATOM 2816 C C . ILE B 1 138 ? 16.547 13.602 13.844 1 98.06 138 ILE B C 1
ATOM 2818 O O . ILE B 1 138 ? 16.375 14.375 14.789 1 98.06 138 ILE B O 1
ATOM 2822 N N . ILE B 1 139 ? 17.328 13.883 12.875 1 97.56 139 ILE B N 1
ATOM 2823 C CA . ILE B 1 139 ? 18.094 15.125 12.828 1 97.56 139 ILE B CA 1
ATOM 2824 C C . ILE B 1 139 ? 17.141 16.312 12.781 1 97.56 139 ILE B C 1
ATOM 2826 O O . ILE B 1 139 ? 17.312 17.297 13.5 1 97.56 139 ILE B O 1
ATOM 2830 N N . SER B 1 140 ? 16.094 16.25 11.969 1 97.81 140 SER B N 1
ATOM 2831 C CA . SER B 1 140 ? 15.117 17.328 11.828 1 97.81 140 SER B CA 1
ATOM 2832 C C . SER B 1 140 ? 14.359 17.562 13.133 1 97.81 140 SER B C 1
ATOM 2834 O O . SER B 1 140 ? 14.055 18.703 13.484 1 97.81 140 SER B O 1
ATOM 2836 N N . GLN B 1 141 ? 14.055 16.5 13.844 1 97.62 141 GLN B N 1
ATOM 2837 C CA . GLN B 1 141 ? 13.406 16.625 15.148 1 97.62 141 GLN B CA 1
ATOM 2838 C C . GLN B 1 141 ? 14.336 17.281 16.156 1 97.62 141 GLN B C 1
ATOM 2840 O O . GLN B 1 141 ? 13.922 18.172 16.906 1 97.62 141 GLN B O 1
ATOM 2845 N N . LYS B 1 142 ? 15.531 16.875 16.172 1 96.94 142 LYS B N 1
ATOM 2846 C CA . LYS B 1 142 ? 16.516 17.422 17.094 1 96.94 142 LYS B CA 1
ATOM 2847 C C . LYS B 1 142 ? 16.734 18.922 16.828 1 96.94 142 LYS B C 1
ATOM 2849 O O . LYS B 1 142 ? 16.875 19.703 17.766 1 96.94 142 LYS B O 1
ATOM 2854 N N . ASN B 1 143 ? 16.703 19.281 15.547 1 96 143 ASN B N 1
ATOM 2855 C CA . ASN B 1 143 ? 16.938 20.656 15.141 1 96 143 ASN B CA 1
ATOM 2856 C C . ASN B 1 143 ? 15.672 21.5 15.297 1 96 143 ASN B C 1
ATOM 2858 O O . ASN B 1 143 ? 15.711 22.734 15.133 1 96 143 ASN B O 1
ATOM 2862 N N . GLY B 1 144 ? 14.539 20.922 15.508 1 95.56 144 GLY B N 1
ATOM 2863 C CA . GLY B 1 144 ? 13.289 21.625 15.734 1 95.56 144 GLY B CA 1
ATOM 2864 C C . GLY B 1 144 ? 12.602 22.062 14.453 1 95.56 144 GLY B C 1
ATOM 2865 O O . GLY B 1 144 ? 11.703 22.906 14.477 1 95.56 144 GLY B O 1
ATOM 2866 N N . THR B 1 145 ? 13.039 21.453 13.328 1 95.19 145 THR B N 1
ATOM 2867 C CA . THR B 1 145 ? 12.438 21.828 12.047 1 95.19 145 THR B CA 1
ATOM 2868 C C . THR B 1 145 ? 11.133 21.062 11.82 1 95.19 145 THR B C 1
ATOM 2870 O O . THR B 1 145 ? 10.281 21.5 11.047 1 95.19 145 THR B O 1
ATOM 2873 N N . ILE B 1 146 ? 11 19.922 12.5 1 97.06 146 ILE B N 1
ATOM 2874 C CA . ILE B 1 146 ? 9.727 19.203 12.484 1 97.06 146 ILE B CA 1
ATOM 2875 C C . ILE B 1 146 ? 9.32 18.844 13.914 1 97.06 146 ILE B C 1
ATOM 2877 O O . ILE B 1 146 ? 10.125 18.969 14.844 1 97.06 146 ILE B O 1
ATOM 2881 N N . ARG B 1 147 ? 8.055 18.469 14.047 1 97.06 147 ARG B N 1
ATOM 2882 C CA . ARG B 1 147 ? 7.535 18.094 15.359 1 97.06 147 ARG B CA 1
ATOM 2883 C C . ARG B 1 147 ? 8.336 16.938 15.961 1 97.06 147 ARG B C 1
ATOM 2885 O O . ARG B 1 147 ? 8.789 16.047 15.242 1 97.06 147 ARG B O 1
ATOM 2892 N N . ASN B 1 148 ? 8.453 16.953 17.312 1 96.94 148 ASN B N 1
ATOM 2893 C CA . ASN B 1 148 ? 9.227 15.93 18 1 96.94 148 ASN B CA 1
ATOM 2894 C C . ASN B 1 148 ? 8.367 15.148 18.984 1 96.94 148 ASN B C 1
ATOM 2896 O O . ASN B 1 148 ? 8.898 14.43 19.844 1 96.94 148 ASN B O 1
ATOM 2900 N N . ASP B 1 149 ? 7.035 15.281 18.953 1 97.38 149 ASP B N 1
ATOM 2901 C CA . ASP B 1 149 ? 6.121 14.562 19.828 1 97.38 149 ASP B CA 1
ATOM 2902 C C . ASP B 1 149 ? 5.598 13.289 19.172 1 97.38 149 ASP B C 1
ATOM 2904 O O . ASP B 1 149 ? 4.668 12.656 19.672 1 97.38 149 ASP B O 1
ATOM 2908 N N . VAL B 1 150 ? 6.203 12.93 18.016 1 97.75 150 VAL B N 1
ATOM 2909 C CA . VAL B 1 150 ? 5.895 11.688 17.312 1 97.75 150 VAL B CA 1
ATOM 2910 C C . VAL B 1 150 ? 7.168 10.859 17.141 1 97.75 150 VAL B C 1
ATOM 2912 O O . VAL B 1 150 ? 8.227 11.398 16.797 1 97.75 150 VAL B O 1
ATOM 2915 N N . ASP B 1 151 ? 7.082 9.578 17.391 1 97.56 151 ASP B N 1
ATOM 2916 C CA . ASP B 1 151 ? 8.203 8.656 17.234 1 97.56 151 ASP B CA 1
ATOM 2917 C C . ASP B 1 151 ? 8.711 8.648 15.797 1 97.56 151 ASP B C 1
ATOM 2919 O O . ASP B 1 151 ? 7.926 8.531 14.859 1 97.56 151 ASP B O 1
ATOM 2923 N N . PRO B 1 152 ? 10.016 8.789 15.641 1 98 152 PRO B N 1
ATOM 2924 C CA . PRO B 1 152 ? 10.586 8.836 14.289 1 98 152 PRO B CA 1
ATOM 2925 C C . PRO B 1 152 ? 10.148 7.648 13.43 1 98 152 PRO B C 1
ATOM 2927 O O . PRO B 1 152 ? 9.938 7.797 12.227 1 98 152 PRO B O 1
ATOM 2930 N N . LYS B 1 153 ? 10.07 6.5 14.016 1 97.5 153 LYS B N 1
ATOM 2931 C CA . LYS B 1 153 ? 9.656 5.305 13.281 1 97.5 153 LYS B CA 1
ATOM 2932 C C . LYS B 1 153 ? 8.289 5.5 12.641 1 97.5 153 LYS B C 1
ATOM 2934 O O . LYS B 1 153 ? 8.07 5.109 11.492 1 97.5 153 LYS B O 1
ATOM 2939 N N . PHE B 1 154 ? 7.352 6.141 13.297 1 97.62 154 PHE B N 1
ATOM 2940 C CA . PHE B 1 154 ? 5.996 6.324 12.789 1 97.62 154 PHE B CA 1
ATOM 2941 C C . PHE B 1 154 ? 5.953 7.434 11.75 1 97.62 154 PHE B C 1
ATOM 2943 O O . PHE B 1 154 ? 5.148 7.379 10.812 1 97.62 154 PHE B O 1
ATOM 2950 N N . ILE B 1 155 ? 6.82 8.43 11.898 1 98.25 155 ILE B N 1
ATOM 2951 C CA . ILE B 1 155 ? 6.922 9.445 10.844 1 98.25 155 ILE B CA 1
ATOM 2952 C C . ILE B 1 155 ? 7.426 8.797 9.555 1 98.25 155 ILE B C 1
ATOM 2954 O O . ILE B 1 155 ? 6.887 9.055 8.477 1 98.25 155 ILE B O 1
ATOM 2958 N N . PHE B 1 156 ? 8.438 7.941 9.719 1 98 156 PHE B N 1
ATOM 2959 C CA . PHE B 1 156 ? 8.961 7.23 8.562 1 98 156 PHE B CA 1
ATOM 2960 C C . PHE B 1 156 ? 7.871 6.41 7.887 1 98 156 PHE B C 1
ATOM 2962 O O . PHE B 1 156 ? 7.691 6.488 6.668 1 98 156 PHE B O 1
ATOM 2969 N N . GLU B 1 157 ? 7.152 5.598 8.633 1 97.81 157 GLU B N 1
ATOM 2970 C CA . GLU B 1 157 ? 6.098 4.746 8.086 1 97.81 157 GLU B CA 1
ATOM 2971 C C . GLU B 1 157 ? 4.977 5.578 7.477 1 97.81 157 GLU B C 1
ATOM 2973 O O . GLU B 1 157 ? 4.379 5.188 6.469 1 97.81 157 GLU B O 1
ATOM 2978 N N . PHE B 1 158 ? 4.684 6.688 8.156 1 97.88 158 PHE B N 1
ATOM 2979 C CA . PHE B 1 158 ? 3.707 7.641 7.637 1 97.88 158 PHE B CA 1
ATOM 2980 C C . PHE B 1 158 ? 4.113 8.141 6.254 1 97.88 158 PHE B C 1
ATOM 2982 O O . PHE B 1 158 ? 3.342 8.039 5.301 1 97.88 158 PHE B O 1
ATOM 2989 N N . LEU B 1 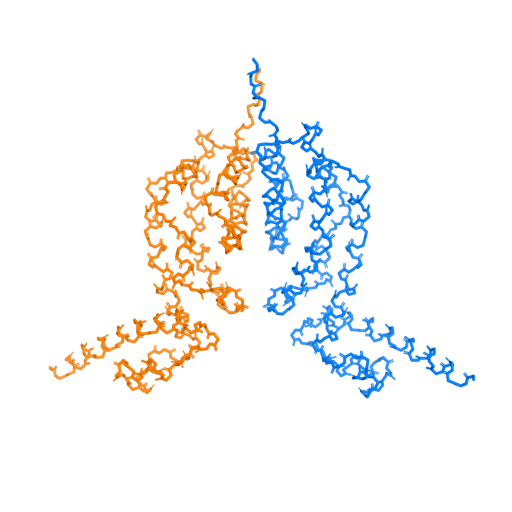159 ? 5.305 8.609 6.082 1 97.62 159 LEU B N 1
ATOM 2990 C CA . LEU B 1 159 ? 5.816 9.102 4.809 1 97.62 159 LEU B CA 1
ATOM 2991 C C . LEU B 1 159 ? 5.879 7.984 3.773 1 97.62 159 LEU B C 1
ATOM 2993 O O . LEU B 1 159 ? 5.527 8.188 2.609 1 97.62 159 LEU B O 1
ATOM 2997 N N . THR B 1 160 ? 6.309 6.836 4.203 1 97.25 160 THR B N 1
ATOM 2998 C CA . THR B 1 160 ? 6.395 5.676 3.326 1 97.25 160 THR B CA 1
ATOM 2999 C C . THR B 1 160 ? 5.023 5.316 2.768 1 97.25 160 THR B C 1
ATOM 3001 O O . THR B 1 160 ? 4.883 5.039 1.574 1 97.25 160 THR B O 1
ATOM 3004 N N . SER B 1 161 ? 4.027 5.324 3.6 1 96.88 161 SER B N 1
ATOM 3005 C CA . SER B 1 161 ? 2.67 5.031 3.154 1 96.88 161 SER B CA 1
ATOM 3006 C C . SER B 1 161 ? 2.209 6.031 2.096 1 96.88 161 SER B C 1
ATOM 3008 O O . SER B 1 161 ? 1.582 5.648 1.106 1 96.88 161 SER B O 1
ATOM 3010 N N . ILE B 1 162 ? 2.49 7.219 2.289 1 96.75 162 ILE B N 1
ATOM 3011 C CA . ILE B 1 162 ? 2.094 8.273 1.363 1 96.75 162 ILE B CA 1
ATOM 3012 C C . ILE B 1 162 ? 2.826 8.094 0.035 1 96.75 162 ILE B C 1
ATOM 3014 O O . ILE B 1 162 ? 2.215 8.18 -1.033 1 96.75 162 ILE B O 1
ATOM 3018 N N . ILE B 1 163 ? 4.09 7.793 0.117 1 93.56 163 ILE B N 1
ATOM 3019 C CA . ILE B 1 163 ? 4.883 7.578 -1.088 1 93.56 163 ILE B CA 1
ATOM 3020 C C . ILE B 1 163 ? 4.293 6.426 -1.896 1 93.56 163 ILE B C 1
ATOM 3022 O O . ILE B 1 163 ? 4.121 6.535 -3.111 1 93.56 163 ILE B O 1
ATOM 3026 N N . LYS B 1 164 ? 3.98 5.375 -1.222 1 92.38 164 LYS B N 1
ATOM 3027 C CA . LYS B 1 164 ? 3.365 4.234 -1.894 1 92.38 164 LYS B CA 1
ATOM 3028 C C . LYS B 1 164 ? 2.023 4.617 -2.51 1 92.38 164 LYS B C 1
ATOM 3030 O O . LYS B 1 164 ? 1.703 4.199 -3.623 1 92.38 164 LYS B O 1
ATOM 3035 N N . GLY B 1 165 ? 1.293 5.359 -1.813 1 92.56 165 GLY B N 1
ATOM 3036 C CA . GLY B 1 165 ? 0.039 5.855 -2.359 1 92.56 165 GLY B CA 1
ATOM 3037 C C . GLY B 1 165 ? 0.223 6.695 -3.609 1 92.56 165 GLY B C 1
ATOM 3038 O O . GLY B 1 165 ? -0.526 6.551 -4.578 1 92.56 165 GLY B O 1
ATOM 3039 N N . ILE B 1 166 ? 1.175 7.574 -3.605 1 92 166 ILE B N 1
ATOM 3040 C CA . ILE B 1 166 ? 1.491 8.398 -4.766 1 92 166 ILE B CA 1
ATOM 3041 C C . ILE B 1 166 ? 1.842 7.508 -5.953 1 92 166 ILE B C 1
ATOM 3043 O O . ILE B 1 166 ? 1.412 7.766 -7.082 1 92 166 ILE B O 1
ATOM 3047 N N . GLY B 1 167 ? 2.613 6.461 -5.688 1 88.19 167 GLY B N 1
ATOM 3048 C CA . GLY B 1 167 ? 2.965 5.52 -6.738 1 88.19 167 GLY B CA 1
ATOM 3049 C C . GLY B 1 167 ? 1.757 4.926 -7.434 1 88.19 167 GLY B C 1
ATOM 3050 O O . GLY B 1 167 ? 1.771 4.727 -8.648 1 88.19 167 GLY B O 1
ATOM 3051 N N . HIS B 1 168 ? 0.778 4.734 -6.738 1 86.06 168 HIS B N 1
ATOM 3052 C CA . HIS B 1 168 ? -0.439 4.16 -7.301 1 86.06 168 HIS B CA 1
ATOM 3053 C C . HIS B 1 168 ? -1.226 5.199 -8.094 1 86.06 168 HIS B C 1
ATOM 3055 O O . HIS B 1 168 ? -1.957 4.855 -9.023 1 86.06 168 HIS B O 1
ATOM 3061 N N . MET B 1 169 ? -1.017 6.418 -7.727 1 89.19 169 MET B N 1
ATOM 3062 C CA . MET B 1 169 ? -1.836 7.477 -8.312 1 89.19 169 MET B CA 1
ATOM 3063 C C . MET B 1 169 ? -1.201 8.016 -9.586 1 89.19 169 MET B C 1
ATOM 3065 O O . MET B 1 169 ? -1.887 8.602 -10.43 1 89.19 169 MET B O 1
ATOM 3069 N N . ILE B 1 170 ? 0.043 7.859 -9.75 1 86.5 170 ILE B N 1
ATOM 3070 C CA . ILE B 1 170 ? 0.786 8.539 -10.805 1 86.5 170 ILE B CA 1
ATOM 3071 C C . ILE B 1 170 ? 0.362 8 -12.172 1 86.5 170 ILE B C 1
ATOM 3073 O O . ILE B 1 170 ? 0.597 8.633 -13.195 1 86.5 170 ILE B O 1
ATOM 3077 N N . GLU B 1 171 ? -0.294 6.895 -12.227 1 78.69 171 GLU B N 1
ATOM 3078 C CA . GLU B 1 171 ? -0.759 6.352 -13.5 1 78.69 171 GLU B CA 1
ATOM 3079 C C . GLU B 1 171 ? -1.979 7.109 -14.016 1 78.69 171 GLU B C 1
ATOM 3081 O O . GLU B 1 171 ? -2.191 7.215 -15.227 1 78.69 171 GLU B O 1
ATOM 3086 N N . ASP B 1 172 ? -2.656 7.715 -13.117 1 83.75 172 ASP B N 1
ATOM 3087 C CA . ASP B 1 172 ? -3.963 8.242 -13.5 1 83.75 172 ASP B CA 1
ATOM 3088 C C . ASP B 1 172 ? -4.035 9.75 -13.25 1 83.75 172 ASP B C 1
ATOM 3090 O O . ASP B 1 172 ? -4.965 10.414 -13.719 1 83.75 172 ASP B O 1
ATOM 3094 N N . ASP B 1 173 ? -3.025 10.297 -12.547 1 87.81 173 ASP B N 1
ATOM 3095 C CA . ASP B 1 173 ? -3.08 11.703 -12.18 1 87.81 173 ASP B CA 1
ATOM 3096 C C . ASP B 1 173 ? -1.778 12.414 -12.539 1 87.81 173 ASP B C 1
ATOM 3098 O O . ASP B 1 173 ? -0.718 11.789 -12.602 1 87.81 173 ASP B O 1
ATOM 3102 N N . ASP B 1 174 ? -1.972 13.688 -12.758 1 87.81 174 ASP B N 1
ATOM 3103 C CA . ASP B 1 174 ? -0.803 14.523 -13.008 1 87.81 174 ASP B CA 1
ATOM 3104 C C . ASP B 1 174 ? 0.114 14.562 -11.789 1 87.81 174 ASP B C 1
ATOM 3106 O O . ASP B 1 174 ? -0.33 14.875 -10.68 1 87.81 174 ASP B O 1
ATOM 3110 N N . PHE B 1 175 ? 1.333 14.25 -12.062 1 87.12 175 PHE B N 1
ATOM 3111 C CA . PHE B 1 175 ? 2.303 14.156 -10.977 1 87.12 175 PHE B CA 1
ATOM 3112 C C . PHE B 1 175 ? 2.432 15.484 -10.25 1 87.12 175 PHE B C 1
ATOM 3114 O O . PHE B 1 175 ? 2.51 15.523 -9.023 1 87.12 175 PHE B O 1
ATOM 3121 N N . LYS B 1 176 ? 2.527 16.531 -10.961 1 87.06 176 LYS B N 1
ATOM 3122 C CA . LYS B 1 176 ? 2.662 17.859 -10.359 1 87.06 176 LYS B CA 1
ATOM 3123 C C . LYS B 1 176 ? 1.482 18.172 -9.438 1 87.06 176 LYS B C 1
ATOM 3125 O O . LYS B 1 176 ? 1.662 18.719 -8.352 1 87.06 176 LYS B O 1
ATOM 3130 N N . LYS B 1 177 ? 0.332 17.844 -9.891 1 90.25 177 LYS B N 1
ATOM 3131 C CA . LYS B 1 177 ? -0.864 18.047 -9.078 1 90.25 177 LYS B CA 1
ATOM 3132 C C . LYS B 1 177 ? -0.812 17.234 -7.793 1 90.25 177 LYS B C 1
ATOM 3134 O O . LYS B 1 177 ? -1.163 17.734 -6.723 1 90.25 177 LYS B O 1
ATOM 3139 N N . ILE B 1 178 ? -0.394 16.016 -7.898 1 92 178 ILE B N 1
ATOM 3140 C CA . ILE B 1 178 ? -0.244 15.141 -6.734 1 92 178 ILE B CA 1
ATOM 3141 C C . ILE B 1 178 ? 0.71 15.781 -5.73 1 92 178 ILE B C 1
ATOM 3143 O O . ILE B 1 178 ? 0.362 15.961 -4.559 1 92 178 ILE B O 1
ATOM 3147 N N . VAL B 1 179 ? 1.846 16.172 -6.215 1 89.38 179 VAL B N 1
ATOM 3148 C CA . VAL B 1 179 ? 2.9 16.703 -5.363 1 89.38 179 VAL B CA 1
ATOM 3149 C C . VAL B 1 179 ? 2.422 18 -4.699 1 89.38 179 VAL B C 1
ATOM 3151 O O . VAL B 1 179 ? 2.648 18.203 -3.506 1 89.38 179 VAL B O 1
ATOM 3154 N N . ASP B 1 180 ? 1.771 18.844 -5.438 1 90.31 180 ASP B N 1
ATOM 3155 C CA . ASP B 1 180 ? 1.3 20.125 -4.918 1 90.31 180 ASP B CA 1
ATOM 3156 C C . ASP B 1 180 ? 0.316 19.922 -3.77 1 90.31 180 ASP B C 1
ATOM 3158 O O . ASP B 1 180 ? 0.36 20.641 -2.771 1 90.31 180 ASP B O 1
ATOM 3162 N N . ASN B 1 181 ? -0.516 18.984 -3.91 1 94.06 181 ASN B N 1
ATOM 3163 C CA . ASN B 1 181 ? -1.506 18.719 -2.871 1 94.06 181 ASN B CA 1
ATOM 3164 C C . ASN B 1 181 ? -0.889 17.984 -1.68 1 94.06 181 ASN B C 1
ATOM 3166 O O . ASN B 1 181 ? -1.11 18.375 -0.53 1 94.06 181 ASN B O 1
ATOM 3170 N N . TYR B 1 182 ? -0.039 17.047 -1.934 1 94.88 182 TYR B N 1
ATOM 3171 C CA . TYR B 1 182 ? 0.514 16.219 -0.859 1 94.88 182 TYR B CA 1
ATOM 3172 C C . TYR B 1 182 ? 1.565 17 -0.071 1 94.88 182 TYR B C 1
ATOM 3174 O O . TYR B 1 182 ? 1.713 16.797 1.138 1 94.88 182 TYR B O 1
ATOM 3182 N N . LYS B 1 183 ? 2.252 17.781 -0.771 1 94.19 183 LYS B N 1
ATOM 3183 C CA . LYS B 1 183 ? 3.242 18.594 -0.074 1 94.19 183 LYS B CA 1
ATOM 3184 C C . LYS B 1 183 ? 2.592 19.422 1.031 1 94.19 183 LYS B C 1
ATOM 3186 O O . LYS B 1 183 ? 3.115 19.5 2.145 1 94.19 183 LYS B O 1
ATOM 3191 N N . LYS B 1 184 ? 1.462 20.078 0.762 1 94.88 184 LYS B N 1
ATOM 3192 C CA . LYS B 1 184 ? 0.737 20.875 1.758 1 94.88 184 LYS B CA 1
ATOM 3193 C C . LYS B 1 184 ? 0.37 20.016 2.969 1 94.88 184 LYS B C 1
ATOM 3195 O O . LYS B 1 184 ? 0.566 20.438 4.113 1 94.88 184 LYS B O 1
ATOM 3200 N N . LEU B 1 185 ? -0.093 18.812 2.699 1 97.12 185 LEU B N 1
ATOM 3201 C CA . LEU B 1 185 ? -0.517 17.906 3.764 1 97.12 185 LEU B CA 1
ATOM 3202 C C . LEU B 1 185 ? 0.678 17.438 4.59 1 97.12 185 LEU B C 1
ATOM 3204 O O . LEU B 1 185 ? 0.637 17.484 5.82 1 97.12 185 LEU B O 1
ATOM 3208 N N . ILE B 1 186 ? 1.729 17.047 3.916 1 97.12 186 ILE B N 1
ATOM 3209 C CA . ILE B 1 186 ? 2.895 16.469 4.578 1 97.12 186 ILE B CA 1
ATOM 3210 C C . ILE B 1 186 ? 3.588 17.547 5.422 1 97.12 186 ILE B C 1
ATOM 3212 O O . ILE B 1 186 ? 3.92 17.297 6.586 1 97.12 186 ILE B O 1
ATOM 3216 N N . LEU B 1 187 ? 3.771 18.688 4.852 1 95.25 187 LEU B N 1
ATOM 3217 C CA . LEU B 1 187 ? 4.461 19.734 5.578 1 95.25 187 LEU B CA 1
ATOM 3218 C C . LEU B 1 187 ? 3.658 20.172 6.805 1 95.25 187 LEU B C 1
ATOM 3220 O O . LEU B 1 187 ? 4.23 20.406 7.871 1 95.25 187 LEU B O 1
ATOM 3224 N N . SER B 1 188 ? 2.357 20.297 6.695 1 96.25 188 SER B N 1
ATOM 3225 C CA . SER B 1 188 ? 1.51 20.609 7.84 1 96.25 188 SER B CA 1
ATOM 3226 C C . SER B 1 188 ? 1.592 19.516 8.906 1 96.25 188 SER B C 1
ATOM 3228 O O . SER B 1 188 ? 1.667 19.812 10.102 1 96.25 188 SER B O 1
ATOM 3230 N N . ALA B 1 189 ? 1.586 18.266 8.492 1 97.44 189 ALA B N 1
ATOM 3231 C CA . ALA B 1 189 ? 1.655 17.141 9.422 1 97.44 189 ALA B CA 1
ATOM 3232 C C . ALA B 1 189 ? 2.934 17.188 10.25 1 97.44 189 ALA B C 1
ATOM 3234 O O . ALA B 1 189 ? 2.93 16.828 11.43 1 97.44 189 ALA B O 1
ATOM 3235 N N . LEU B 1 190 ? 3.951 17.688 9.625 1 97.25 190 LEU B N 1
ATOM 3236 C CA . LEU B 1 190 ? 5.262 17.625 10.258 1 97.25 190 LEU B CA 1
ATOM 3237 C C . LEU B 1 190 ? 5.57 18.906 11.016 1 97.25 190 LEU B C 1
ATOM 3239 O O . LEU B 1 190 ? 6.559 18.984 11.758 1 97.25 190 LEU B O 1
ATOM 3243 N N . LYS B 1 191 ? 4.707 19.828 10.93 1 93.5 191 LYS B N 1
ATOM 3244 C CA . LYS B 1 191 ? 4.961 21.156 11.5 1 93.5 191 LYS B CA 1
ATOM 3245 C C . LYS B 1 191 ? 5.043 21.094 13.023 1 93.5 191 LYS B C 1
ATOM 3247 O O . LYS B 1 191 ? 4.27 20.375 13.656 1 93.5 191 LYS B O 1
ATOM 3252 N N . THR B 1 192 ? 5.902 21.859 13.57 1 85.69 192 THR B N 1
ATOM 3253 C CA . THR B 1 192 ? 6.105 21.969 15.016 1 85.69 192 THR B CA 1
ATOM 3254 C C . THR B 1 192 ? 4.898 22.609 15.688 1 85.69 192 THR B C 1
ATOM 3256 O O . THR B 1 192 ? 4.246 23.484 15.094 1 85.69 192 THR B O 1
ATOM 3259 N N . ASN B 1 193 ? 4.191 21.969 16.594 1 67.88 193 ASN B N 1
ATOM 3260 C CA . ASN B 1 193 ? 3.1 22.594 17.328 1 67.88 193 ASN B CA 1
ATOM 3261 C C . ASN B 1 193 ? 3.555 23.859 18.047 1 67.88 193 ASN B C 1
ATOM 3263 O O . ASN B 1 193 ? 4.574 23.859 18.734 1 67.88 193 ASN B O 1
ATOM 3267 N N . GLU B 1 194 ? 3.635 25.078 17.5 1 52.03 194 GLU B N 1
ATOM 3268 C CA . GLU B 1 194 ? 3.887 26.266 18.312 1 52.03 194 GLU B CA 1
ATOM 3269 C C . GLU B 1 194 ? 3.105 26.203 19.625 1 52.03 194 GLU B C 1
ATOM 3271 O O . GLU B 1 194 ? 1.88 26.078 19.625 1 52.03 194 GLU B O 1
ATOM 3276 N N . VAL B 1 195 ? 3.309 25.531 20.609 1 41.91 195 VAL B N 1
ATOM 3277 C CA . VAL B 1 195 ? 2.787 25.969 21.906 1 41.91 195 VAL B CA 1
ATOM 3278 C C . VAL B 1 195 ? 2.824 27.484 21.984 1 41.91 195 VAL B C 1
ATOM 3280 O O . VAL B 1 195 ? 3.854 28.109 21.703 1 41.91 195 VAL B O 1
ATOM 3283 N N . GLU B 1 196 ? 1.661 28.266 21.781 1 37.78 196 GLU B N 1
ATOM 3284 C CA . GLU B 1 196 ? 1.521 29.578 22.422 1 37.78 196 GLU B CA 1
ATOM 3285 C C . GLU B 1 196 ? 2.297 29.641 23.734 1 37.78 196 GLU B C 1
ATOM 3287 O O . GLU B 1 196 ? 2.047 28.844 24.641 1 37.78 196 GLU B O 1
ATOM 3292 N N . LYS B 1 197 ? 3.51 30.156 23.734 1 33.72 197 LYS B N 1
ATOM 3293 C CA . LYS B 1 197 ? 3.852 30.859 24.984 1 33.72 197 LYS B CA 1
ATOM 3294 C C . LYS B 1 197 ? 2.816 31.922 25.312 1 33.72 197 LYS B C 1
ATOM 3296 O O . LYS B 1 197 ? 2.379 32.656 24.422 1 33.72 197 LYS B O 1
#

Organism: NCBI:txid2108365

InterPro domains:
  IPR001647 DNA-binding HTH domain, TetR-type [PS50977] (11-71)
  IPR009057 Homedomain-like superfamily [SSF46689] (8-79)
  IPR036271 Tetracyclin repressor-like, C-terminal domain superfamily [SSF48498] (82-191)

Solvent-accessible surface area (backbone atoms only — not comparable to full-atom values): 21276 Å² total; per-residue (Å²): 107,68,62,58,51,48,48,53,49,49,52,53,29,52,51,42,30,49,54,45,41,50,52,41,33,39,73,50,19,69,93,56,48,58,63,68,59,32,40,60,72,28,68,54,51,71,65,58,48,44,73,73,43,68,41,73,69,56,40,50,52,52,47,49,49,56,57,49,45,70,57,46,51,61,49,49,55,55,52,70,72,50,59,40,49,69,59,49,60,63,44,56,77,65,43,91,65,58,65,53,59,49,40,68,64,38,47,50,66,57,42,63,54,32,48,69,52,32,50,49,53,51,51,50,47,47,71,67,41,45,64,60,52,42,50,19,44,48,50,19,28,74,71,59,71,25,43,68,92,46,60,53,69,56,53,47,48,48,52,49,19,42,52,55,37,48,62,68,40,40,82,81,42,60,60,67,60,50,48,61,43,45,48,57,32,52,53,38,28,36,42,52,77,75,70,82,124,108,69,65,58,52,48,48,54,49,49,52,52,28,51,52,41,29,48,53,45,40,48,52,41,35,41,74,50,20,71,92,56,48,56,64,67,60,31,39,60,73,28,68,52,53,72,66,58,48,44,72,73,44,70,42,73,68,55,40,50,52,51,46,49,48,55,57,49,45,69,56,45,51,60,50,49,54,54,52,70,72,49,61,40,49,70,58,49,61,64,43,55,77,66,42,91,63,57,64,54,59,49,40,68,66,38,47,50,65,57,42,64,55,32,48,68,49,32,50,50,52,50,52,51,48,48,72,66,40,46,66,59,52,42,50,19,43,47,48,19,30,75,70,58,74,24,42,68,92,49,59,56,69,57,53,46,49,48,53,50,19,43,52,56,38,49,64,67,41,40,83,80,41,60,58,68,60,50,47,60,43,47,48,54,33,51,54,37,28,37,42,50,76,74,70,83,124

pLDDT: mean 87.46, std 11.78, range [33.72, 98.25]

Radius of gyration: 25.53 Å; Cα contacts (8 Å, |Δi|>4): 317; chains: 2; bounding box: 89×71×54 Å

Nearest PDB structures (foldseek):
  3vuq-assembly2_D  TM=6.561E-01  e=9.929E-04  Thermus thermophilus HB8
  3knw-assembly1_A  TM=6.648E-01  e=3.015E-03  Acinetobacter baylyi ADP1
  3vuq-assembly1_A  TM=7.029E-01  e=5.254E-03  Thermus thermophilus HB8
  5n1i-assembly1_B  TM=7.577E-01  e=1.442E-02  Mycobacterium tuberculosis H37Rv
  3vuq-assembly1_B  TM=6.398E-01  e=1.120E-02  Thermus thermophilus HB8

Foldseek 3Di:
DVVVVVVVLVVQLVVQLLVLQQVQCQVQNDVRRDNVVSCVVSPHDPVSVCVVQVDPVSVNLVSVVVLVCVVLVVVLVVLQVDQAPLVVLVCVLVPPDPVLVVCNSRVHVVLCVDPVSVVSVVVVCCVRPVVSQLRSQVSNCVVQVFADPDDSNVLSVVVVVLVVVLVVCSNPDPNSVSSVVVSVVNSVNGHYPPPDD/DVVVVVVVVVVQLVVQLLVLQQVQCQVQNDVRRDNVVSCVVSPHDPVSVCVVQVDPVSVNLVSVVVLVCVVLVVVLVVLVVDQAPLVVLVCVLVPPDDVLVVCNSRVHVVLCVDPVSVVSVVVVCCVRPVVSQLRSQVSNCVVQVFADPDDSNVLSVVVVVLVVVLVVCSNPDPNSVSSVVVSVVNSVNGHYPPPDD